Protein AF-A0A1Q9S8J4-F1 (afdb_monomer)

Structure (mmCIF, N/CA/C/O backbone):
data_AF-A0A1Q9S8J4-F1
#
_entry.id   AF-A0A1Q9S8J4-F1
#
loop_
_atom_site.group_PDB
_atom_site.id
_atom_site.type_symbol
_atom_site.label_atom_id
_atom_site.label_alt_id
_atom_site.label_comp_id
_atom_site.label_asym_id
_atom_site.label_entity_id
_atom_site.label_seq_id
_atom_site.pdbx_PDB_ins_code
_atom_site.Cartn_x
_atom_site.Cartn_y
_atom_site.Cartn_z
_atom_site.occupancy
_atom_site.B_iso_or_equiv
_atom_site.auth_seq_id
_atom_site.auth_comp_id
_atom_site.auth_asym_id
_atom_site.auth_atom_id
_atom_site.pdbx_PDB_model_num
ATOM 1 N N . MET A 1 1 ? -25.203 -17.022 -17.546 1.00 33.75 1 MET A N 1
ATOM 2 C CA . MET A 1 1 ? -23.793 -16.748 -17.900 1.00 33.75 1 MET A CA 1
ATOM 3 C C . MET A 1 1 ? -23.595 -15.245 -17.815 1.00 33.75 1 MET A C 1
ATOM 5 O O . MET A 1 1 ? -24.074 -14.547 -18.691 1.00 33.75 1 MET A O 1
ATOM 9 N N . SER A 1 2 ? -23.016 -14.740 -16.722 1.00 31.70 2 SER A N 1
ATOM 10 C CA . SER A 1 2 ? -22.728 -13.307 -16.582 1.00 31.70 2 SER A CA 1
ATOM 11 C C . SER A 1 2 ? -21.346 -13.043 -17.174 1.00 31.70 2 SER A C 1
ATOM 13 O O . SER A 1 2 ? -20.344 -13.537 -16.653 1.00 31.70 2 SER A O 1
ATOM 15 N N . THR A 1 3 ? -21.297 -12.376 -18.322 1.00 33.03 3 THR A N 1
ATOM 16 C CA . THR A 1 3 ? -20.058 -11.892 -18.932 1.00 33.03 3 THR A CA 1
ATOM 17 C C . THR A 1 3 ? -19.611 -10.660 -18.156 1.00 33.03 3 THR A C 1
ATOM 19 O O . THR A 1 3 ? -20.267 -9.622 -18.210 1.00 33.03 3 THR A O 1
ATOM 22 N N . ARG A 1 4 ? -18.517 -10.788 -17.396 1.00 34.66 4 ARG A N 1
ATOM 23 C CA . ARG A 1 4 ? -17.834 -9.650 -16.766 1.00 34.66 4 ARG A CA 1
ATOM 24 C C . ARG A 1 4 ? -17.459 -8.658 -17.886 1.00 34.66 4 ARG A C 1
ATOM 26 O O . ARG A 1 4 ? -17.024 -9.127 -18.942 1.00 34.66 4 ARG A O 1
ATOM 33 N N . PRO A 1 5 ? -17.663 -7.341 -17.710 1.00 34.34 5 PRO A N 1
ATOM 34 C CA . PRO A 1 5 ? -17.247 -6.365 -18.711 1.00 34.34 5 PRO A CA 1
ATOM 35 C C . PRO A 1 5 ? -15.748 -6.526 -18.979 1.00 34.34 5 PRO A C 1
ATOM 37 O O . PRO A 1 5 ? -14.986 -6.850 -18.062 1.00 34.34 5 PRO A O 1
ATOM 40 N N . ALA A 1 6 ? -15.344 -6.357 -20.240 1.00 40.34 6 ALA A N 1
ATOM 41 C CA . ALA A 1 6 ? -13.934 -6.294 -20.602 1.00 40.34 6 ALA A CA 1
ATOM 42 C C . ALA A 1 6 ? -13.243 -5.262 -19.700 1.00 40.34 6 ALA A C 1
ATOM 44 O O . ALA A 1 6 ? -13.830 -4.219 -19.403 1.00 40.34 6 ALA A O 1
ATOM 45 N N . ALA A 1 7 ? -12.036 -5.576 -19.223 1.00 45.84 7 ALA A N 1
ATOM 46 C CA . ALA A 1 7 ? -11.247 -4.606 -18.479 1.00 45.84 7 ALA A CA 1
ATOM 47 C C . ALA A 1 7 ? -11.109 -3.352 -19.352 1.00 45.84 7 ALA A C 1
ATOM 49 O O . ALA A 1 7 ? -10.705 -3.458 -20.511 1.00 45.84 7 ALA A O 1
ATOM 50 N N . ALA A 1 8 ? -11.516 -2.195 -18.828 1.00 43.59 8 ALA A N 1
ATOM 51 C CA . ALA A 1 8 ? -11.299 -0.937 -19.521 1.00 43.59 8 ALA A CA 1
ATOM 52 C C . ALA A 1 8 ? -9.794 -0.792 -19.779 1.00 43.59 8 ALA A C 1
ATOM 54 O O . ALA A 1 8 ? -8.983 -1.087 -18.898 1.00 43.59 8 ALA A O 1
ATOM 55 N N . HIS A 1 9 ? -9.421 -0.385 -20.992 1.00 46.34 9 HIS A N 1
ATOM 56 C CA . HIS A 1 9 ? -8.037 -0.022 -21.264 1.00 46.34 9 HIS A CA 1
ATOM 57 C C . HIS A 1 9 ? -7.648 1.135 -20.332 1.00 46.34 9 HIS A C 1
ATOM 59 O O . HIS A 1 9 ? -8.472 2.036 -20.142 1.00 46.34 9 HIS A O 1
ATOM 65 N N . PRO A 1 10 ? -6.438 1.122 -19.742 1.00 52.12 10 PRO A N 1
ATOM 66 C CA . PRO A 1 10 ? -5.978 2.240 -18.931 1.00 52.12 10 PRO A CA 1
ATOM 67 C C . PRO A 1 10 ? -6.086 3.540 -19.739 1.00 52.12 10 PRO A C 1
ATOM 69 O O . PRO A 1 10 ? -5.776 3.569 -20.935 1.00 52.12 10 PRO A O 1
ATOM 72 N N . HIS A 1 11 ? -6.590 4.600 -19.105 1.00 45.34 11 HIS A N 1
ATOM 73 C CA . HIS A 1 11 ? -6.814 5.879 -19.771 1.00 45.34 11 HIS A CA 1
ATOM 74 C C . HIS A 1 11 ? -5.509 6.384 -20.407 1.00 45.34 11 HIS A C 1
ATOM 76 O O . HIS A 1 11 ? -4.485 6.498 -19.745 1.00 45.34 11 HIS A O 1
ATOM 82 N N . GLY A 1 12 ? -5.545 6.679 -21.710 1.00 53.44 12 GLY A N 1
ATOM 83 C CA . GLY A 1 12 ? -4.390 7.203 -22.450 1.00 53.44 12 GLY A CA 1
ATOM 84 C C . GLY A 1 12 ? -3.415 6.154 -22.998 1.00 53.44 12 GLY A C 1
ATOM 85 O O . GLY A 1 12 ? -2.490 6.531 -23.714 1.00 53.44 12 GLY A O 1
ATOM 86 N N . ALA A 1 13 ? -3.619 4.856 -22.743 1.00 57.84 13 ALA A N 1
ATOM 87 C CA . ALA A 1 13 ? -2.816 3.819 -23.384 1.00 57.84 13 ALA A CA 1
ATOM 88 C C . ALA A 1 13 ? -3.185 3.691 -24.869 1.00 57.84 13 ALA A C 1
ATOM 90 O O . ALA A 1 13 ? -4.264 3.213 -25.227 1.00 57.84 13 ALA A O 1
ATOM 91 N N . VAL A 1 14 ? -2.271 4.115 -25.740 1.00 66.31 14 VAL A N 1
ATOM 92 C CA . VAL A 1 14 ? -2.362 3.872 -27.180 1.00 66.31 14 VAL A CA 1
ATOM 93 C C . VAL A 1 14 ? -1.756 2.502 -27.446 1.00 66.31 14 VAL A C 1
ATOM 95 O O . VAL A 1 14 ? -0.566 2.288 -27.221 1.00 66.31 14 VAL A O 1
ATOM 98 N N . LEU A 1 15 ? -2.583 1.556 -27.890 1.00 73.81 15 LEU A N 1
ATOM 99 C CA . LEU A 1 15 ? -2.069 0.278 -28.370 1.00 73.81 15 LEU A CA 1
ATOM 100 C C . LEU A 1 15 ? -1.234 0.521 -29.636 1.00 73.81 15 LEU A C 1
ATOM 102 O O . LEU A 1 15 ? -1.622 1.367 -30.447 1.00 73.81 15 LEU A O 1
ATOM 106 N N . PRO A 1 16 ? -0.118 -0.203 -29.830 1.00 75.25 16 PRO A N 1
ATOM 107 C CA . PRO A 1 16 ? 0.661 -0.074 -31.053 1.00 75.25 16 PRO A CA 1
ATOM 108 C C . PRO A 1 16 ? -0.213 -0.395 -32.275 1.00 75.25 16 PRO A C 1
ATOM 110 O O . PRO A 1 16 ? -0.947 -1.385 -32.261 1.00 75.25 16 PRO A O 1
ATOM 113 N N . ASP A 1 17 ? -0.144 0.437 -33.316 1.00 82.31 17 ASP A N 1
ATOM 114 C CA . ASP A 1 17 ? -0.877 0.224 -34.567 1.00 82.31 17 ASP A CA 1
ATOM 115 C C . ASP A 1 17 ? -0.197 -0.887 -35.390 1.00 82.31 17 ASP A C 1
ATOM 117 O O . ASP A 1 17 ? 0.943 -0.699 -35.822 1.00 82.31 17 ASP A O 1
ATOM 121 N N . PRO A 1 18 ? -0.867 -2.028 -35.657 1.00 82.94 18 PRO A N 1
ATOM 122 C CA . PRO A 1 18 ? -0.313 -3.101 -36.485 1.00 82.94 18 PRO A CA 1
ATOM 123 C C . PRO A 1 18 ? 0.021 -2.688 -37.923 1.00 82.94 18 PRO A C 1
ATOM 125 O O . PRO A 1 18 ? 0.767 -3.394 -38.597 1.00 82.94 18 PRO A O 1
ATOM 128 N N . GLY A 1 19 ? -0.560 -1.586 -38.410 1.00 85.44 19 GLY A N 1
ATOM 129 C CA . GLY A 1 19 ? -0.292 -1.016 -39.728 1.00 85.44 19 GLY A CA 1
ATOM 130 C C . GLY A 1 19 ? 0.817 0.038 -39.748 1.00 85.44 19 GLY A C 1
ATOM 131 O O . GLY A 1 19 ? 1.128 0.549 -40.827 1.00 85.44 19 GLY A O 1
ATOM 132 N N . ALA A 1 20 ? 1.408 0.384 -38.598 1.00 85.44 20 ALA A N 1
ATOM 133 C CA . ALA A 1 20 ? 2.487 1.361 -38.548 1.00 85.44 20 ALA A CA 1
ATOM 134 C C . ALA A 1 20 ? 3.731 0.841 -39.296 1.00 85.44 20 ALA A C 1
ATOM 136 O O . ALA A 1 20 ? 4.117 -0.319 -39.124 1.00 85.44 20 ALA A O 1
ATOM 137 N N . PRO A 1 21 ? 4.385 1.672 -40.130 1.00 85.88 21 PRO A N 1
ATOM 138 C CA . PRO A 1 21 ? 5.620 1.275 -40.790 1.00 85.88 21 PRO A CA 1
ATOM 139 C C . PRO A 1 21 ? 6.727 1.054 -39.755 1.00 85.88 21 PRO A C 1
ATOM 141 O O . PRO A 1 21 ? 6.921 1.875 -38.858 1.00 85.88 21 PRO A O 1
ATOM 144 N N . LEU A 1 22 ? 7.480 -0.037 -39.908 1.00 84.56 22 LEU A N 1
ATOM 145 C CA . LEU A 1 22 ? 8.661 -0.286 -39.086 1.00 84.56 22 LEU A CA 1
ATOM 146 C C . LEU A 1 22 ? 9.758 0.726 -39.450 1.00 84.56 22 LEU A C 1
ATOM 148 O O . LEU A 1 22 ? 10.116 0.813 -40.630 1.00 84.56 22 LEU A O 1
ATOM 152 N N . PRO A 1 23 ? 10.312 1.471 -38.478 1.00 86.94 23 PRO A N 1
ATOM 153 C CA . PRO A 1 23 ? 11.448 2.339 -38.743 1.00 86.94 23 PRO A CA 1
ATOM 154 C C . PRO A 1 23 ? 12.679 1.493 -39.088 1.00 86.94 23 PRO A C 1
ATOM 156 O O . PRO A 1 23 ? 12.880 0.395 -38.560 1.00 86.94 23 PRO A O 1
ATOM 159 N N . SER A 1 24 ? 13.536 2.008 -39.962 1.00 85.88 24 SER A N 1
ATOM 160 C CA . SER A 1 24 ? 14.834 1.396 -40.230 1.00 85.88 24 SER A CA 1
ATOM 161 C C . SER A 1 24 ? 15.761 1.528 -39.016 1.00 85.88 24 SER A C 1
ATOM 163 O O . SER A 1 24 ? 15.704 2.502 -38.264 1.00 85.88 24 SER A O 1
ATOM 165 N N . ALA A 1 25 ? 16.695 0.586 -38.857 1.00 80.62 25 ALA A N 1
ATOM 166 C CA . ALA A 1 25 ? 17.703 0.653 -37.794 1.00 80.62 25 ALA A CA 1
ATOM 167 C C . ALA A 1 25 ? 18.521 1.963 -37.831 1.00 80.62 25 ALA A C 1
ATOM 169 O O . ALA A 1 25 ? 18.921 2.477 -36.789 1.00 80.62 25 ALA A O 1
ATOM 170 N N . ALA A 1 26 ? 18.738 2.531 -39.025 1.00 85.88 26 ALA A N 1
ATOM 171 C CA . ALA A 1 26 ? 19.424 3.810 -39.195 1.00 85.88 26 ALA A CA 1
ATOM 172 C C . ALA A 1 26 ? 18.602 4.992 -38.653 1.00 85.88 26 ALA A C 1
ATOM 174 O O . ALA A 1 26 ? 19.165 5.861 -37.991 1.00 85.88 26 ALA A O 1
ATOM 175 N N . GLU A 1 27 ? 17.286 5.011 -38.888 1.00 91.00 27 GLU A N 1
ATOM 176 C CA . GLU A 1 27 ? 16.384 6.032 -38.335 1.00 91.00 27 GLU A CA 1
ATOM 177 C C . GLU A 1 27 ? 16.325 5.951 -36.808 1.00 91.00 27 GLU A C 1
ATOM 179 O O . GLU A 1 27 ? 16.417 6.979 -36.136 1.00 91.00 27 GLU A O 1
ATOM 184 N N . VAL A 1 28 ? 16.255 4.737 -36.250 1.00 90.25 28 VAL A N 1
ATOM 185 C CA . VAL A 1 28 ? 16.262 4.542 -34.793 1.00 90.25 28 VAL A CA 1
ATOM 186 C C . VAL A 1 28 ? 17.598 4.976 -34.190 1.00 90.25 28 VAL A C 1
ATOM 188 O O . VAL A 1 28 ? 17.608 5.746 -33.234 1.00 90.25 28 VAL A O 1
ATOM 191 N N . ALA A 1 29 ? 18.732 4.568 -34.765 1.00 83.31 29 ALA A N 1
ATOM 192 C CA . ALA A 1 29 ? 20.050 4.981 -34.279 1.00 83.31 29 ALA A CA 1
ATOM 193 C C . ALA A 1 29 ? 20.250 6.508 -34.347 1.00 83.31 29 ALA A C 1
ATOM 195 O O . ALA A 1 29 ? 20.774 7.105 -33.403 1.00 83.31 29 ALA A O 1
ATOM 196 N N . ALA A 1 30 ? 19.794 7.147 -35.431 1.00 88.06 30 ALA A N 1
ATOM 197 C CA . ALA A 1 30 ? 19.853 8.599 -35.595 1.00 88.06 30 ALA A CA 1
ATOM 198 C C . ALA A 1 30 ? 18.984 9.352 -34.573 1.00 88.06 30 ALA A C 1
ATOM 200 O O . ALA A 1 30 ? 19.326 10.474 -34.207 1.00 88.06 30 ALA A O 1
ATOM 201 N N . ALA A 1 31 ? 17.893 8.744 -34.094 1.00 89.69 31 ALA A N 1
ATOM 202 C CA . ALA A 1 31 ? 17.045 9.304 -33.042 1.00 89.69 31 ALA A CA 1
ATOM 203 C C . ALA A 1 31 ? 17.605 9.064 -31.627 1.00 89.69 31 ALA A C 1
ATOM 205 O O . ALA A 1 31 ? 17.518 9.946 -30.773 1.00 89.69 31 ALA A O 1
ATOM 206 N N . VAL A 1 32 ? 18.195 7.889 -31.376 1.00 88.19 32 VAL A N 1
ATOM 207 C CA . VAL A 1 32 ? 18.735 7.513 -30.058 1.00 88.19 32 VAL A CA 1
ATOM 208 C C . VAL A 1 32 ? 19.951 8.357 -29.687 1.00 88.19 32 VAL A C 1
ATOM 210 O O . VAL A 1 32 ? 20.024 8.830 -28.558 1.00 88.19 32 VAL A O 1
ATOM 213 N N . GLY A 1 33 ? 20.884 8.583 -30.619 1.00 81.44 33 GLY A N 1
ATOM 214 C CA . GLY A 1 33 ? 22.115 9.338 -30.349 1.00 81.44 33 GLY A CA 1
ATOM 215 C C . GLY A 1 33 ? 21.858 10.685 -29.650 1.00 81.44 33 GLY A C 1
ATOM 216 O O . GLY A 1 33 ? 22.305 10.856 -28.516 1.00 81.44 33 GLY A O 1
ATOM 217 N N . PRO A 1 34 ? 21.060 11.588 -30.252 1.00 86.94 34 PRO A N 1
ATOM 218 C CA . PRO A 1 34 ? 20.699 12.870 -29.646 1.00 86.94 34 PRO A CA 1
ATOM 219 C C . PRO A 1 34 ? 19.917 12.752 -28.334 1.00 86.94 34 PRO A C 1
ATOM 221 O O . PRO A 1 34 ? 20.086 13.580 -27.445 1.00 86.94 34 PRO A O 1
ATOM 224 N N . ALA A 1 35 ? 19.070 11.728 -28.175 1.00 82.88 35 ALA A N 1
ATOM 225 C CA . ALA A 1 35 ? 18.319 11.511 -26.934 1.00 82.88 35 ALA A CA 1
ATOM 226 C C . ALA A 1 35 ? 19.226 11.141 -25.745 1.00 82.88 35 ALA A C 1
ATOM 228 O O . ALA A 1 35 ? 18.842 11.312 -24.588 1.00 82.88 35 ALA A O 1
ATOM 229 N N . LEU A 1 36 ? 20.431 10.641 -26.026 1.00 82.31 36 LEU A N 1
ATOM 230 C CA . LEU A 1 36 ? 21.446 10.323 -25.026 1.00 82.31 36 LEU A CA 1
ATOM 231 C C . LEU A 1 36 ? 22.463 11.463 -24.829 1.00 82.31 36 LEU A C 1
ATOM 233 O O . LEU A 1 36 ? 23.326 11.367 -23.943 1.00 82.31 36 LEU A O 1
ATOM 237 N N . ASP A 1 37 ? 22.395 12.535 -25.620 1.00 79.56 37 ASP A N 1
ATOM 238 C CA . ASP A 1 37 ? 23.249 13.708 -25.444 1.00 79.56 37 ASP A CA 1
ATOM 239 C C . ASP A 1 37 ? 22.874 14.442 -24.146 1.00 79.56 37 ASP A C 1
ATOM 241 O O . ASP A 1 37 ? 21.709 14.606 -23.798 1.00 79.56 37 ASP A O 1
ATOM 245 N N . GLY A 1 38 ? 23.877 14.851 -23.365 1.00 68.00 38 GLY A N 1
ATOM 246 C CA . GLY A 1 38 ? 23.667 15.486 -22.055 1.00 68.00 38 GLY A CA 1
ATOM 247 C C . GLY A 1 38 ? 23.403 14.521 -20.890 1.00 68.00 38 GLY A C 1
ATOM 248 O O . GLY A 1 38 ? 23.487 14.940 -19.736 1.00 68.00 38 GLY A O 1
ATOM 249 N N . ALA A 1 39 ? 23.183 13.225 -21.143 1.00 67.50 39 ALA A N 1
ATOM 250 C CA . ALA A 1 39 ? 23.138 12.220 -20.082 1.00 67.50 39 ALA A CA 1
ATOM 251 C C . ALA A 1 39 ? 24.548 11.994 -19.508 1.00 67.50 39 ALA A C 1
ATOM 253 O O . ALA A 1 39 ? 25.366 11.269 -20.089 1.00 67.50 39 ALA A O 1
ATOM 254 N N . SER A 1 40 ? 24.845 12.610 -18.361 1.00 63.69 40 SER A N 1
ATOM 255 C CA . SER A 1 40 ? 26.075 12.385 -17.596 1.00 63.69 40 SER A CA 1
ATOM 256 C C . SER A 1 40 ? 26.042 11.003 -16.935 1.00 63.69 40 SER A C 1
ATOM 258 O O . SER A 1 40 ? 25.779 10.871 -15.742 1.00 63.69 40 SER A O 1
ATOM 260 N N . ALA A 1 41 ? 26.266 9.956 -17.726 1.00 67.31 41 ALA A N 1
ATOM 261 C CA . ALA A 1 41 ? 26.286 8.578 -17.258 1.00 67.31 41 ALA A CA 1
ATOM 262 C C . ALA A 1 41 ? 27.683 7.984 -17.452 1.00 67.31 41 ALA A C 1
ATOM 264 O O . ALA A 1 41 ? 28.230 8.023 -18.553 1.00 67.31 41 ALA A O 1
ATOM 265 N N . GLY A 1 42 ? 28.250 7.407 -16.388 1.00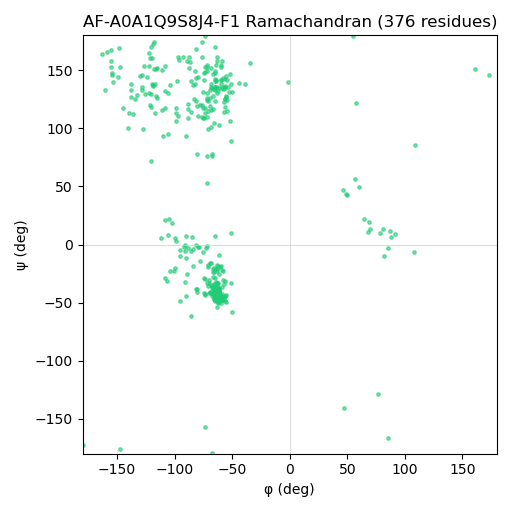 76.31 42 GLY A N 1
ATOM 266 C CA . GLY A 1 42 ? 29.532 6.698 -16.469 1.00 76.31 42 GLY A CA 1
ATOM 267 C C . GLY A 1 42 ? 29.464 5.430 -17.330 1.00 76.31 42 GLY A C 1
ATOM 268 O O . GLY A 1 42 ? 30.483 4.988 -17.851 1.00 76.31 42 GLY A O 1
ATOM 269 N N . ARG A 1 43 ? 28.263 4.856 -17.494 1.00 87.12 43 ARG A N 1
ATOM 270 C CA . ARG A 1 43 ? 27.941 3.737 -18.391 1.00 87.12 43 ARG A CA 1
ATOM 271 C C . ARG A 1 43 ? 26.511 3.877 -18.904 1.00 87.12 43 ARG A C 1
ATOM 273 O O . ARG A 1 43 ? 25.671 4.446 -18.212 1.00 87.12 43 ARG A O 1
ATOM 280 N N . ARG A 1 44 ? 26.237 3.331 -20.087 1.00 87.62 44 ARG A N 1
ATOM 281 C CA . ARG A 1 44 ? 24.902 3.287 -20.694 1.00 87.62 44 ARG A CA 1
ATOM 282 C C . ARG A 1 44 ? 24.597 1.856 -21.108 1.00 87.62 44 ARG A C 1
ATOM 284 O O . ARG A 1 44 ? 25.504 1.126 -21.485 1.00 87.62 44 ARG A O 1
ATOM 291 N N . SER A 1 45 ? 23.333 1.488 -21.005 1.00 88.56 45 SER A N 1
ATOM 292 C CA . SER A 1 45 ? 22.785 0.268 -21.576 1.00 88.56 45 SER A CA 1
ATOM 293 C C . SER A 1 45 ? 21.440 0.658 -22.176 1.00 88.56 45 SER A C 1
ATOM 295 O O . SER A 1 45 ? 20.650 1.334 -21.509 1.00 88.56 45 SER A O 1
ATOM 297 N N . VAL A 1 46 ? 21.226 0.344 -23.451 1.00 88.88 46 VAL A N 1
ATOM 298 C CA . VAL A 1 46 ? 20.093 0.838 -24.240 1.00 88.88 46 VAL A CA 1
ATOM 299 C C . VAL A 1 46 ? 19.534 -0.295 -25.082 1.00 88.88 46 VAL A C 1
ATOM 301 O O . VAL A 1 46 ? 20.274 -0.984 -25.780 1.00 88.88 46 VAL A O 1
ATOM 304 N N . LEU A 1 47 ? 18.213 -0.428 -25.053 1.00 87.38 47 LEU A N 1
ATOM 305 C CA . LEU A 1 47 ? 17.443 -1.257 -25.964 1.00 87.38 47 LEU A CA 1
ATOM 306 C C . LEU A 1 47 ? 16.262 -0.430 -26.469 1.00 87.38 47 LEU A C 1
ATOM 308 O O . LEU A 1 47 ? 15.507 0.136 -25.678 1.00 87.38 47 LEU A O 1
ATOM 312 N N . VAL A 1 48 ? 16.095 -0.386 -27.785 1.00 88.56 48 VAL A N 1
ATOM 313 C CA . VAL A 1 48 ? 14.862 0.050 -28.441 1.00 88.56 48 VAL A CA 1
ATOM 314 C C . VAL A 1 48 ? 14.317 -1.154 -29.180 1.00 88.56 48 VAL A C 1
ATOM 316 O O . VAL A 1 48 ? 15.034 -1.750 -29.979 1.00 88.56 48 VAL A O 1
ATOM 319 N N . ALA A 1 49 ? 13.063 -1.506 -28.925 1.00 85.00 49 ALA A N 1
ATOM 320 C CA . ALA A 1 49 ? 12.403 -2.642 -29.546 1.00 85.00 49 ALA A CA 1
ATOM 321 C C . ALA A 1 49 ? 11.081 -2.220 -30.188 1.00 85.00 49 ALA A C 1
ATOM 323 O O . ALA A 1 49 ? 10.447 -1.250 -29.768 1.00 85.00 49 ALA A O 1
ATOM 324 N N . ASP A 1 50 ? 10.665 -2.973 -31.198 1.00 82.69 50 ASP A N 1
ATOM 325 C CA . ASP A 1 50 ? 9.328 -2.871 -31.756 1.00 82.69 50 ASP A CA 1
ATOM 326 C C . ASP A 1 50 ? 8.289 -3.338 -30.724 1.00 82.69 50 ASP A C 1
ATOM 328 O O . ASP A 1 50 ? 8.389 -4.431 -30.165 1.00 82.69 50 ASP A O 1
ATOM 332 N N . ALA A 1 51 ? 7.276 -2.513 -30.464 1.00 80.06 51 ALA A N 1
ATOM 333 C CA . ALA A 1 51 ? 6.318 -2.754 -29.386 1.00 80.06 51 ALA A CA 1
ATOM 334 C C . ALA A 1 51 ? 5.348 -3.921 -29.658 1.00 80.06 51 ALA A C 1
ATOM 336 O O . ALA A 1 51 ? 4.717 -4.405 -28.719 1.00 80.06 51 ALA A O 1
ATOM 337 N N . LEU A 1 52 ? 5.197 -4.353 -30.918 1.00 81.06 52 LEU A N 1
ATOM 338 C CA . LEU A 1 52 ? 4.309 -5.456 -31.306 1.00 81.06 52 LEU A CA 1
ATOM 339 C C . LEU A 1 52 ? 5.015 -6.809 -31.279 1.00 81.06 52 LEU A C 1
ATOM 341 O O . LEU A 1 52 ? 4.448 -7.807 -30.839 1.00 81.06 52 LEU A O 1
ATOM 345 N N . THR A 1 53 ? 6.232 -6.846 -31.812 1.00 77.06 53 THR A N 1
ATOM 346 C CA . THR A 1 53 ? 7.004 -8.075 -32.017 1.00 77.06 53 THR A CA 1
ATOM 347 C C . THR A 1 53 ? 8.047 -8.301 -30.928 1.00 77.06 53 THR A C 1
ATOM 349 O O . THR A 1 53 ? 8.524 -9.423 -30.763 1.00 77.06 53 THR A O 1
ATOM 352 N N . GLY A 1 54 ? 8.431 -7.246 -30.204 1.00 78.50 54 GLY A N 1
ATOM 353 C CA . GLY A 1 54 ? 9.571 -7.254 -29.293 1.00 78.50 54 GLY A CA 1
ATOM 354 C C . GLY A 1 54 ? 10.922 -7.374 -30.000 1.00 78.50 54 GLY A C 1
ATOM 355 O O . GLY A 1 54 ? 11.923 -7.623 -29.332 1.00 78.50 54 GLY A O 1
ATOM 356 N N . ALA A 1 55 ? 10.971 -7.236 -31.331 1.00 81.81 55 ALA A N 1
ATOM 357 C CA . ALA A 1 55 ? 12.215 -7.315 -32.085 1.00 81.81 55 ALA A CA 1
ATOM 358 C C . ALA A 1 55 ? 13.101 -6.092 -31.789 1.00 81.81 55 ALA A C 1
ATOM 360 O O . ALA A 1 55 ? 12.601 -4.964 -31.833 1.00 81.81 55 ALA A O 1
ATOM 361 N N . PRO A 1 56 ? 14.403 -6.276 -31.510 1.00 84.75 56 PRO A N 1
ATOM 362 C CA . PRO A 1 56 ? 15.306 -5.158 -31.279 1.00 84.75 56 PRO A CA 1
ATOM 363 C C . PRO A 1 56 ? 15.473 -4.324 -32.557 1.00 84.75 56 PRO A C 1
ATOM 365 O O . PRO A 1 56 ? 15.682 -4.849 -33.650 1.00 84.75 56 PRO A O 1
ATOM 368 N N . LEU A 1 57 ? 15.388 -3.006 -32.398 1.00 87.06 57 LEU A N 1
ATOM 369 C CA . LEU A 1 57 ? 15.608 -1.993 -33.433 1.00 87.06 57 LEU A CA 1
ATOM 370 C C . LEU A 1 57 ? 16.924 -1.232 -33.213 1.00 87.06 57 LEU A C 1
ATOM 372 O O . LEU A 1 57 ? 17.531 -0.753 -34.171 1.00 87.06 57 LEU A O 1
ATOM 376 N N . HIS A 1 58 ? 17.364 -1.119 -31.957 1.00 88.00 58 HIS A N 1
ATOM 377 C CA . HIS A 1 58 ? 18.663 -0.572 -31.577 1.00 88.00 58 HIS A CA 1
ATOM 378 C C . HIS A 1 58 ? 19.115 -1.154 -30.238 1.00 88.00 58 HIS A C 1
ATOM 380 O O . HIS A 1 58 ? 18.314 -1.270 -29.311 1.00 88.00 58 HIS A O 1
ATOM 386 N N . GLU A 1 59 ? 20.403 -1.464 -30.127 1.00 88.75 59 GLU A N 1
ATOM 387 C CA . GLU A 1 59 ? 21.007 -2.037 -28.927 1.00 88.75 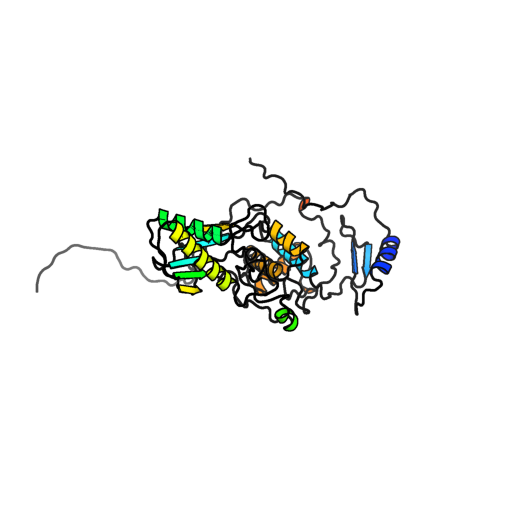59 GLU A CA 1
ATOM 388 C C . GLU A 1 59 ? 22.363 -1.386 -28.650 1.00 88.75 59 GLU A C 1
ATOM 390 O O . GLU A 1 59 ? 23.179 -1.195 -29.553 1.00 88.75 59 GLU A O 1
ATOM 395 N N . GLN A 1 60 ? 22.615 -1.088 -27.379 1.00 87.94 60 GLN A N 1
ATOM 396 C CA . GLN A 1 60 ? 23.917 -0.694 -26.858 1.00 87.94 60 GLN A CA 1
ATOM 397 C C . GLN A 1 60 ? 24.115 -1.378 -25.506 1.00 87.94 60 GLN A C 1
ATOM 399 O O . GLN A 1 60 ? 23.411 -1.062 -24.550 1.00 87.94 60 GLN A O 1
ATOM 404 N N . ASP A 1 61 ? 25.073 -2.304 -25.421 1.00 87.94 61 ASP A N 1
ATOM 405 C CA . ASP A 1 61 ? 25.360 -3.090 -24.214 1.00 87.94 61 ASP A CA 1
ATOM 406 C C . ASP A 1 61 ? 24.095 -3.678 -23.537 1.00 87.94 61 ASP A C 1
ATOM 408 O O . ASP A 1 61 ? 23.952 -3.531 -22.319 1.00 87.94 61 ASP A O 1
ATOM 412 N N . PRO A 1 62 ? 23.150 -4.301 -24.274 1.00 84.69 62 PRO A N 1
ATOM 413 C CA . PRO A 1 62 ? 21.786 -4.546 -23.787 1.00 84.69 62 PRO A CA 1
ATOM 414 C C . PRO A 1 62 ? 21.722 -5.552 -22.624 1.00 84.69 62 PRO A C 1
ATOM 416 O O . PRO A 1 62 ? 20.828 -5.471 -21.791 1.00 84.69 62 PRO A O 1
ATOM 419 N N . ASP A 1 63 ? 22.719 -6.432 -22.487 1.00 84.31 63 ASP A N 1
ATOM 420 C CA . ASP A 1 63 ? 22.835 -7.384 -21.370 1.00 84.31 63 ASP A CA 1
ATOM 421 C C . ASP A 1 63 ? 23.500 -6.788 -20.118 1.00 84.31 63 ASP A C 1
ATOM 423 O O . ASP A 1 63 ? 23.624 -7.442 -19.079 1.00 84.31 63 ASP A O 1
ATOM 427 N N . THR A 1 64 ? 23.968 -5.538 -20.185 1.00 88.25 64 THR A N 1
ATOM 428 C CA . THR A 1 64 ? 24.576 -4.887 -19.026 1.00 88.25 64 THR A CA 1
ATOM 429 C C . THR A 1 64 ? 23.504 -4.495 -18.021 1.00 88.25 64 THR A C 1
ATOM 431 O O . THR A 1 64 ? 22.793 -3.506 -18.191 1.00 88.25 64 THR A O 1
ATOM 434 N N . ALA A 1 65 ? 23.477 -5.198 -16.893 1.00 90.00 65 ALA A N 1
ATOM 435 C CA . ALA A 1 65 ? 22.643 -4.818 -15.768 1.00 90.00 65 ALA A CA 1
ATOM 436 C C . ALA A 1 65 ? 23.165 -3.545 -15.074 1.00 90.00 65 ALA A C 1
ATOM 438 O O . ALA A 1 65 ? 24.312 -3.487 -14.616 1.00 90.00 65 ALA A O 1
ATOM 439 N N . LEU A 1 66 ? 22.311 -2.523 -14.977 1.00 92.25 66 LEU A N 1
ATOM 440 C CA . LEU A 1 66 ? 22.594 -1.242 -14.321 1.00 92.25 66 LEU A CA 1
ATOM 441 C C . LEU A 1 66 ? 21.599 -0.990 -13.182 1.00 92.25 66 LEU A C 1
ATOM 443 O O . LEU A 1 66 ? 20.618 -1.715 -13.032 1.00 92.25 66 LEU A O 1
ATOM 447 N N . VAL A 1 67 ? 21.862 0.030 -12.360 1.00 94.12 67 VAL A N 1
ATOM 448 C CA . VAL A 1 67 ? 20.909 0.486 -11.338 1.00 94.12 67 VAL A CA 1
ATOM 449 C C . VAL A 1 67 ? 19.691 1.085 -12.050 1.00 94.12 67 VAL A C 1
ATOM 451 O O . VAL A 1 67 ? 19.852 2.096 -12.734 1.00 94.12 67 VAL A O 1
ATOM 454 N N . PRO A 1 68 ? 18.484 0.507 -11.909 1.00 94.06 68 PRO A N 1
ATOM 455 C CA . PRO A 1 68 ? 17.304 0.960 -12.643 1.00 94.06 68 PRO A CA 1
ATOM 456 C C . PRO A 1 68 ? 16.680 2.230 -12.052 1.00 94.06 68 PRO A C 1
ATOM 458 O O . PRO A 1 68 ? 15.824 2.846 -12.690 1.00 94.06 68 PRO A O 1
ATOM 461 N N . ALA A 1 69 ? 17.058 2.604 -10.823 1.00 94.81 69 ALA A N 1
ATOM 462 C CA . ALA A 1 69 ? 16.322 3.572 -10.017 1.00 94.81 69 ALA A CA 1
ATOM 463 C C . ALA A 1 69 ? 14.816 3.228 -10.029 1.00 94.81 69 ALA A C 1
ATOM 465 O O . ALA A 1 69 ? 14.442 2.055 -10.020 1.00 94.81 69 ALA A O 1
ATOM 466 N N . SER A 1 70 ? 13.936 4.228 -10.106 1.00 97.38 70 SER A N 1
ATOM 467 C CA . SER A 1 70 ? 12.482 4.018 -10.070 1.00 97.38 70 SER A CA 1
ATOM 468 C C . SER A 1 70 ? 11.902 3.170 -11.210 1.00 97.38 70 SER A C 1
ATOM 470 O O . SER A 1 70 ? 10.757 2.738 -11.087 1.00 97.38 70 SER A O 1
ATOM 472 N N . ASN A 1 71 ? 12.669 2.821 -12.254 1.00 95.19 71 ASN A N 1
ATOM 473 C CA . ASN A 1 71 ? 12.224 1.813 -13.224 1.00 95.19 71 ASN A CA 1
ATOM 474 C C . ASN A 1 71 ? 12.012 0.432 -12.572 1.00 95.19 71 ASN A C 1
ATOM 476 O O . ASN A 1 71 ? 11.254 -0.376 -13.104 1.00 95.19 71 ASN A O 1
ATOM 480 N N . GLN A 1 72 ? 12.583 0.183 -11.384 1.00 97.12 72 GLN A N 1
ATOM 481 C CA . GLN A 1 72 ? 12.281 -0.985 -10.545 1.00 97.12 72 GLN A CA 1
ATOM 482 C C . GLN A 1 72 ? 10.771 -1.169 -10.312 1.00 97.12 72 GLN A C 1
ATOM 484 O O . GLN A 1 72 ? 10.279 -2.297 -10.268 1.00 97.12 72 GLN A O 1
ATOM 489 N N . LYS A 1 73 ? 10.004 -0.073 -10.239 1.00 98.06 73 LYS A N 1
ATOM 490 C CA . LYS A 1 73 ? 8.552 -0.119 -10.021 1.00 98.06 73 LYS A CA 1
ATOM 491 C C . LYS A 1 73 ? 7.795 -0.803 -11.162 1.00 98.06 73 LYS A C 1
ATOM 493 O O . LYS A 1 73 ? 6.700 -1.306 -10.929 1.00 98.06 73 LYS A O 1
ATOM 498 N N . LEU A 1 74 ? 8.376 -0.895 -12.363 1.00 95.88 74 LEU A N 1
ATOM 499 C CA . LEU A 1 74 ? 7.810 -1.682 -13.465 1.00 95.88 74 LEU A CA 1
ATOM 500 C C . LEU A 1 74 ? 7.858 -3.188 -13.170 1.00 95.88 74 LEU A C 1
ATOM 502 O O . LEU A 1 74 ? 6.909 -3.901 -13.490 1.00 95.88 74 LEU A O 1
ATOM 506 N N . VAL A 1 75 ? 8.914 -3.669 -12.503 1.00 96.12 75 VAL A N 1
ATOM 507 C CA . VAL A 1 75 ? 8.996 -5.057 -12.017 1.00 96.12 75 VAL A CA 1
ATOM 508 C C . VAL A 1 75 ? 7.981 -5.285 -10.901 1.00 96.12 75 VAL A C 1
ATOM 510 O O . VAL A 1 75 ? 7.286 -6.298 -10.893 1.00 96.12 75 VAL A O 1
ATOM 513 N N . THR A 1 76 ? 7.842 -4.325 -9.987 1.00 98.19 76 THR A N 1
ATOM 514 C CA . THR A 1 76 ? 6.837 -4.376 -8.915 1.00 98.19 76 THR A CA 1
ATOM 515 C C . THR A 1 76 ? 5.416 -4.429 -9.475 1.00 98.19 76 THR A C 1
ATOM 517 O O . THR A 1 76 ? 4.618 -5.262 -9.047 1.00 98.19 76 THR A O 1
ATOM 520 N N . LEU A 1 77 ? 5.110 -3.604 -10.481 1.00 97.56 77 LEU A N 1
ATOM 521 C CA . LEU A 1 77 ? 3.839 -3.635 -11.203 1.00 97.56 77 LEU A CA 1
ATOM 522 C C . LEU A 1 77 ? 3.615 -4.993 -11.881 1.00 97.56 77 LEU A C 1
ATOM 524 O O . LEU A 1 77 ? 2.542 -5.576 -11.739 1.00 97.56 77 LEU A O 1
ATOM 528 N N . LEU A 1 78 ? 4.622 -5.514 -12.591 1.00 95.88 78 LEU A N 1
ATOM 529 C CA . LEU A 1 78 ? 4.554 -6.833 -13.224 1.00 95.88 78 LEU A CA 1
ATOM 530 C C . LEU A 1 78 ? 4.268 -7.934 -12.194 1.00 95.88 78 LEU A C 1
ATOM 532 O O . LEU A 1 78 ? 3.413 -8.784 -12.440 1.00 95.88 78 LEU A O 1
ATOM 536 N N . SER A 1 79 ? 4.952 -7.904 -11.049 1.00 97.81 79 SER A N 1
ATOM 537 C CA . SER A 1 79 ? 4.755 -8.844 -9.944 1.00 97.81 79 SER A CA 1
ATOM 538 C C . SER A 1 79 ? 3.327 -8.792 -9.411 1.00 97.81 79 SER A C 1
ATOM 540 O O . SER A 1 79 ? 2.638 -9.812 -9.372 1.00 97.81 79 SER A O 1
ATOM 542 N N . LEU A 1 80 ? 2.830 -7.590 -9.110 1.00 98.19 80 LEU A N 1
ATOM 543 C CA . LEU A 1 80 ? 1.466 -7.395 -8.628 1.00 98.19 80 LEU A CA 1
ATOM 544 C C . LEU A 1 80 ? 0.426 -7.924 -9.623 1.00 98.19 80 LEU A C 1
ATOM 546 O O . LEU A 1 80 ? -0.457 -8.677 -9.229 1.00 98.19 80 LEU A O 1
ATOM 550 N N . LEU A 1 81 ? 0.551 -7.583 -10.909 1.00 95.56 81 LEU A N 1
ATOM 551 C CA . LEU A 1 81 ? -0.388 -8.015 -11.953 1.00 95.56 81 LEU A CA 1
ATOM 552 C C . LEU A 1 81 ? -0.286 -9.506 -12.298 1.00 95.56 81 LEU A C 1
ATOM 554 O O . LEU A 1 81 ? -1.203 -10.055 -12.908 1.00 95.56 81 LEU A O 1
ATOM 558 N N . THR A 1 82 ? 0.831 -10.151 -11.963 1.00 95.94 82 THR A N 1
ATOM 559 C CA . THR A 1 82 ? 1.013 -11.593 -12.161 1.00 95.94 82 THR A CA 1
ATOM 560 C C . THR A 1 82 ? 0.339 -12.390 -11.049 1.00 95.94 82 THR A C 1
ATOM 562 O O . THR A 1 82 ? -0.254 -13.431 -11.328 1.00 95.94 82 THR A O 1
ATOM 565 N N . HIS A 1 83 ? 0.396 -11.892 -9.811 1.00 97.62 83 HIS A N 1
ATOM 566 C CA . HIS A 1 83 ? 0.011 -12.666 -8.629 1.00 97.62 83 HIS A CA 1
ATOM 567 C C . HIS A 1 83 ? -1.325 -12.249 -8.001 1.00 97.62 83 HIS A C 1
ATOM 569 O O . HIS A 1 83 ? -2.023 -13.102 -7.458 1.00 97.62 83 HIS A O 1
ATOM 575 N N . ALA A 1 84 ? -1.709 -10.972 -8.071 1.00 95.56 84 ALA A N 1
ATOM 576 C CA . ALA A 1 84 ? -2.913 -10.438 -7.426 1.00 95.56 84 ALA A CA 1
ATOM 577 C C . ALA A 1 84 ? -4.027 -10.092 -8.435 1.00 95.56 84 ALA A C 1
ATOM 579 O O . ALA A 1 84 ? -3.753 -9.763 -9.590 1.00 95.56 84 ALA A O 1
ATOM 580 N N . ASP A 1 85 ? -5.298 -10.127 -8.002 1.00 94.75 85 ASP A N 1
ATOM 581 C CA . ASP A 1 85 ? -6.412 -9.630 -8.828 1.00 94.75 85 ASP A CA 1
ATOM 582 C C . ASP A 1 85 ? -6.366 -8.091 -8.846 1.00 94.75 85 ASP A C 1
ATOM 584 O O . ASP A 1 85 ? -6.549 -7.466 -7.799 1.00 94.75 85 ASP A O 1
ATOM 588 N N . PRO A 1 86 ? -6.174 -7.437 -10.007 1.00 93.25 86 PRO A N 1
ATOM 589 C CA . PRO A 1 86 ? -6.119 -5.976 -10.090 1.00 93.25 86 PRO A CA 1
ATOM 590 C C . PRO A 1 86 ? -7.395 -5.280 -9.591 1.00 93.25 86 PRO A C 1
ATOM 592 O O . PRO A 1 86 ? -7.342 -4.106 -9.229 1.00 93.25 86 PRO A O 1
ATOM 595 N N . GLY A 1 87 ? -8.539 -5.977 -9.573 1.00 96.00 87 GLY A N 1
ATOM 596 C CA . GLY A 1 87 ? -9.802 -5.471 -9.031 1.00 96.00 87 GLY A CA 1
ATOM 597 C C . GLY A 1 87 ? -9.979 -5.668 -7.521 1.00 96.00 87 GLY A C 1
ATOM 598 O O . GLY A 1 87 ? -10.974 -5.188 -6.973 1.00 96.00 87 GLY A O 1
ATOM 599 N N . GLU A 1 88 ? -9.062 -6.370 -6.851 1.00 96.94 88 GLU A N 1
ATOM 600 C CA . GLU A 1 88 ? -9.088 -6.554 -5.399 1.00 96.94 88 GLU A CA 1
ATOM 601 C C . GLU A 1 88 ? -8.894 -5.217 -4.676 1.00 96.94 88 GLU A C 1
ATOM 603 O O . GLU A 1 88 ? -8.201 -4.319 -5.155 1.00 96.94 88 GLU A O 1
ATOM 608 N N . ARG A 1 89 ? -9.527 -5.081 -3.509 1.00 98.56 89 ARG A N 1
ATOM 609 C CA . ARG A 1 89 ? -9.374 -3.939 -2.605 1.00 98.56 89 ARG A CA 1
ATOM 610 C C . ARG A 1 89 ? -8.814 -4.435 -1.283 1.00 98.56 89 ARG A C 1
ATOM 612 O O . ARG A 1 89 ? -9.266 -5.448 -0.752 1.00 98.56 89 ARG A O 1
ATOM 619 N N . LEU A 1 90 ? -7.860 -3.692 -0.740 1.00 98.69 90 LEU A N 1
ATOM 620 C CA . LEU A 1 90 ? -7.301 -3.943 0.580 1.00 98.69 90 LEU A CA 1
ATOM 621 C C . LEU A 1 90 ? -8.314 -3.493 1.633 1.00 98.69 90 LEU A C 1
ATOM 623 O O . LEU A 1 90 ? -9.002 -2.486 1.463 1.00 98.69 90 LEU A O 1
ATOM 627 N N . ARG A 1 91 ? -8.435 -4.256 2.720 1.00 98.19 91 ARG A N 1
ATOM 628 C CA . ARG A 1 91 ? -9.493 -4.068 3.719 1.00 98.19 91 ARG A CA 1
ATOM 629 C C . ARG A 1 91 ? -8.894 -3.774 5.087 1.00 98.19 91 ARG A C 1
ATOM 631 O O . ARG A 1 91 ? -8.228 -4.630 5.657 1.00 98.19 91 ARG A O 1
ATOM 638 N N . THR A 1 92 ? -9.179 -2.601 5.639 1.00 98.81 92 THR A N 1
ATOM 639 C CA . THR A 1 92 ? -8.826 -2.257 7.025 1.00 98.81 92 THR A CA 1
ATOM 640 C C . THR A 1 92 ? -10.055 -2.468 7.893 1.00 98.81 92 THR A C 1
ATOM 642 O O . THR A 1 92 ? -11.093 -1.842 7.670 1.00 98.81 92 THR A O 1
ATOM 645 N N . ALA A 1 93 ? -9.961 -3.386 8.852 1.00 98.75 93 ALA A N 1
ATOM 646 C CA . ALA A 1 93 ? -11.108 -3.871 9.613 1.00 98.75 93 ALA A CA 1
ATOM 647 C C . ALA A 1 93 ? -10.961 -3.601 11.108 1.00 98.75 93 ALA A C 1
ATOM 649 O O . ALA A 1 93 ? -9.862 -3.420 11.619 1.00 98.75 93 ALA A O 1
ATOM 650 N N . VAL A 1 94 ? -12.076 -3.620 11.826 1.00 98.88 94 VAL A N 1
ATOM 651 C CA . VAL A 1 94 ? -12.107 -3.646 13.286 1.00 98.88 94 VAL A CA 1
ATOM 652 C C . VAL A 1 94 ? -12.839 -4.905 13.706 1.00 98.88 94 VAL A C 1
ATOM 654 O O . VAL A 1 94 ? -13.945 -5.175 13.236 1.00 98.88 94 VAL A O 1
ATOM 657 N N . VAL A 1 95 ? -12.233 -5.676 14.600 1.00 98.69 95 VAL A N 1
ATOM 658 C CA . VAL A 1 95 ? -12.810 -6.903 15.154 1.00 98.69 95 VAL A CA 1
ATOM 659 C C . VAL A 1 95 ? -12.926 -6.799 16.673 1.00 98.69 95 VAL A C 1
ATOM 661 O O . VAL A 1 95 ? -12.261 -5.976 17.307 1.00 98.69 95 VAL A O 1
ATOM 664 N N . ALA A 1 96 ? -13.778 -7.629 17.270 1.00 97.38 96 ALA A N 1
ATOM 665 C CA . ALA A 1 96 ? -13.800 -7.794 18.721 1.00 97.38 96 ALA A CA 1
ATOM 666 C C . ALA A 1 96 ? -12.470 -8.392 19.225 1.00 97.38 96 ALA A C 1
ATOM 668 O O . ALA A 1 96 ? -11.894 -9.268 18.578 1.00 97.38 96 ALA A O 1
ATOM 669 N N . GLY A 1 97 ? -11.979 -7.914 20.368 1.00 95.31 97 GLY A N 1
ATOM 670 C CA . GLY A 1 97 ? -10.842 -8.513 21.067 1.00 95.31 97 GLY A CA 1
ATOM 671 C C . GLY A 1 97 ? -11.224 -9.791 21.816 1.00 95.31 97 GLY A C 1
ATOM 672 O O . GLY A 1 97 ? -12.397 -10.152 21.886 1.00 95.31 97 GLY A O 1
ATOM 673 N N . GLU A 1 98 ? -10.224 -10.475 22.382 1.00 91.12 98 GLU A N 1
ATOM 674 C CA . GLU A 1 98 ? -10.465 -11.625 23.275 1.00 91.12 98 GLU A CA 1
ATOM 675 C C . GLU A 1 98 ? -11.223 -11.186 24.532 1.00 91.12 98 GLU A C 1
ATOM 677 O O . GLU A 1 98 ? -12.160 -11.851 24.967 1.00 91.12 98 GLU A O 1
ATOM 682 N N . GLU A 1 99 ? -10.842 -10.025 25.073 1.00 92.62 99 GLU A N 1
ATOM 683 C CA . GLU A 1 99 ? -11.521 -9.401 26.202 1.00 92.62 99 GLU A CA 1
ATOM 684 C C . GLU A 1 99 ? -12.759 -8.615 25.735 1.00 92.62 99 GLU A C 1
ATOM 686 O O . GLU A 1 99 ? -12.664 -7.860 24.757 1.00 92.62 99 GLU A O 1
ATOM 691 N N . PRO A 1 100 ? -13.899 -8.695 26.451 1.00 87.19 100 PRO A N 1
ATOM 692 C CA . PRO A 1 100 ? -15.148 -8.029 26.062 1.00 87.19 100 PRO A CA 1
ATOM 693 C C . PRO A 1 100 ? -15.064 -6.504 25.896 1.00 87.19 100 PRO A C 1
ATOM 695 O O . PRO A 1 100 ? -15.897 -5.914 25.211 1.00 87.19 100 PRO A O 1
ATOM 698 N N . ASP A 1 101 ? -14.087 -5.851 26.530 1.00 93.19 101 ASP A N 1
ATOM 699 C CA . ASP A 1 101 ? -13.866 -4.402 26.481 1.00 93.19 101 ASP A CA 1
ATOM 700 C C . ASP A 1 101 ? -12.718 -3.995 25.539 1.00 93.19 101 ASP A C 1
ATOM 702 O O . ASP A 1 101 ? -12.177 -2.888 25.640 1.00 93.19 101 ASP A O 1
ATOM 706 N N . THR A 1 102 ? -12.329 -4.877 24.621 1.00 97.44 102 THR A N 1
ATOM 707 C CA . THR A 1 102 ? -11.256 -4.632 23.658 1.00 97.44 102 THR A CA 1
ATOM 708 C C . THR A 1 102 ? -11.779 -4.715 22.230 1.00 97.44 102 THR A C 1
ATOM 710 O O . THR A 1 102 ? -12.536 -5.614 21.874 1.00 97.44 102 THR A O 1
ATOM 713 N N . VAL A 1 103 ? -11.327 -3.792 21.385 1.00 98.50 103 VAL A N 1
ATOM 714 C CA . VAL A 1 103 ? -11.435 -3.907 19.925 1.00 98.50 103 VAL A CA 1
ATOM 715 C C . VAL A 1 103 ? -10.040 -3.942 19.315 1.00 98.50 103 VAL A C 1
ATOM 717 O O . VAL A 1 103 ? -9.099 -3.382 19.882 1.00 98.50 103 VAL A O 1
ATOM 720 N N . VAL A 1 104 ? -9.899 -4.601 18.167 1.00 98.81 104 VAL A N 1
ATOM 721 C CA . VAL A 1 104 ? -8.626 -4.706 17.444 1.00 98.81 104 VAL A CA 1
ATOM 722 C C . VAL A 1 104 ? -8.792 -4.137 16.042 1.00 98.81 104 VAL A C 1
ATOM 724 O O . VAL A 1 104 ? -9.615 -4.624 15.271 1.00 98.81 104 VAL A O 1
ATOM 727 N N . LEU A 1 105 ? -8.010 -3.108 15.721 1.00 98.88 105 LEU A N 1
ATOM 728 C CA . LEU A 1 105 ? -7.838 -2.573 14.375 1.00 98.88 105 LEU A CA 1
ATOM 729 C C . LEU A 1 105 ? -6.880 -3.482 13.596 1.00 98.88 105 LEU A C 1
ATOM 731 O O . LEU A 1 105 ? -5.737 -3.666 13.999 1.00 98.88 105 LEU A O 1
ATOM 735 N N . VAL A 1 106 ? -7.330 -4.054 12.489 1.00 98.88 106 VAL A N 1
ATOM 736 C CA . VAL A 1 106 ? -6.585 -5.035 11.696 1.00 98.88 106 VAL A CA 1
ATOM 737 C C . VAL A 1 106 ? -6.130 -4.395 10.393 1.00 98.88 106 VAL A C 1
ATOM 739 O O . VAL A 1 106 ? -6.957 -3.988 9.571 1.00 98.88 106 VAL A O 1
ATOM 742 N N . ALA A 1 107 ? -4.814 -4.318 10.205 1.00 98.62 107 ALA A N 1
ATOM 743 C CA . ALA A 1 107 ? -4.206 -3.780 8.999 1.00 98.62 107 ALA A CA 1
ATOM 744 C C . ALA A 1 107 ? -4.291 -4.792 7.845 1.00 98.62 107 ALA A C 1
ATOM 746 O O . ALA A 1 107 ? -3.735 -5.889 7.928 1.00 98.62 107 ALA A O 1
ATOM 747 N N . GLY A 1 108 ? -4.960 -4.415 6.753 1.00 98.00 108 GLY A N 1
ATOM 748 C CA . GLY A 1 108 ? -5.075 -5.246 5.547 1.00 98.00 108 GLY A CA 1
ATOM 749 C C . GLY A 1 108 ? -4.129 -4.879 4.410 1.00 98.00 108 GLY A C 1
ATOM 750 O O . GLY A 1 108 ? -4.246 -5.463 3.337 1.00 98.00 108 GLY A O 1
ATOM 751 N N . GLY A 1 109 ? -3.213 -3.929 4.620 1.00 98.38 109 GLY A N 1
ATOM 752 C CA . GLY A 1 109 ? -2.248 -3.483 3.614 1.00 98.38 109 GLY A CA 1
ATOM 753 C C . GLY A 1 109 ? -2.527 -2.098 3.035 1.00 98.38 109 GLY A C 1
ATOM 754 O O . GLY A 1 109 ? -1.708 -1.606 2.268 1.00 98.38 109 GLY A O 1
ATOM 755 N N . ASP A 1 110 ? -3.657 -1.468 3.372 1.00 98.69 110 ASP A N 1
ATOM 756 C CA . ASP A 1 110 ? -3.988 -0.132 2.870 1.00 98.69 110 ASP A CA 1
ATOM 757 C C . ASP A 1 110 ? -3.161 0.948 3.578 1.00 98.69 110 ASP A C 1
ATOM 759 O O . ASP A 1 110 ? -3.373 1.263 4.753 1.00 98.69 110 ASP A O 1
ATOM 763 N N . THR A 1 111 ? -2.218 1.531 2.844 1.00 98.69 111 THR A N 1
ATOM 764 C CA . THR A 1 111 ? -1.347 2.617 3.314 1.00 98.69 111 THR A CA 1
ATOM 765 C C . THR A 1 111 ? -1.723 3.972 2.731 1.00 98.69 111 THR A C 1
ATOM 767 O O . THR A 1 111 ? -1.001 4.951 2.916 1.00 98.69 111 THR A O 1
ATOM 770 N N . LEU A 1 112 ? -2.859 4.044 2.037 1.00 98.56 112 LEU A N 1
ATOM 771 C CA . LEU A 1 112 ? -3.416 5.256 1.456 1.00 98.56 112 LEU A CA 1
ATOM 772 C C . LEU A 1 112 ? -4.618 5.765 2.260 1.00 98.56 112 LEU A C 1
ATOM 774 O O . LEU A 1 112 ? -5.433 6.517 1.730 1.00 98.56 112 LEU A O 1
ATOM 778 N N . LEU A 1 113 ? -4.735 5.383 3.535 1.00 98.75 113 LEU A N 1
ATOM 779 C CA . LEU A 1 113 ? -5.819 5.833 4.403 1.00 98.75 113 LEU A CA 1
ATOM 780 C C . LEU A 1 113 ? -5.808 7.358 4.538 1.00 98.75 113 LEU A C 1
ATOM 782 O O . LEU A 1 113 ? -4.757 8.007 4.480 1.00 98.75 113 LEU A O 1
ATOM 786 N N . ARG A 1 114 ? -6.985 7.921 4.824 1.00 97.94 114 ARG A N 1
ATOM 787 C CA . ARG A 1 114 ? -7.124 9.300 5.309 1.00 97.94 114 ARG A CA 1
ATOM 788 C C . ARG A 1 114 ? -7.678 9.345 6.735 1.00 97.94 114 ARG A C 1
ATOM 790 O O . ARG A 1 114 ? -8.453 8.461 7.108 1.00 97.94 114 ARG A O 1
ATOM 797 N N . PRO A 1 115 ? -7.358 10.383 7.530 1.00 98.00 115 PRO A N 1
ATOM 798 C CA . PRO A 1 115 ? -7.942 10.551 8.864 1.00 98.00 115 PRO A CA 1
ATOM 799 C C . PRO A 1 115 ? -9.465 10.739 8.830 1.00 98.00 115 PRO A C 1
ATOM 801 O O . PRO A 1 115 ? -10.180 10.228 9.689 1.00 98.00 115 PRO A O 1
ATOM 804 N N . GLY A 1 116 ? -9.954 11.477 7.828 1.00 97.19 116 GLY A N 1
ATOM 805 C CA . GLY A 1 116 ? -11.357 11.845 7.669 1.00 97.19 116 GLY A CA 1
ATOM 806 C C . GLY A 1 116 ? -12.283 10.708 7.219 1.00 97.19 116 GLY A C 1
ATOM 807 O O . GLY A 1 116 ? -12.035 9.524 7.446 1.00 97.19 116 GLY A O 1
ATOM 808 N N . ARG A 1 117 ? -13.418 11.087 6.622 1.00 98.19 117 ARG A N 1
ATOM 809 C CA . ARG A 1 117 ? -14.409 10.143 6.075 1.00 98.19 117 ARG A CA 1
ATOM 810 C C . ARG A 1 117 ? -13.891 9.517 4.784 1.00 98.19 117 ARG A C 1
ATOM 812 O O . ARG A 1 117 ? -13.115 10.153 4.083 1.00 98.19 117 ARG A O 1
ATOM 819 N N . SER A 1 118 ? -14.354 8.309 4.474 1.00 98.50 118 SER A N 1
ATOM 820 C CA . SER A 1 118 ? -14.115 7.674 3.177 1.00 98.50 118 SER A CA 1
ATOM 821 C C . SER A 1 118 ? -14.590 8.563 2.029 1.00 98.50 118 SER A C 1
ATOM 823 O O . SER A 1 118 ? -15.614 9.240 2.149 1.00 98.50 118 SER A O 1
ATOM 825 N N . ASP A 1 119 ? -13.853 8.517 0.926 1.00 97.81 119 ASP A N 1
ATOM 826 C CA . ASP A 1 119 ? -14.133 9.250 -0.303 1.00 97.81 119 ASP A CA 1
ATOM 827 C C . ASP A 1 119 ? -14.139 8.270 -1.489 1.00 97.81 119 ASP A C 1
ATOM 829 O O . ASP A 1 119 ? -13.074 7.855 -1.943 1.00 97.81 119 ASP A O 1
ATOM 833 N N . PRO A 1 120 ? -15.312 7.821 -1.971 1.00 96.12 120 PRO A N 1
ATOM 834 C CA . PRO A 1 120 ? -15.391 6.755 -2.969 1.00 96.12 120 PRO A CA 1
ATOM 835 C C . PRO A 1 120 ? -14.740 7.114 -4.313 1.00 96.12 120 PRO A C 1
ATOM 837 O O . PRO A 1 120 ? -14.358 6.194 -5.047 1.00 96.12 120 PRO A O 1
ATOM 840 N N . ASP A 1 121 ? -14.578 8.406 -4.603 1.00 95.88 121 ASP A N 1
ATOM 841 C CA . ASP A 1 121 ? -14.038 8.918 -5.864 1.00 95.88 121 ASP A CA 1
ATOM 842 C C . ASP A 1 121 ? -12.510 9.090 -5.825 1.00 95.88 121 ASP A C 1
ATOM 844 O O . ASP A 1 121 ? -11.874 9.262 -6.865 1.00 95.88 121 ASP A O 1
ATOM 848 N N . ALA A 1 122 ? -11.896 8.994 -4.643 1.00 96.38 122 ALA A N 1
ATOM 849 C CA . ALA A 1 122 ? -10.453 9.091 -4.479 1.00 96.38 122 ALA A CA 1
ATOM 850 C C . ALA A 1 122 ? -9.751 7.729 -4.647 1.00 96.38 122 ALA A C 1
ATOM 852 O O . ALA A 1 122 ? -10.305 6.670 -4.340 1.00 96.38 122 ALA A O 1
ATOM 853 N N . VAL A 1 123 ? -8.485 7.756 -5.082 1.00 97.31 123 VAL A N 1
ATOM 854 C CA . VAL A 1 123 ? -7.568 6.608 -4.952 1.00 97.31 123 VAL A CA 1
ATOM 855 C C . VAL A 1 123 ? -6.903 6.661 -3.583 1.00 97.31 123 VAL A C 1
ATOM 857 O O . VAL A 1 123 ? -7.110 5.789 -2.736 1.00 97.31 123 VAL A O 1
ATOM 860 N N . GLN A 1 124 ? -6.155 7.738 -3.345 1.00 95.88 124 GLN A N 1
ATOM 861 C CA . GLN A 1 124 ? -5.567 8.035 -2.053 1.00 95.88 124 GLN A CA 1
ATOM 862 C C . GLN A 1 124 ? -6.602 8.701 -1.146 1.00 95.88 124 GLN A C 1
ATOM 864 O O . GLN A 1 124 ? -7.181 9.724 -1.495 1.00 95.88 124 GLN A O 1
ATOM 869 N N . GLY A 1 125 ? -6.853 8.119 0.021 1.00 96.31 125 GLY A N 1
ATOM 870 C CA . GLY A 1 125 ? -7.899 8.559 0.935 1.00 96.31 125 GLY A CA 1
ATOM 871 C C . GLY A 1 125 ? -9.272 7.949 0.656 1.00 96.31 125 GLY A C 1
ATOM 872 O O . GLY A 1 125 ? -10.253 8.388 1.257 1.00 96.31 125 GLY A O 1
ATOM 873 N N . ARG A 1 126 ? -9.370 6.918 -0.200 1.00 98.31 126 ARG A N 1
ATOM 874 C CA . ARG A 1 126 ? -10.650 6.231 -0.432 1.00 98.31 126 ARG A CA 1
ATOM 875 C C . ARG A 1 126 ? -11.255 5.693 0.856 1.00 98.31 126 ARG A C 1
ATOM 877 O O . ARG A 1 126 ? -12.425 5.929 1.149 1.00 98.31 126 ARG A O 1
ATOM 884 N N . ALA A 1 127 ? -10.438 4.995 1.636 1.00 98.62 127 ALA A N 1
ATOM 885 C CA . ALA A 1 127 ? -10.788 4.511 2.957 1.00 98.62 127 ALA A CA 1
ATOM 886 C C . ALA A 1 127 ? -10.457 5.573 4.016 1.00 98.62 127 ALA A C 1
ATOM 888 O O . ALA A 1 127 ? -9.310 6.001 4.170 1.00 98.62 127 ALA A O 1
ATOM 889 N N . GLY A 1 128 ? -11.481 5.996 4.757 1.00 98.44 128 GLY A N 1
ATOM 890 C CA . GLY A 1 128 ? -11.355 6.982 5.823 1.00 98.44 128 GLY A CA 1
ATOM 891 C C . GLY A 1 128 ? -11.498 6.379 7.214 1.00 98.44 128 GLY A C 1
ATOM 892 O O . GLY A 1 128 ? -12.454 5.653 7.504 1.00 98.44 128 GLY A O 1
ATOM 893 N N . VAL A 1 129 ? -10.576 6.735 8.107 1.00 98.75 129 VAL A N 1
ATOM 894 C CA . VAL A 1 129 ? -10.555 6.250 9.493 1.00 98.75 129 VAL A CA 1
ATOM 895 C C . VAL A 1 129 ? -11.766 6.741 10.292 1.00 98.75 129 VAL A C 1
ATOM 897 O O . VAL A 1 129 ? -12.319 5.974 11.083 1.00 98.75 129 VAL A O 1
ATOM 900 N N . ARG A 1 130 ? -12.266 7.960 10.041 1.00 98.75 130 ARG A N 1
ATOM 901 C CA . ARG A 1 130 ? -13.513 8.444 10.660 1.00 98.75 130 ARG A CA 1
ATOM 902 C C . ARG A 1 130 ? -14.721 7.597 10.266 1.00 98.75 130 ARG A C 1
ATOM 904 O O . ARG A 1 130 ? -15.584 7.350 11.105 1.00 98.75 130 ARG A O 1
ATOM 911 N N . THR A 1 131 ? -14.798 7.147 9.013 1.00 98.88 131 THR A N 1
ATOM 912 C CA . THR A 1 131 ? -15.879 6.248 8.578 1.00 98.88 131 THR A CA 1
ATOM 913 C C . THR A 1 131 ? -15.778 4.912 9.308 1.00 98.88 131 THR A C 1
ATOM 915 O O . THR A 1 131 ? -16.750 4.490 9.927 1.00 98.88 131 THR A O 1
ATOM 918 N N . LEU A 1 132 ? -14.585 4.310 9.356 1.00 98.88 132 LEU A N 1
ATOM 919 C CA . LEU A 1 132 ? -14.357 3.058 10.085 1.00 98.88 132 LEU A CA 1
ATOM 920 C C . LEU A 1 132 ? -14.760 3.155 11.568 1.00 98.88 132 LEU A C 1
ATOM 922 O O . LEU A 1 132 ? -15.417 2.261 12.103 1.00 98.88 132 LEU A O 1
ATOM 926 N N . ALA A 1 133 ? -14.393 4.252 12.230 1.00 98.88 133 ALA A N 1
ATOM 927 C CA . ALA A 1 133 ? -14.737 4.524 13.622 1.00 98.88 133 ALA A CA 1
ATOM 928 C C . ALA A 1 133 ? -16.250 4.652 13.854 1.00 98.88 133 ALA A C 1
ATOM 930 O O . ALA A 1 133 ? -16.785 4.075 14.802 1.00 98.88 133 ALA A O 1
ATOM 931 N N . GLN A 1 134 ? -16.952 5.374 12.980 1.00 98.88 134 GLN A N 1
ATOM 932 C CA . GLN A 1 134 ? -18.403 5.545 13.073 1.00 98.88 134 GLN A CA 1
ATOM 933 C C . GLN A 1 134 ? -19.154 4.237 12.846 1.00 98.88 134 GLN A C 1
ATOM 935 O O . GLN A 1 134 ? -20.105 3.936 13.566 1.00 98.88 134 GLN A O 1
ATOM 940 N N . ASP A 1 135 ? -18.716 3.448 11.871 1.00 98.81 135 ASP A N 1
ATOM 941 C CA . ASP A 1 135 ? -19.306 2.149 11.566 1.00 98.81 135 ASP A CA 1
ATOM 942 C C . ASP A 1 135 ? -19.082 1.173 12.730 1.00 98.81 135 ASP A C 1
ATOM 944 O O . ASP A 1 135 ? -20.003 0.464 13.137 1.00 98.81 135 ASP A O 1
ATOM 948 N N . THR A 1 136 ? -17.894 1.218 13.343 1.00 98.69 136 THR A N 1
ATOM 949 C CA . THR A 1 136 ? -17.572 0.446 14.553 1.00 98.69 136 THR A CA 1
ATOM 950 C C . THR A 1 136 ? -18.474 0.834 15.725 1.00 98.69 136 THR A C 1
ATOM 952 O O . THR A 1 136 ? -19.026 -0.047 16.383 1.00 98.69 136 THR A O 1
ATOM 955 N N . ALA A 1 137 ? -18.660 2.133 15.991 1.00 98.38 137 ALA A N 1
ATOM 956 C CA . ALA A 1 137 ? -19.525 2.605 17.074 1.00 98.38 137 ALA A CA 1
ATOM 957 C C . ALA A 1 137 ? -20.972 2.116 16.896 1.00 98.38 137 ALA A C 1
ATOM 959 O O . ALA A 1 137 ? -21.546 1.551 17.828 1.00 98.38 137 ALA A O 1
ATOM 960 N N . ARG A 1 138 ? -21.528 2.226 15.680 1.00 98.06 138 ARG A N 1
ATOM 961 C CA . ARG A 1 138 ? -22.873 1.711 15.369 1.00 98.06 138 ARG A CA 1
ATOM 962 C C . ARG A 1 138 ? -22.976 0.200 15.558 1.00 98.06 138 ARG A C 1
ATOM 964 O O . ARG A 1 138 ? -23.973 -0.280 16.093 1.00 98.06 138 ARG A O 1
ATOM 971 N N . ALA A 1 139 ? -21.949 -0.555 15.165 1.00 97.50 139 ALA A N 1
ATOM 972 C CA . ALA A 1 139 ? -21.916 -2.001 15.366 1.00 97.50 139 ALA A CA 1
ATOM 973 C C . ALA A 1 139 ? -21.883 -2.394 16.854 1.00 97.50 139 ALA A C 1
ATOM 975 O O . ALA A 1 139 ? -22.535 -3.364 17.242 1.00 97.50 139 ALA A O 1
ATOM 976 N N . LEU A 1 140 ? -21.164 -1.642 17.695 1.00 95.94 140 LEU A N 1
ATOM 977 C CA . LEU A 1 140 ? -21.143 -1.853 19.147 1.00 95.94 140 LEU A CA 1
ATOM 978 C C . LEU A 1 140 ? -22.515 -1.566 19.776 1.00 95.94 140 LEU A C 1
ATOM 980 O O . LEU A 1 140 ? -23.029 -2.406 20.517 1.00 95.94 140 LEU A O 1
ATOM 984 N N . VAL A 1 141 ? -23.144 -0.443 19.413 1.00 95.00 141 VAL A N 1
ATOM 985 C CA . VAL A 1 141 ? -24.496 -0.070 19.871 1.00 95.00 141 VAL A CA 1
ATOM 986 C C . VAL A 1 141 ? -25.524 -1.129 19.475 1.00 95.00 141 VAL A C 1
ATOM 988 O O . VAL A 1 141 ? -26.291 -1.592 20.317 1.00 95.00 141 VAL A O 1
ATOM 991 N N . ALA A 1 142 ? -25.507 -1.577 18.215 1.00 95.44 142 ALA A N 1
ATOM 992 C CA . ALA A 1 142 ? -26.431 -2.595 17.713 1.00 95.44 142 ALA A CA 1
ATOM 993 C C . ALA A 1 142 ? -26.298 -3.945 18.443 1.00 95.44 142 ALA A C 1
ATOM 995 O O . ALA A 1 142 ? -27.253 -4.717 18.497 1.00 95.44 142 ALA A O 1
ATOM 996 N N . ARG A 1 143 ? -25.125 -4.228 19.021 1.00 93.25 143 ARG A N 1
ATOM 997 C CA . ARG A 1 143 ? -24.861 -5.421 19.841 1.00 93.25 143 ARG A CA 1
ATOM 998 C C . ARG A 1 143 ? -25.191 -5.226 21.323 1.00 93.25 143 ARG A C 1
ATOM 1000 O O . ARG A 1 143 ? -25.034 -6.168 22.093 1.00 93.25 143 ARG A O 1
ATOM 1007 N N . GLY A 1 144 ? -25.607 -4.027 21.737 1.00 91.69 144 GLY A N 1
ATOM 1008 C CA . GLY A 1 144 ? -25.781 -3.678 23.148 1.00 91.69 144 GLY A CA 1
ATOM 1009 C C . GLY A 1 144 ? -24.466 -3.682 23.936 1.00 91.69 144 GLY A C 1
ATOM 1010 O O . GLY A 1 144 ? -24.485 -3.857 25.154 1.00 91.69 144 GLY A O 1
ATOM 1011 N N . ALA A 1 145 ? -23.324 -3.537 23.255 1.00 88.62 145 ALA A N 1
ATOM 1012 C CA . ALA A 1 145 ? -22.016 -3.487 23.892 1.00 88.62 145 ALA A CA 1
ATOM 1013 C C . ALA A 1 145 ? -21.750 -2.091 24.478 1.00 88.62 145 ALA A C 1
ATOM 1015 O O . ALA A 1 145 ? -22.130 -1.071 23.902 1.00 88.62 145 ALA A O 1
ATOM 1016 N N . GLY A 1 146 ? -21.072 -2.043 25.626 1.00 86.06 146 GLY A N 1
ATOM 1017 C CA . GLY A 1 146 ? -20.575 -0.791 26.197 1.00 86.06 146 GLY A CA 1
ATOM 1018 C C . GLY A 1 146 ? -19.360 -0.240 25.441 1.00 86.06 146 GLY A C 1
ATOM 1019 O O . GLY A 1 146 ? -18.857 -0.851 24.497 1.00 86.06 146 GLY A O 1
ATOM 1020 N N . ALA A 1 147 ? -18.848 0.910 25.888 1.00 91.19 147 ALA A N 1
ATOM 1021 C CA . ALA A 1 147 ? -17.596 1.446 25.361 1.00 91.19 147 ALA A CA 1
ATOM 1022 C C . ALA A 1 147 ? -16.425 0.480 25.625 1.00 91.19 147 ALA A C 1
ATOM 1024 O O . ALA A 1 147 ? -16.263 0.035 26.769 1.00 91.19 147 ALA A O 1
ATOM 1025 N N . PRO A 1 148 ? -15.562 0.213 24.627 1.00 95.25 148 PRO A N 1
ATOM 1026 C CA . PRO A 1 148 ? -14.310 -0.480 24.880 1.00 95.25 148 PRO A CA 1
ATOM 1027 C C . PRO A 1 148 ? -13.416 0.360 25.803 1.00 95.25 148 PRO A C 1
ATOM 1029 O O . PRO A 1 148 ? -13.545 1.580 25.903 1.00 95.25 148 PRO A O 1
ATOM 1032 N N . ARG A 1 149 ? -12.478 -0.294 26.483 1.00 97.06 149 ARG A N 1
ATOM 1033 C CA . ARG A 1 149 ? -11.407 0.349 27.258 1.00 97.06 149 ARG A CA 1
ATOM 1034 C C . ARG A 1 149 ? -10.065 0.291 26.543 1.00 97.06 149 ARG A C 1
ATOM 1036 O O . ARG A 1 149 ? -9.193 1.116 26.820 1.00 97.06 149 ARG A O 1
ATOM 1043 N N . THR A 1 150 ? -9.906 -0.662 25.629 1.00 98.31 150 THR A N 1
ATOM 1044 C CA . THR A 1 150 ? -8.656 -0.899 24.910 1.00 98.31 150 THR A CA 1
ATOM 1045 C C . THR A 1 150 ? -8.909 -0.930 23.408 1.00 98.31 150 THR A C 1
ATOM 1047 O O . THR A 1 150 ? -9.814 -1.616 22.933 1.00 98.31 150 THR A O 1
ATOM 1050 N N . VAL A 1 151 ? -8.072 -0.216 22.662 1.00 98.56 151 VAL A N 1
ATOM 1051 C CA . VAL A 1 151 ? -7.947 -0.363 21.211 1.00 98.56 151 VAL A CA 1
ATOM 1052 C C . VAL A 1 151 ? -6.578 -0.970 20.953 1.00 98.56 151 VAL A C 1
ATOM 1054 O O . VAL A 1 151 ? -5.551 -0.363 21.264 1.00 98.56 151 VAL A O 1
ATOM 1057 N N . ARG A 1 152 ? -6.560 -2.184 20.406 1.00 98.69 152 ARG A N 1
ATOM 1058 C CA . ARG A 1 152 ? -5.334 -2.797 19.900 1.00 98.69 152 ARG A CA 1
ATOM 1059 C C . ARG A 1 152 ? -5.205 -2.593 18.403 1.00 98.69 152 ARG A C 1
ATOM 1061 O O . ARG A 1 152 ? -6.207 -2.341 17.738 1.00 98.69 152 ARG A O 1
ATOM 1068 N N . TRP A 1 153 ? -3.998 -2.747 17.872 1.00 98.69 153 TRP A N 1
ATOM 1069 C CA . TRP A 1 153 ? -3.809 -2.888 16.432 1.00 98.69 153 TRP A CA 1
ATOM 1070 C C . TRP A 1 153 ? -2.963 -4.105 16.075 1.00 98.69 153 TRP A C 1
ATOM 1072 O O . TRP A 1 153 ? -1.916 -4.357 16.678 1.00 98.69 153 TRP A O 1
ATOM 1082 N N . ASP A 1 154 ? -3.427 -4.830 15.064 1.00 98.50 154 ASP A N 1
ATOM 1083 C CA . ASP A 1 154 ? -2.721 -5.931 14.434 1.00 98.50 154 ASP A CA 1
ATOM 1084 C C . ASP A 1 154 ? -2.051 -5.427 13.153 1.00 98.50 154 ASP A C 1
ATOM 1086 O O . ASP A 1 154 ? -2.708 -5.165 12.142 1.00 98.50 154 ASP A O 1
ATOM 1090 N N . ALA A 1 155 ? -0.729 -5.279 13.222 1.00 96.81 155 ALA A N 1
ATOM 1091 C CA . ALA A 1 155 ? 0.140 -4.951 12.096 1.00 96.81 155 ALA A CA 1
ATOM 1092 C C . ALA A 1 155 ? 1.004 -6.154 11.661 1.00 96.81 155 ALA A C 1
ATOM 1094 O O . ALA A 1 155 ? 2.039 -5.977 11.021 1.00 96.81 155 ALA A O 1
ATOM 1095 N N . GLY A 1 156 ? 0.595 -7.384 11.994 1.00 96.88 156 GLY A N 1
ATOM 1096 C CA . GLY A 1 156 ? 1.341 -8.610 11.694 1.00 96.88 156 GLY A CA 1
ATOM 1097 C C . GLY A 1 156 ? 1.336 -9.031 10.220 1.00 96.88 156 GLY A C 1
ATOM 1098 O O . GLY A 1 156 ? 1.986 -10.012 9.867 1.00 96.88 156 GLY A O 1
ATOM 1099 N N . LEU A 1 157 ? 0.618 -8.306 9.352 1.00 97.75 157 LEU A N 1
ATOM 1100 C CA . LEU A 1 157 ? 0.498 -8.614 7.923 1.00 97.75 157 LEU A CA 1
ATOM 1101 C C . LEU A 1 157 ? 1.853 -8.632 7.199 1.00 97.75 157 LEU A C 1
ATOM 1103 O O . LEU A 1 157 ? 2.049 -9.450 6.297 1.00 97.75 157 LEU A O 1
ATOM 1107 N N . PHE A 1 158 ? 2.765 -7.735 7.588 1.00 98.00 158 PHE A N 1
ATOM 1108 C CA . PHE A 1 158 ? 4.109 -7.624 7.024 1.00 98.00 158 PHE A CA 1
ATOM 1109 C C . PHE A 1 158 ? 5.151 -8.086 8.050 1.00 98.00 158 PHE A C 1
ATOM 1111 O O . PHE A 1 158 ? 5.563 -7.292 8.896 1.00 98.00 158 PHE A O 1
ATOM 1118 N N . PRO A 1 159 ? 5.560 -9.369 8.025 1.00 96.81 159 PRO A N 1
ATOM 1119 C CA . PRO A 1 159 ? 6.580 -9.876 8.929 1.00 96.81 159 PRO A CA 1
ATOM 1120 C C . PRO A 1 159 ? 7.989 -9.437 8.509 1.00 96.81 159 PRO A C 1
ATOM 1122 O O . PRO A 1 159 ? 8.256 -9.132 7.345 1.00 96.81 159 PRO A O 1
ATOM 1125 N N . GLY A 1 160 ? 8.923 -9.519 9.457 1.00 96.06 160 GLY A N 1
ATOM 1126 C CA . GLY A 1 160 ? 10.328 -9.190 9.230 1.00 96.06 160 GLY A CA 1
ATOM 1127 C C . GLY A 1 160 ? 10.630 -7.694 9.382 1.00 96.06 160 GLY A C 1
ATOM 1128 O O . GLY A 1 160 ? 9.832 -6.956 9.963 1.00 96.06 160 GLY A O 1
ATOM 1129 N N . PRO A 1 161 ? 11.809 -7.242 8.924 1.00 96.75 161 PRO A N 1
ATOM 1130 C CA . PRO A 1 161 ? 12.229 -5.858 9.093 1.00 96.75 161 PRO A CA 1
ATOM 1131 C C . PRO A 1 161 ? 11.361 -4.900 8.267 1.00 96.75 161 PRO A C 1
ATOM 1133 O O . PRO A 1 161 ? 11.098 -5.119 7.084 1.00 96.75 161 PRO A O 1
ATOM 1136 N N . ALA A 1 162 ? 10.941 -3.799 8.895 1.00 96.12 162 ALA A N 1
ATOM 1137 C CA . ALA A 1 162 ? 10.172 -2.751 8.226 1.00 96.12 162 ALA A CA 1
ATOM 1138 C C . ALA A 1 162 ? 11.038 -1.908 7.273 1.00 96.12 162 ALA A C 1
ATOM 1140 O O . ALA A 1 162 ? 10.523 -1.407 6.273 1.00 96.12 162 ALA A O 1
ATOM 1141 N N . LEU A 1 163 ? 12.331 -1.768 7.584 1.00 96.62 163 LEU A N 1
ATOM 1142 C CA . LEU A 1 163 ? 13.332 -1.026 6.819 1.00 96.62 163 LEU A CA 1
ATOM 1143 C C . LEU A 1 163 ? 14.234 -2.004 6.054 1.00 96.62 163 LEU A C 1
ATOM 1145 O O . LEU A 1 163 ? 14.665 -3.007 6.620 1.00 96.62 163 LEU A O 1
ATOM 1149 N N . ASN A 1 164 ? 14.549 -1.705 4.795 1.00 97.06 164 ASN A N 1
ATOM 1150 C CA . ASN A 1 164 ? 15.570 -2.439 4.055 1.00 97.06 164 ASN A CA 1
ATOM 1151 C C . ASN A 1 164 ? 16.957 -1.877 4.388 1.00 97.06 164 ASN A C 1
ATOM 1153 O O . ASN A 1 164 ? 17.204 -0.684 4.223 1.00 97.06 164 ASN A O 1
ATOM 1157 N N . GLU A 1 165 ? 17.867 -2.739 4.830 1.00 95.88 165 GLU A N 1
ATOM 1158 C CA . GLU A 1 165 ? 19.238 -2.362 5.198 1.00 95.88 165 GLU A CA 1
ATOM 1159 C C . GLU A 1 165 ? 20.066 -1.882 3.996 1.00 95.88 165 GLU A C 1
ATOM 1161 O O . GLU A 1 165 ? 21.049 -1.168 4.172 1.00 95.88 165 GLU A O 1
ATOM 1166 N N . ALA A 1 166 ? 19.648 -2.229 2.775 1.00 96.19 166 ALA A N 1
ATOM 1167 C CA . ALA A 1 166 ? 20.302 -1.808 1.539 1.00 96.19 166 ALA A CA 1
ATOM 1168 C C . ALA A 1 166 ? 19.947 -0.370 1.106 1.00 96.19 166 ALA A C 1
ATOM 1170 O O . ALA A 1 166 ? 20.427 0.097 0.069 1.00 96.19 166 ALA A O 1
ATOM 1171 N N . TRP A 1 167 ? 19.078 0.331 1.844 1.00 97.88 167 TRP A N 1
ATOM 1172 C CA . TRP A 1 167 ? 18.769 1.737 1.583 1.00 97.88 167 TRP A CA 1
ATOM 1173 C C . TRP A 1 167 ? 19.795 2.660 2.227 1.00 97.88 167 TRP A C 1
ATOM 1175 O O . TRP A 1 167 ? 20.179 2.493 3.385 1.00 97.88 167 TRP A O 1
ATOM 1185 N N . ALA A 1 168 ? 20.210 3.690 1.489 1.00 97.12 168 ALA A N 1
ATOM 1186 C CA . ALA A 1 168 ? 21.140 4.674 2.013 1.00 97.12 168 ALA A CA 1
ATOM 1187 C C . ALA A 1 168 ? 20.506 5.455 3.175 1.00 97.12 168 ALA A C 1
ATOM 1189 O O . ALA A 1 168 ? 19.399 5.985 3.068 1.00 97.12 168 ALA A O 1
ATOM 1190 N N . ALA A 1 169 ? 21.244 5.598 4.280 1.00 96.19 169 ALA A N 1
ATOM 1191 C CA . ALA A 1 169 ? 20.764 6.315 5.463 1.00 96.19 169 ALA A CA 1
ATOM 1192 C C . ALA A 1 169 ? 20.364 7.774 5.161 1.00 96.19 169 ALA A C 1
ATOM 1194 O O . ALA A 1 169 ? 19.449 8.300 5.791 1.00 96.19 169 ALA A O 1
ATOM 1195 N N . GLY A 1 170 ? 21.014 8.413 4.180 1.00 96.62 170 GLY A N 1
ATOM 1196 C CA . GLY A 1 170 ? 20.666 9.759 3.718 1.00 96.62 170 GLY A CA 1
ATOM 1197 C C . GLY A 1 170 ? 19.279 9.839 3.075 1.00 96.62 170 GLY A C 1
ATOM 1198 O O . GLY A 1 170 ? 18.532 10.767 3.372 1.00 96.62 170 GLY A O 1
ATOM 1199 N N . ASP A 1 171 ? 18.896 8.841 2.276 1.00 96.19 171 ASP A N 1
ATOM 1200 C CA . ASP A 1 171 ? 17.577 8.790 1.632 1.00 96.19 171 ASP A CA 1
ATOM 1201 C C . ASP A 1 171 ? 16.460 8.514 2.641 1.00 96.19 171 ASP A C 1
ATOM 1203 O O . ASP A 1 171 ? 15.368 9.085 2.546 1.00 96.19 171 ASP A O 1
ATOM 1207 N N . VAL A 1 172 ? 16.758 7.684 3.646 1.00 96.12 172 VAL A N 1
ATOM 1208 C CA . VAL A 1 172 ? 15.863 7.439 4.783 1.00 96.12 172 VAL A CA 1
ATOM 1209 C C . VAL A 1 172 ? 15.682 8.718 5.603 1.00 96.12 172 VAL A C 1
ATOM 1211 O O . VAL A 1 172 ? 14.554 9.125 5.876 1.00 96.12 172 VAL A O 1
ATOM 1214 N N . ALA A 1 173 ? 16.776 9.406 5.945 1.00 94.50 173 ALA A N 1
ATOM 1215 C CA . ALA A 1 173 ? 16.734 10.662 6.696 1.00 94.50 173 ALA A CA 1
ATOM 1216 C C . ALA A 1 173 ? 16.018 11.791 5.931 1.00 94.50 173 ALA A C 1
ATOM 1218 O O . ALA A 1 173 ? 15.340 12.616 6.541 1.00 94.50 173 ALA A O 1
ATOM 1219 N N . ALA A 1 174 ? 16.126 11.809 4.600 1.00 94.38 174 ALA A N 1
ATOM 1220 C CA . ALA A 1 174 ? 15.426 12.750 3.726 1.00 94.38 174 ALA A CA 1
ATOM 1221 C C . ALA A 1 174 ? 13.951 12.379 3.471 1.00 94.38 174 ALA A C 1
ATOM 1223 O O . ALA A 1 174 ? 13.250 13.098 2.755 1.00 94.38 174 ALA A O 1
ATOM 1224 N N . GLY A 1 175 ? 13.470 11.255 4.016 1.00 94.31 175 GLY A N 1
ATOM 1225 C CA . GLY A 1 175 ? 12.090 10.796 3.865 1.00 94.31 175 GLY A CA 1
ATOM 1226 C C . GLY A 1 175 ? 11.722 10.340 2.449 1.00 94.31 175 GLY A C 1
ATOM 1227 O O . GLY A 1 175 ? 10.531 10.282 2.122 1.00 94.31 175 GLY A O 1
ATOM 1228 N N . GLN A 1 176 ? 12.705 10.013 1.604 1.00 94.94 176 GLN A N 1
ATOM 1229 C CA . GLN A 1 176 ? 12.457 9.444 0.271 1.00 94.94 176 GLN A CA 1
ATOM 1230 C C . GLN A 1 176 ? 11.929 8.008 0.371 1.00 94.94 176 GLN A C 1
ATOM 1232 O O . GLN A 1 176 ? 11.079 7.598 -0.419 1.00 94.94 176 GLN A O 1
ATOM 1237 N N . ILE A 1 177 ? 12.383 7.275 1.387 1.00 96.12 177 ILE A N 1
ATOM 1238 C CA . ILE A 1 177 ? 11.933 5.934 1.767 1.00 96.12 177 ILE A CA 1
ATOM 1239 C C . ILE A 1 177 ? 12.053 5.778 3.293 1.00 96.12 177 ILE A C 1
ATOM 1241 O O . ILE A 1 1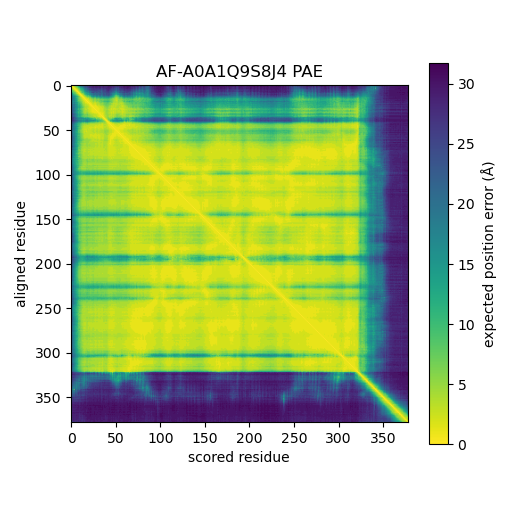77 ? 12.608 6.652 3.958 1.00 96.12 177 ILE A O 1
ATOM 1245 N N . GLY A 1 178 ? 11.502 4.719 3.879 1.00 95.62 178 GLY A N 1
ATOM 1246 C CA . GLY A 1 178 ? 11.495 4.535 5.328 1.00 95.62 178 GLY A CA 1
ATOM 1247 C C . GLY A 1 178 ? 10.823 3.234 5.764 1.00 95.62 178 GLY A C 1
ATOM 1248 O O . GLY A 1 178 ? 10.514 2.392 4.919 1.00 95.62 178 GLY A O 1
ATOM 1249 N N . PRO A 1 179 ? 10.616 3.036 7.079 1.00 97.25 179 PRO A N 1
ATOM 1250 C CA . PRO A 1 179 ? 9.948 1.850 7.601 1.00 97.25 179 PRO A CA 1
ATOM 1251 C C . PRO A 1 179 ? 8.552 1.658 6.994 1.00 97.25 179 PRO A C 1
ATOM 1253 O O . PRO A 1 179 ? 7.691 2.535 7.070 1.00 97.25 179 PRO A O 1
ATOM 1256 N N . VAL A 1 180 ? 8.309 0.479 6.425 1.00 98.19 180 VAL A N 1
ATOM 1257 C CA . VAL A 1 180 ? 7.045 0.151 5.759 1.00 98.19 180 VAL A CA 1
ATOM 1258 C C . VAL A 1 180 ? 6.145 -0.650 6.698 1.00 98.19 180 VAL A C 1
ATOM 1260 O O . VAL A 1 180 ? 6.434 -1.804 7.018 1.00 98.19 180 VAL A O 1
ATOM 1263 N N . ALA A 1 181 ? 5.031 -0.036 7.093 1.00 98.38 181 ALA A N 1
ATOM 1264 C CA . ALA A 1 181 ? 3.932 -0.644 7.849 1.00 98.38 181 ALA A CA 1
ATOM 1265 C C . ALA A 1 181 ? 2.771 -1.115 6.939 1.00 98.38 181 ALA A C 1
ATOM 1267 O O . ALA A 1 181 ? 2.629 -0.579 5.839 1.00 98.38 181 ALA A O 1
ATOM 1268 N N . PRO A 1 182 ? 1.913 -2.055 7.391 1.00 98.50 182 PRO A N 1
ATOM 1269 C CA . PRO A 1 182 ? 0.754 -2.555 6.632 1.00 98.50 182 PRO A CA 1
ATOM 1270 C C . PRO A 1 182 ? -0.492 -1.665 6.691 1.00 98.50 182 PRO A C 1
ATOM 1272 O O . PRO A 1 182 ? -1.523 -2.006 6.117 1.00 98.50 182 PRO A O 1
ATOM 1275 N N . MET A 1 183 ? -0.428 -0.552 7.411 1.00 98.75 183 MET A N 1
ATOM 1276 C CA . MET A 1 183 ? -1.394 0.532 7.310 1.00 98.75 183 MET A CA 1
ATOM 1277 C C . MET A 1 183 ? -0.692 1.846 7.617 1.00 98.75 183 MET A C 1
ATOM 1279 O O . MET A 1 183 ? 0.226 1.890 8.438 1.00 98.75 183 MET A O 1
ATOM 1283 N N . ALA A 1 184 ? -1.103 2.900 6.928 1.00 98.75 184 ALA A N 1
ATOM 1284 C CA . ALA A 1 184 ? -0.532 4.229 7.065 1.00 98.75 184 ALA A CA 1
ATOM 1285 C C . ALA A 1 184 ? -1.484 5.266 6.476 1.00 98.75 184 ALA A C 1
ATOM 1287 O O . ALA A 1 184 ? -2.367 4.934 5.683 1.00 98.75 184 ALA A O 1
ATOM 1288 N N . PHE A 1 185 ? -1.257 6.529 6.820 1.00 98.62 185 PHE A N 1
ATOM 1289 C CA . PHE A 1 185 ? -1.865 7.642 6.111 1.00 98.62 185 PHE A CA 1
ATOM 1290 C C . PHE A 1 185 ? -1.026 8.033 4.903 1.00 98.62 185 PHE A C 1
ATOM 1292 O O . PHE A 1 185 ? 0.201 8.087 4.998 1.00 98.62 185 PHE A O 1
ATOM 1299 N N . TRP A 1 186 ? -1.695 8.367 3.800 1.00 97.12 186 TRP A N 1
ATOM 1300 C CA . TRP A 1 186 ? -1.095 9.096 2.681 1.00 97.12 186 TRP A CA 1
ATOM 1301 C C . TRP A 1 186 ? 0.257 8.541 2.176 1.00 97.12 186 TRP A C 1
ATOM 1303 O O . TRP A 1 186 ? 1.185 9.308 1.919 1.00 97.12 186 TRP A O 1
ATOM 1313 N N . SER A 1 187 ? 0.382 7.218 2.041 1.00 97.06 187 SER A N 1
ATOM 1314 C CA . SER A 1 187 ? 1.639 6.535 1.689 1.00 97.06 187 SER A CA 1
ATOM 1315 C C . SER A 1 187 ? 2.783 6.861 2.663 1.00 97.06 187 SER A C 1
ATOM 1317 O O . SER A 1 187 ? 3.839 7.387 2.300 1.00 97.06 187 SER A O 1
ATOM 1319 N N . HIS A 1 188 ? 2.526 6.601 3.950 1.00 97.81 188 HIS A N 1
ATOM 1320 C CA . HIS A 1 188 ? 3.445 6.834 5.074 1.00 97.81 188 HIS A CA 1
ATOM 1321 C C . HIS A 1 188 ? 3.851 8.300 5.212 1.00 97.81 188 HIS A C 1
ATOM 1323 O O . HIS A 1 188 ? 5.033 8.626 5.337 1.00 97.81 188 HIS A O 1
ATOM 1329 N N . ARG A 1 189 ? 2.871 9.203 5.200 1.00 95.81 189 ARG A N 1
ATOM 1330 C CA . ARG A 1 189 ? 3.062 10.615 5.554 1.00 95.81 189 ARG A CA 1
ATOM 1331 C C . ARG A 1 189 ? 2.259 10.968 6.793 1.00 95.81 189 ARG A C 1
ATOM 1333 O O . ARG A 1 189 ? 1.201 10.400 7.058 1.00 95.81 189 ARG A O 1
ATOM 1340 N N . VAL A 1 190 ? 2.759 11.941 7.544 1.00 94.19 190 VAL A N 1
ATOM 1341 C CA . VAL A 1 190 ? 2.040 12.480 8.700 1.00 94.19 190 VAL A CA 1
ATOM 1342 C C . VAL A 1 190 ? 0.851 13.312 8.203 1.00 94.19 190 VAL A C 1
ATOM 1344 O O . VAL A 1 190 ? 1.040 14.177 7.341 1.00 94.19 190 VAL A O 1
ATOM 1347 N N . PRO A 1 191 ? -0.370 13.104 8.721 1.00 90.88 191 PRO A N 1
ATOM 1348 C CA . PRO A 1 191 ? -1.497 13.967 8.395 1.00 90.88 191 PRO A CA 1
ATOM 1349 C C . PRO A 1 191 ? -1.318 15.404 8.901 1.00 90.88 191 PRO A C 1
ATOM 1351 O O . PRO A 1 191 ? -0.892 15.631 10.031 1.00 90.88 191 PRO A O 1
ATOM 1354 N N . ALA A 1 192 ? -1.729 16.376 8.091 1.00 87.44 192 ALA A N 1
ATOM 1355 C CA . ALA A 1 192 ? -1.871 17.783 8.455 1.00 87.44 192 ALA A CA 1
ATOM 1356 C C . ALA A 1 192 ? -3.335 18.204 8.235 1.00 87.44 192 ALA A C 1
ATOM 1358 O O . ALA A 1 192 ? -3.678 18.890 7.275 1.00 87.44 192 ALA A O 1
ATOM 1359 N N . GLY A 1 193 ? -4.227 17.718 9.102 1.00 84.06 193 GLY A N 1
ATOM 1360 C CA . GLY A 1 193 ? -5.672 17.767 8.866 1.00 84.06 193 GLY A CA 1
ATOM 1361 C C . GLY A 1 193 ? -6.101 16.698 7.857 1.00 84.06 193 GLY A C 1
ATOM 1362 O O . GLY A 1 193 ? -5.759 15.528 8.017 1.00 84.06 193 GLY A O 1
ATOM 1363 N N . ASP A 1 194 ? -6.842 17.098 6.823 1.00 80.06 194 ASP A N 1
ATOM 1364 C CA . ASP A 1 194 ? -7.313 16.207 5.749 1.00 80.06 194 ASP A CA 1
ATOM 1365 C C . ASP A 1 194 ? -6.336 16.094 4.561 1.00 80.06 194 ASP A C 1
ATOM 1367 O O . ASP A 1 194 ? -6.670 15.479 3.553 1.00 80.06 194 ASP A O 1
ATOM 1371 N N . VAL A 1 195 ? -5.129 16.658 4.669 1.00 79.88 195 VAL A N 1
ATOM 1372 C CA . VAL A 1 195 ? -4.069 16.561 3.650 1.00 79.88 195 VAL A CA 1
ATOM 1373 C C . VAL A 1 195 ? -2.793 15.950 4.232 1.00 79.88 195 VAL A C 1
ATOM 1375 O O . VAL A 1 195 ? -2.626 15.862 5.451 1.00 79.88 195 VAL A O 1
ATOM 1378 N N . ALA A 1 196 ? -1.880 15.524 3.362 1.00 82.75 196 ALA A N 1
ATOM 1379 C CA . ALA A 1 196 ? -0.577 15.001 3.756 1.00 82.75 196 ALA A CA 1
ATOM 1380 C C . ALA A 1 196 ? 0.427 16.128 4.055 1.00 82.75 196 ALA A C 1
ATOM 1382 O O . ALA A 1 196 ? 0.467 17.140 3.357 1.00 82.75 196 ALA A O 1
ATOM 1383 N N . SER A 1 197 ? 1.282 15.928 5.059 1.00 89.50 197 SER A N 1
ATOM 1384 C CA . SER A 1 197 ? 2.489 16.734 5.272 1.00 89.50 197 SER A CA 1
ATOM 1385 C C . SER A 1 197 ? 3.707 16.081 4.589 1.00 89.50 197 SER A C 1
ATOM 1387 O O . SER A 1 197 ? 3.682 14.886 4.276 1.00 89.50 197 SER A O 1
ATOM 1389 N N . PRO A 1 198 ? 4.804 16.822 4.347 1.00 85.25 198 PRO A N 1
ATOM 1390 C CA . PRO A 1 198 ? 6.037 16.226 3.833 1.00 85.25 198 PRO A CA 1
ATOM 1391 C C . PRO A 1 198 ? 6.728 15.297 4.848 1.00 85.25 198 PRO A C 1
ATOM 1393 O O . PRO A 1 198 ? 7.591 14.515 4.453 1.00 85.25 198 PRO A O 1
ATOM 1396 N N . ALA A 1 199 ? 6.366 15.362 6.134 1.00 91.06 199 ALA A N 1
ATOM 1397 C CA . ALA A 1 199 ? 6.989 14.578 7.194 1.00 91.06 199 ALA A CA 1
ATOM 1398 C C . ALA A 1 199 ? 6.618 13.088 7.128 1.00 91.06 199 ALA A C 1
ATOM 1400 O O . ALA A 1 199 ? 5.503 12.713 6.749 1.00 91.06 199 ALA A O 1
ATOM 1401 N N . 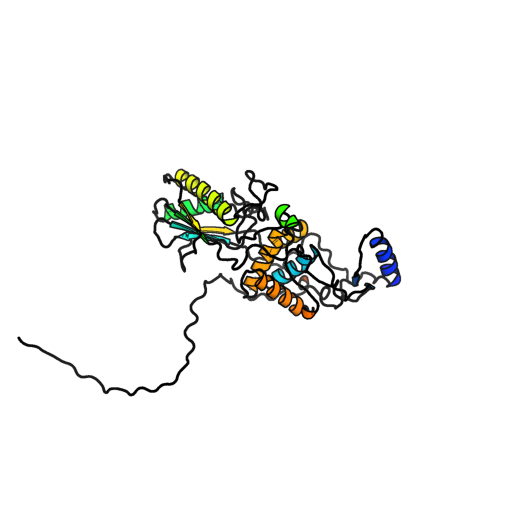ARG A 1 200 ? 7.554 12.243 7.570 1.00 93.56 200 ARG A N 1
ATOM 1402 C CA . ARG A 1 200 ? 7.372 10.794 7.716 1.00 93.56 200 ARG A CA 1
ATOM 1403 C C . ARG A 1 200 ? 7.032 10.431 9.167 1.00 93.56 200 ARG A C 1
ATOM 1405 O O . ARG A 1 200 ? 7.585 11.053 10.076 1.00 93.56 200 ARG A O 1
ATOM 1412 N N . PRO A 1 201 ? 6.123 9.467 9.395 1.00 94.31 201 PRO A N 1
ATOM 1413 C CA . PRO A 1 201 ? 5.754 9.035 10.736 1.00 94.31 201 PRO A CA 1
ATOM 1414 C C . PRO A 1 201 ? 6.886 8.230 11.384 1.00 94.31 201 PRO A C 1
ATOM 1416 O O . PRO A 1 201 ? 7.658 7.564 10.694 1.00 94.31 201 PRO A O 1
ATOM 1419 N N . GLY A 1 202 ? 6.956 8.259 12.717 1.00 91.62 202 GLY A N 1
ATOM 1420 C CA . GLY A 1 202 ? 7.836 7.362 13.474 1.00 91.62 202 GLY A CA 1
ATOM 1421 C C . GLY A 1 202 ? 7.310 5.922 13.494 1.00 91.62 202 GLY A C 1
ATOM 1422 O O . GLY A 1 202 ? 8.074 4.985 13.282 1.00 91.62 202 GLY A O 1
ATOM 1423 N N . ASP A 1 203 ? 5.998 5.757 13.692 1.00 95.75 203 ASP A N 1
ATOM 1424 C CA . ASP A 1 203 ? 5.282 4.479 13.603 1.00 95.75 203 ASP A CA 1
ATOM 1425 C C . ASP A 1 203 ? 3.922 4.707 12.926 1.00 95.75 203 ASP A C 1
ATOM 1427 O O . ASP A 1 203 ? 2.956 5.161 13.539 1.00 95.75 203 ASP A O 1
ATOM 1431 N N . ALA A 1 204 ? 3.852 4.391 11.631 1.00 98.06 204 ALA A N 1
ATOM 1432 C CA . ALA A 1 204 ? 2.665 4.652 10.825 1.00 98.06 204 ALA A CA 1
ATOM 1433 C C . ALA A 1 204 ? 1.423 3.871 11.293 1.00 98.06 204 ALA A C 1
ATOM 1435 O O . ALA A 1 204 ? 0.309 4.388 11.204 1.00 98.06 204 ALA A O 1
ATOM 1436 N N . ALA A 1 205 ? 1.591 2.646 11.804 1.00 98.25 205 ALA A N 1
ATOM 1437 C CA . ALA A 1 205 ? 0.464 1.840 12.268 1.00 98.25 205 ALA A CA 1
ATOM 1438 C C . ALA A 1 205 ? -0.067 2.365 13.609 1.00 98.25 205 ALA A C 1
ATOM 1440 O O . ALA A 1 205 ? -1.283 2.478 13.791 1.00 98.25 205 ALA A O 1
ATOM 1441 N N . ALA A 1 206 ? 0.830 2.740 14.524 1.00 98.31 206 ALA A N 1
ATOM 1442 C CA . ALA A 1 206 ? 0.437 3.376 15.777 1.00 98.31 206 ALA A CA 1
ATOM 1443 C C . ALA A 1 206 ? -0.284 4.714 15.535 1.00 98.31 206 ALA A C 1
ATOM 1445 O O . ALA A 1 206 ? -1.299 4.978 16.183 1.00 98.31 206 ALA A O 1
ATOM 1446 N N . ASP A 1 207 ? 0.169 5.515 14.566 1.00 98.12 207 ASP A N 1
ATOM 1447 C CA . ASP A 1 207 ? -0.483 6.778 14.199 1.00 98.12 207 ASP A CA 1
ATOM 1448 C C . ASP A 1 207 ? -1.919 6.556 13.689 1.00 98.12 207 ASP A C 1
ATOM 1450 O O . ASP A 1 207 ? -2.850 7.243 14.122 1.00 98.12 207 ASP A O 1
ATOM 1454 N N . VAL A 1 208 ? -2.138 5.555 12.824 1.00 98.75 208 VAL A N 1
ATOM 1455 C CA . VAL A 1 208 ? -3.491 5.180 12.368 1.00 98.75 208 VAL A CA 1
ATOM 1456 C C . VAL A 1 208 ? -4.358 4.727 13.545 1.00 98.75 208 VAL A C 1
ATOM 1458 O O . VAL A 1 208 ? -5.505 5.164 13.663 1.00 98.75 208 VAL A O 1
ATOM 1461 N N . ALA A 1 209 ? -3.818 3.905 14.451 1.00 98.69 209 ALA A N 1
ATOM 1462 C CA . ALA A 1 209 ? -4.537 3.445 15.637 1.00 98.69 209 ALA A CA 1
ATOM 1463 C C . ALA A 1 209 ? -4.909 4.599 16.585 1.00 98.69 209 ALA A C 1
ATOM 1465 O O . ALA A 1 209 ? -6.015 4.613 17.129 1.00 98.69 209 ALA A O 1
ATOM 1466 N N . ALA A 1 210 ? -4.028 5.588 16.753 1.00 98.50 210 ALA A N 1
ATOM 1467 C CA . ALA A 1 210 ? -4.278 6.768 17.576 1.00 98.50 210 ALA A CA 1
ATOM 1468 C C . ALA A 1 210 ? -5.403 7.645 17.004 1.00 98.50 210 ALA A C 1
ATOM 1470 O O . ALA A 1 210 ? -6.304 8.056 17.742 1.00 98.50 210 ALA A O 1
ATOM 1471 N N . VAL A 1 211 ? -5.402 7.883 15.688 1.00 98.44 211 VAL A N 1
ATOM 1472 C CA . VAL A 1 211 ? -6.488 8.613 15.012 1.00 98.44 211 VAL A CA 1
ATOM 1473 C C . VAL A 1 211 ? -7.796 7.827 15.087 1.00 98.44 211 VAL A C 1
ATOM 1475 O O . VAL A 1 211 ? -8.828 8.395 15.440 1.00 98.44 211 VAL A O 1
ATOM 1478 N N . PHE A 1 212 ? -7.765 6.515 14.836 1.00 98.81 212 PHE A N 1
ATOM 1479 C CA . PHE A 1 212 ? -8.943 5.656 14.962 1.00 98.81 212 PHE A CA 1
ATOM 1480 C C . PHE A 1 212 ? -9.534 5.706 16.374 1.00 98.81 212 PHE A C 1
ATOM 1482 O O . PHE A 1 212 ? -10.741 5.863 16.531 1.00 98.81 212 PHE A O 1
ATOM 1489 N N . ALA A 1 213 ? -8.697 5.633 17.408 1.00 98.69 213 ALA A N 1
ATOM 1490 C CA . ALA A 1 213 ? -9.119 5.733 18.799 1.00 98.69 213 ALA A CA 1
ATOM 1491 C C . ALA A 1 213 ? -9.792 7.079 19.118 1.00 98.69 213 ALA A C 1
ATOM 1493 O O . ALA A 1 213 ? -10.822 7.113 19.794 1.00 98.69 213 ALA A O 1
ATOM 1494 N N . ALA A 1 214 ? -9.250 8.191 18.617 1.00 98.00 214 ALA A N 1
ATOM 1495 C CA . ALA A 1 214 ? -9.865 9.505 18.792 1.00 98.00 214 ALA A CA 1
ATOM 1496 C C . ALA A 1 214 ? -11.233 9.595 18.089 1.00 98.00 214 ALA A C 1
ATOM 1498 O O . ALA A 1 214 ? -12.220 10.010 18.704 1.00 98.00 214 ALA A O 1
ATOM 1499 N N . GLU A 1 215 ? -11.310 9.149 16.834 1.00 98.38 215 GLU A N 1
ATOM 1500 C CA . GLU A 1 215 ? -12.542 9.159 16.039 1.00 98.38 215 GLU A CA 1
ATOM 1501 C C . GLU A 1 215 ? -13.601 8.195 16.602 1.00 98.38 215 GLU A C 1
ATOM 1503 O O . GLU A 1 215 ? -14.782 8.536 16.641 1.00 98.38 215 GLU A O 1
ATOM 1508 N N . LEU A 1 216 ? -13.206 7.022 17.114 1.00 98.69 216 LEU A N 1
ATOM 1509 C CA . LEU A 1 216 ? -14.119 6.059 17.741 1.00 98.69 216 LEU A CA 1
ATOM 1510 C C . LEU A 1 216 ? -14.727 6.634 19.018 1.00 98.69 216 LEU A C 1
ATOM 1512 O O . LEU A 1 216 ? -15.925 6.494 19.250 1.00 98.69 216 LEU A O 1
ATOM 1516 N N . ARG A 1 217 ? -13.924 7.320 19.837 1.00 98.25 217 ARG A N 1
ATOM 1517 C CA . ARG A 1 217 ? -14.423 7.992 21.041 1.00 98.25 217 ARG A CA 1
ATOM 1518 C C . ARG A 1 217 ? -15.430 9.089 20.690 1.00 98.25 217 ARG A C 1
ATOM 1520 O O . ARG A 1 217 ? -16.460 9.193 21.354 1.00 98.25 217 ARG A O 1
ATOM 1527 N N . ALA A 1 218 ? -15.155 9.881 19.653 1.00 97.81 218 ALA A N 1
ATOM 1528 C CA . ALA A 1 218 ? -16.088 10.895 19.164 1.00 97.81 218 ALA A CA 1
ATOM 1529 C C . ALA A 1 218 ? -17.382 10.268 18.615 1.00 97.81 218 ALA A C 1
ATOM 1531 O O . ALA A 1 218 ? -18.474 10.750 18.914 1.00 97.81 218 ALA A O 1
ATOM 1532 N N . ALA A 1 219 ? -17.271 9.166 17.870 1.00 98.25 219 ALA A N 1
ATOM 1533 C CA . ALA A 1 219 ? -18.415 8.436 17.336 1.00 98.25 219 ALA A CA 1
ATOM 1534 C C . ALA A 1 219 ? -1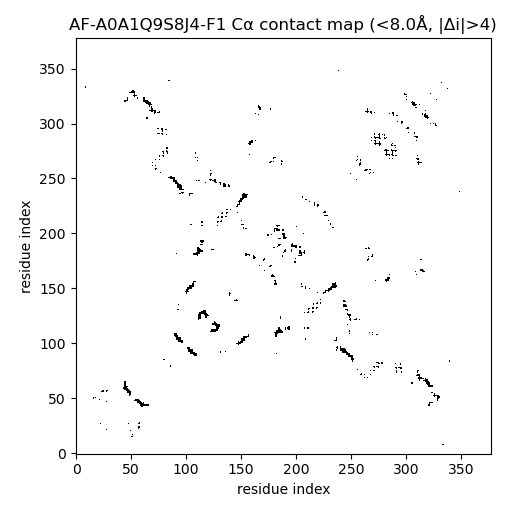9.289 7.821 18.442 1.00 98.25 219 ALA A C 1
ATOM 1536 O O . ALA A 1 219 ? -20.502 7.981 18.409 1.00 98.25 219 ALA A O 1
ATOM 1537 N N . LEU A 1 220 ? -18.692 7.191 19.458 1.00 97.75 220 LEU A N 1
ATOM 1538 C CA . LEU A 1 220 ? -19.428 6.656 20.611 1.00 97.75 220 LEU A CA 1
ATOM 1539 C C . LEU A 1 220 ? -20.163 7.757 21.382 1.00 97.75 220 LEU A C 1
ATOM 1541 O O . LEU A 1 220 ? -21.315 7.566 21.760 1.00 97.75 220 LEU A O 1
ATOM 1545 N N . ALA A 1 221 ? -19.538 8.925 21.564 1.00 97.00 221 ALA A N 1
ATOM 1546 C CA . ALA A 1 221 ? -20.188 10.060 22.213 1.00 97.00 221 ALA A CA 1
ATOM 1547 C C . ALA A 1 221 ? -21.415 10.557 21.425 1.00 97.00 221 ALA A C 1
ATOM 1549 O O . ALA A 1 221 ? -22.424 10.908 22.035 1.00 97.00 221 ALA A O 1
ATOM 1550 N N . ALA A 1 222 ? -21.355 10.545 20.088 1.00 96.94 222 ALA A N 1
ATOM 1551 C CA . ALA A 1 222 ? -22.496 10.877 19.231 1.00 96.94 222 ALA A CA 1
ATOM 1552 C C . ALA A 1 222 ? -23.644 9.853 19.341 1.00 96.94 222 ALA A C 1
ATOM 1554 O O . ALA A 1 222 ? -24.805 10.227 19.206 1.00 96.94 222 ALA A O 1
ATOM 1555 N N . GLU A 1 223 ? -23.327 8.596 19.659 1.00 96.00 223 GLU A N 1
ATOM 1556 C CA . GLU A 1 223 ? -24.293 7.531 19.974 1.00 96.00 223 GLU A CA 1
ATOM 1557 C C . GLU A 1 223 ? -24.741 7.542 21.456 1.00 96.00 223 GLU A C 1
ATOM 1559 O O . GLU A 1 223 ? -25.430 6.634 21.917 1.00 96.00 223 GLU A O 1
ATOM 1564 N N . GLY A 1 224 ? -24.341 8.551 22.241 1.00 94.31 224 GLY A N 1
ATOM 1565 C CA . GLY A 1 224 ? -24.696 8.675 23.660 1.00 94.31 224 GLY A CA 1
ATOM 1566 C C . GLY A 1 224 ? -23.893 7.780 24.612 1.00 94.31 224 GLY A C 1
ATOM 1567 O O . GLY A 1 224 ? -24.217 7.699 25.798 1.00 94.31 224 GLY A O 1
ATOM 1568 N N . ILE A 1 225 ? -22.829 7.128 24.134 1.00 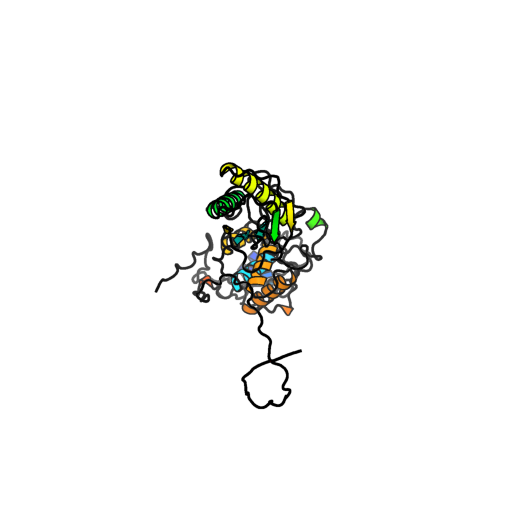93.62 225 ILE A N 1
ATOM 1569 C CA . ILE A 1 225 ? -21.940 6.286 24.939 1.00 93.62 225 ILE A CA 1
ATOM 1570 C C . ILE A 1 225 ? -20.703 7.093 25.349 1.00 93.62 225 ILE A C 1
ATOM 1572 O O . ILE A 1 225 ? -19.817 7.388 24.546 1.00 93.62 225 ILE A O 1
ATOM 1576 N N . ALA A 1 226 ? -20.596 7.414 26.639 1.00 92.00 226 ALA A N 1
ATOM 1577 C CA . ALA A 1 226 ? -19.397 8.040 27.183 1.00 92.00 226 ALA A CA 1
ATOM 1578 C C . ALA A 1 226 ? -18.235 7.033 27.254 1.00 92.00 226 ALA A C 1
ATOM 1580 O O . ALA A 1 226 ? -18.341 5.994 27.906 1.00 92.00 226 ALA A O 1
ATOM 1581 N N . ALA A 1 227 ? -17.104 7.373 26.631 1.00 92.31 227 ALA A N 1
ATOM 1582 C CA . ALA A 1 227 ? -15.875 6.588 26.690 1.00 92.31 227 ALA A CA 1
ATOM 1583 C C . ALA A 1 227 ? -14.709 7.434 27.244 1.00 92.31 227 ALA A C 1
ATOM 1585 O O . ALA A 1 227 ? -14.478 8.555 26.762 1.00 92.31 227 ALA A O 1
ATOM 1586 N N . PRO A 1 228 ? -13.951 6.931 28.241 1.00 91.06 228 PRO A N 1
ATOM 1587 C CA . PRO A 1 228 ? -12.671 7.530 28.606 1.00 91.06 228 PRO A CA 1
ATOM 1588 C C . PRO A 1 228 ? -11.665 7.381 27.447 1.00 91.06 228 PRO A C 1
ATOM 1590 O O . PRO A 1 228 ? -11.927 6.651 26.489 1.00 91.06 228 PRO A O 1
ATOM 1593 N N . PRO A 1 229 ? -10.498 8.047 27.504 1.00 94.00 229 PRO A N 1
ATOM 1594 C CA . PRO A 1 229 ? -9.400 7.732 26.595 1.00 94.00 229 PRO A CA 1
ATOM 1595 C C . PRO A 1 229 ? -9.072 6.232 26.623 1.00 94.00 229 PRO A C 1
ATOM 1597 O O . PRO A 1 229 ? -8.925 5.647 27.698 1.00 94.00 229 PRO A O 1
ATOM 1600 N N . PHE A 1 230 ? -8.965 5.615 25.446 1.00 97.69 230 PHE A N 1
ATOM 1601 C CA . PHE A 1 230 ? -8.636 4.196 25.328 1.00 97.69 230 PHE A CA 1
ATOM 1602 C C . PHE A 1 230 ? -7.164 3.944 25.651 1.00 97.69 230 PHE A C 1
ATOM 1604 O O . PHE A 1 230 ? -6.298 4.766 25.345 1.00 97.69 230 PHE A O 1
ATOM 1611 N N . ARG A 1 231 ? -6.862 2.766 26.203 1.00 98.00 231 ARG A N 1
ATOM 1612 C CA . ARG A 1 231 ? -5.488 2.257 26.188 1.00 98.00 231 ARG A CA 1
ATOM 1613 C C . ARG A 1 231 ? -5.153 1.753 24.790 1.00 98.00 231 ARG A C 1
ATOM 1615 O O . ARG A 1 231 ? -5.922 0.978 24.225 1.00 98.00 231 ARG A O 1
ATOM 1622 N N . LEU A 1 232 ? -4.007 2.179 24.269 1.00 98.38 232 LEU A N 1
ATOM 1623 C CA . LEU A 1 232 ? -3.493 1.777 22.963 1.00 98.38 232 LEU A CA 1
ATOM 1624 C C . LEU A 1 232 ? -2.330 0.806 23.148 1.00 98.38 232 LEU A C 1
ATOM 1626 O O . LEU A 1 232 ? -1.425 1.078 23.936 1.00 98.38 232 LEU A O 1
ATOM 1630 N N . ALA A 1 233 ? -2.360 -0.321 22.442 1.00 97.88 233 ALA A N 1
ATOM 1631 C CA . ALA A 1 233 ? -1.248 -1.267 22.412 1.00 97.88 233 ALA A CA 1
ATOM 1632 C C . ALA A 1 233 ? -1.258 -2.099 21.121 1.00 97.88 233 ALA A C 1
ATOM 1634 O O . ALA A 1 233 ? -2.338 -2.452 20.649 1.00 97.88 233 ALA A O 1
ATOM 1635 N N . PRO A 1 234 ? -0.101 -2.507 20.580 1.00 97.75 234 PRO A N 1
ATOM 1636 C CA . PRO A 1 234 ? -0.091 -3.506 19.522 1.00 97.75 234 PRO A CA 1
ATOM 1637 C C . PRO A 1 234 ? -0.637 -4.843 20.051 1.00 97.75 234 PRO A C 1
ATOM 1639 O O . PRO A 1 234 ? -0.587 -5.145 21.252 1.00 97.75 234 PRO A O 1
ATOM 1642 N N . GLY A 1 235 ? -1.170 -5.667 19.159 1.00 96.69 235 GLY A N 1
ATOM 1643 C CA . GLY A 1 235 ? -1.562 -7.032 19.489 1.00 96.69 235 GLY A CA 1
ATOM 1644 C C . GLY A 1 235 ? -2.306 -7.713 18.346 1.00 96.69 235 GLY A C 1
ATOM 1645 O O . GLY A 1 235 ? -3.055 -7.041 17.639 1.00 96.69 235 GLY A O 1
ATOM 1646 N N . PRO A 1 236 ? -2.117 -9.031 18.171 1.00 96.31 236 PRO A N 1
ATOM 1647 C CA . PRO A 1 236 ? -2.755 -9.763 17.089 1.00 96.31 236 PRO A CA 1
ATOM 1648 C C . PRO A 1 236 ? -4.277 -9.770 17.249 1.00 96.31 236 PRO A C 1
ATOM 1650 O O . PRO A 1 236 ? -4.806 -9.774 18.365 1.00 96.31 236 PRO A O 1
ATOM 1653 N N . ALA A 1 237 ? -4.980 -9.811 16.123 1.00 96.38 237 ALA A N 1
ATOM 1654 C CA . ALA A 1 237 ? -6.407 -10.063 16.104 1.00 96.38 237 ALA A CA 1
ATOM 1655 C C . ALA A 1 237 ? -6.693 -11.513 16.538 1.00 96.38 237 ALA A C 1
ATOM 1657 O O . ALA A 1 237 ? -6.000 -12.434 16.087 1.00 96.38 237 ALA A O 1
ATOM 1658 N N . PRO A 1 238 ? -7.722 -11.762 17.367 1.00 95.06 238 PRO A N 1
ATOM 1659 C CA . PRO A 1 238 ? -8.090 -13.124 17.728 1.00 95.06 238 PRO A CA 1
ATOM 1660 C C . PRO A 1 238 ? -8.570 -13.898 16.499 1.00 95.06 238 PRO A C 1
ATOM 1662 O O . PRO A 1 238 ? -9.299 -13.376 15.647 1.00 95.06 238 PRO A O 1
ATOM 1665 N N . ARG A 1 239 ? -8.207 -15.180 16.409 1.00 92.56 239 ARG A N 1
ATOM 1666 C CA . ARG A 1 239 ? -8.692 -16.041 15.322 1.00 92.56 239 ARG A CA 1
ATOM 1667 C C . ARG A 1 239 ? -10.210 -16.185 15.403 1.00 92.56 239 ARG A C 1
ATOM 1669 O O . ARG A 1 239 ? -10.751 -16.512 16.451 1.00 92.56 239 ARG A O 1
ATOM 1676 N N . GLY A 1 240 ? -10.892 -15.974 14.278 1.00 92.75 240 GLY A N 1
ATOM 1677 C CA . GLY A 1 240 ? -12.354 -16.068 14.211 1.00 92.75 240 GLY A CA 1
ATOM 1678 C C . GLY A 1 240 ? -13.093 -14.945 14.947 1.00 92.75 240 GLY A C 1
ATOM 1679 O O . GLY A 1 240 ? -14.298 -15.071 15.162 1.00 92.75 240 GLY A O 1
ATOM 1680 N N . ALA A 1 241 ? -12.396 -13.864 15.325 1.00 95.12 241 ALA A N 1
ATOM 1681 C CA . ALA A 1 241 ? -13.013 -12.702 15.947 1.00 95.12 241 ALA A CA 1
ATOM 1682 C C . ALA A 1 241 ? -14.158 -12.144 15.092 1.00 95.12 241 ALA A C 1
ATOM 1684 O O . ALA A 1 241 ? -14.080 -12.075 13.862 1.00 95.12 241 ALA A O 1
ATOM 1685 N N . ALA A 1 242 ? -15.225 -11.712 15.762 1.00 96.06 242 ALA A N 1
ATOM 1686 C CA . ALA A 1 242 ? -16.361 -11.103 15.093 1.00 96.06 242 ALA A CA 1
ATOM 1687 C C . ALA A 1 242 ? -15.970 -9.731 14.527 1.00 96.06 242 ALA A C 1
ATOM 1689 O O . ALA A 1 242 ? -15.641 -8.814 15.285 1.00 96.06 242 ALA A O 1
ATOM 1690 N N . GLU A 1 243 ? -16.065 -9.571 13.206 1.00 97.94 243 GLU A N 1
ATOM 1691 C CA . GLU A 1 243 ? -15.895 -8.274 12.546 1.00 97.94 243 GLU A CA 1
ATOM 1692 C C . GLU A 1 243 ? -16.981 -7.297 13.017 1.00 97.94 243 GLU A C 1
ATOM 1694 O O . GLU A 1 243 ? -18.161 -7.649 13.099 1.00 97.94 243 GLU A O 1
ATOM 1699 N N . LEU A 1 244 ? -16.571 -6.087 13.389 1.00 98.25 244 LEU A N 1
ATOM 1700 C CA . LEU A 1 244 ? -17.435 -4.976 13.787 1.00 98.25 244 LEU A CA 1
ATOM 1701 C C . LEU A 1 244 ? -17.698 -4.053 12.597 1.00 98.25 244 LEU A C 1
ATOM 1703 O O . LEU A 1 244 ? -18.847 -3.719 12.328 1.00 98.25 244 LEU A O 1
ATOM 1707 N N . ALA A 1 245 ? -16.639 -3.666 11.890 1.00 98.75 245 ALA A N 1
ATOM 1708 C CA . ALA A 1 245 ? -16.700 -2.798 10.723 1.00 98.75 245 ALA A CA 1
ATOM 1709 C C . ALA A 1 245 ? -15.449 -2.970 9.858 1.00 98.75 245 ALA A C 1
ATOM 1711 O O . ALA A 1 245 ? -14.436 -3.501 10.316 1.00 98.75 245 ALA A O 1
ATOM 1712 N N . ALA A 1 246 ? -15.502 -2.471 8.627 1.00 98.81 246 ALA A N 1
ATOM 1713 C CA . ALA A 1 246 ? -14.332 -2.353 7.775 1.00 98.81 246 ALA A CA 1
ATOM 1714 C C . ALA A 1 246 ? -14.513 -1.257 6.727 1.00 98.81 246 ALA A C 1
ATOM 1716 O O . ALA A 1 246 ? -15.634 -0.917 6.351 1.00 98.81 246 ALA A O 1
ATOM 1717 N N . VAL A 1 247 ? -13.389 -0.766 6.219 1.00 98.88 247 VAL A N 1
ATOM 1718 C CA . VAL A 1 247 ? -13.301 0.108 5.048 1.00 98.88 247 VAL A CA 1
ATOM 1719 C C . VAL A 1 247 ? -12.402 -0.542 4.002 1.00 98.88 247 VAL A C 1
ATOM 1721 O O . VAL A 1 247 ? -11.528 -1.345 4.335 1.00 98.88 247 VAL A O 1
ATOM 1724 N N . GLU A 1 248 ? -12.634 -0.205 2.737 1.00 98.75 248 GLU A N 1
ATOM 1725 C CA . GLU A 1 248 ? -11.909 -0.771 1.601 1.00 98.75 248 GLU A CA 1
ATOM 1726 C C . GLU A 1 248 ? -11.170 0.322 0.832 1.00 98.75 248 GLU A C 1
ATOM 1728 O O . GLU A 1 248 ? -11.716 1.399 0.571 1.00 98.75 248 GLU A O 1
ATOM 1733 N N . SER A 1 249 ? -9.925 0.023 0.474 1.00 98.81 249 SER A N 1
ATOM 1734 C CA . SER A 1 249 ? -9.043 0.890 -0.296 1.00 98.81 249 SER A CA 1
ATOM 1735 C C . SER A 1 249 ? -9.540 1.067 -1.728 1.00 98.81 249 SER A C 1
ATOM 1737 O O . SER A 1 249 ? -10.529 0.466 -2.163 1.00 98.81 249 SER A O 1
ATOM 1739 N N . ALA A 1 250 ? -8.792 1.829 -2.525 1.00 98.50 250 ALA A N 1
ATOM 1740 C CA . ALA A 1 250 ? -8.877 1.711 -3.973 1.00 98.50 250 ALA A CA 1
ATOM 1741 C C . ALA A 1 250 ? -8.450 0.329 -4.477 1.00 98.50 250 ALA A C 1
ATOM 1743 O O . ALA A 1 250 ? -7.814 -0.429 -3.744 1.00 98.50 250 ALA A O 1
ATOM 1744 N N . THR A 1 251 ? -8.842 -0.022 -5.699 1.00 98.62 251 THR A N 1
ATOM 1745 C CA . THR A 1 251 ? -8.414 -1.284 -6.311 1.00 98.62 251 THR A CA 1
ATOM 1746 C C . THR A 1 251 ? -6.893 -1.337 -6.411 1.00 98.62 251 THR A C 1
ATOM 1748 O O . THR A 1 251 ? -6.234 -0.298 -6.495 1.00 98.62 251 THR A O 1
ATOM 1751 N N . LEU A 1 252 ? -6.322 -2.540 -6.411 1.00 98.50 252 LEU A N 1
ATOM 1752 C CA . LEU A 1 252 ? -4.881 -2.714 -6.590 1.00 98.50 252 LEU A CA 1
ATOM 1753 C C . LEU A 1 252 ? -4.383 -2.084 -7.899 1.00 98.50 252 LEU A C 1
ATOM 1755 O O . LEU A 1 252 ? -3.294 -1.520 -7.909 1.00 98.50 252 LEU A O 1
ATOM 1759 N N . ALA A 1 253 ? -5.190 -2.099 -8.966 1.00 97.06 253 ALA A N 1
ATOM 1760 C CA . ALA A 1 253 ? -4.874 -1.408 -10.216 1.00 97.06 253 ALA A CA 1
ATOM 1761 C C . ALA A 1 253 ? -4.761 0.115 -10.052 1.00 97.06 253 ALA A C 1
ATOM 1763 O O . ALA A 1 253 ? -3.753 0.685 -10.457 1.00 97.06 253 ALA A O 1
ATOM 1764 N N . GLU A 1 254 ? -5.749 0.768 -9.429 1.00 98.06 254 GLU A N 1
ATOM 1765 C CA . GLU A 1 254 ? -5.718 2.221 -9.186 1.00 98.06 254 GLU A CA 1
ATOM 1766 C C . GLU A 1 254 ? -4.522 2.615 -8.296 1.00 98.06 254 GLU A C 1
ATOM 1768 O O . GLU A 1 254 ? -3.875 3.633 -8.526 1.00 98.06 254 GLU A O 1
ATOM 1773 N N . GLN A 1 255 ? -4.194 1.796 -7.290 1.00 98.69 255 GLN A N 1
ATOM 1774 C CA . GLN A 1 255 ? -3.027 2.032 -6.433 1.00 98.69 255 GLN A CA 1
ATOM 1775 C C . GLN A 1 255 ? -1.708 1.856 -7.192 1.00 98.69 255 GLN A C 1
ATOM 1777 O O . GLN A 1 255 ? -0.780 2.640 -7.010 1.00 98.69 255 GLN A O 1
ATOM 1782 N N . ALA A 1 256 ? -1.610 0.842 -8.051 1.00 98.06 256 ALA A N 1
ATOM 1783 C CA . ALA A 1 256 ? -0.424 0.619 -8.866 1.00 98.06 256 ALA A CA 1
ATOM 1784 C C . ALA A 1 256 ? -0.244 1.714 -9.929 1.00 98.06 256 ALA A C 1
ATOM 1786 O O . ALA A 1 256 ? 0.884 2.113 -10.207 1.00 98.06 256 ALA A O 1
ATOM 1787 N N . GLU A 1 257 ? -1.337 2.244 -10.481 1.00 96.31 257 GLU A N 1
ATOM 1788 C CA . GLU A 1 257 ? -1.299 3.423 -11.345 1.00 96.31 257 GLU A CA 1
ATOM 1789 C C . GLU A 1 257 ? -0.760 4.637 -10.584 1.00 96.31 257 GLU A C 1
ATOM 1791 O O . GLU A 1 257 ? 0.203 5.249 -11.040 1.00 96.31 257 GLU A O 1
ATOM 1796 N N . LEU A 1 258 ? -1.286 4.923 -9.387 1.00 96.88 258 LEU A N 1
ATOM 1797 C CA . LEU A 1 258 ? -0.773 5.998 -8.529 1.00 96.88 258 LEU A CA 1
ATOM 1798 C C . LEU A 1 258 ? 0.726 5.825 -8.225 1.00 96.88 258 LEU A C 1
ATOM 1800 O O . LEU A 1 258 ? 1.491 6.777 -8.340 1.00 96.88 258 LEU A O 1
ATOM 1804 N N . MET A 1 259 ? 1.164 4.601 -7.901 1.00 98.38 259 MET A N 1
ATOM 1805 C CA . MET A 1 259 ? 2.578 4.276 -7.671 1.00 98.38 259 MET A CA 1
ATOM 1806 C C . MET A 1 259 ? 3.456 4.657 -8.867 1.00 98.38 259 MET A C 1
ATOM 1808 O O . MET A 1 259 ? 4.549 5.182 -8.668 1.00 98.38 259 MET A O 1
ATOM 1812 N N . ILE A 1 260 ? 3.011 4.362 -10.091 1.00 97.06 260 ILE A N 1
ATOM 1813 C CA . ILE A 1 260 ? 3.771 4.663 -11.308 1.00 97.06 260 ILE A CA 1
ATOM 1814 C C . ILE A 1 260 ? 3.740 6.161 -11.624 1.00 97.06 260 ILE A C 1
ATOM 1816 O O . ILE A 1 260 ? 4.788 6.715 -11.948 1.00 97.06 260 ILE A O 1
ATOM 1820 N N . GLN A 1 261 ? 2.581 6.816 -11.500 1.00 95.69 261 GLN A N 1
ATOM 1821 C CA . GLN A 1 261 ? 2.418 8.243 -11.808 1.00 95.69 261 GLN A CA 1
ATOM 1822 C C . GLN A 1 261 ? 3.235 9.135 -10.865 1.00 95.69 261 GLN A C 1
ATOM 1824 O O . GLN A 1 261 ? 3.955 10.022 -11.320 1.00 95.69 261 GLN A O 1
ATOM 1829 N N . ASP A 1 262 ? 3.187 8.852 -9.562 1.00 95.94 262 ASP A N 1
ATOM 1830 C CA . ASP A 1 262 ? 3.881 9.652 -8.547 1.00 95.94 262 ASP A CA 1
ATOM 1831 C C . ASP A 1 262 ? 5.297 9.134 -8.251 1.00 95.94 262 ASP A C 1
ATOM 1833 O O . ASP A 1 262 ? 6.040 9.734 -7.471 1.00 95.94 262 ASP A O 1
ATOM 1837 N N . SER A 1 263 ? 5.678 7.997 -8.846 1.00 97.62 263 SER A N 1
ATOM 1838 C CA . SER A 1 263 ? 6.889 7.245 -8.505 1.00 97.62 263 SER A CA 1
ATOM 1839 C C . SER A 1 263 ? 7.022 6.999 -6.992 1.00 97.62 263 SER A C 1
ATOM 1841 O O . SER A 1 263 ? 8.101 7.112 -6.403 1.00 97.62 263 SER A O 1
ATOM 1843 N N . ASP A 1 264 ? 5.917 6.641 -6.332 1.00 98.31 264 ASP A N 1
ATOM 1844 C CA . ASP A 1 264 ? 5.870 6.517 -4.875 1.00 98.31 264 ASP A CA 1
ATOM 1845 C C . ASP A 1 264 ? 6.663 5.294 -4.380 1.00 98.31 264 ASP A C 1
ATOM 1847 O O . ASP A 1 264 ? 6.330 4.137 -4.654 1.00 98.31 264 ASP A O 1
ATOM 1851 N N . ASN A 1 265 ? 7.741 5.555 -3.635 1.00 98.50 265 ASN A N 1
ATOM 1852 C CA . ASN A 1 265 ? 8.628 4.513 -3.124 1.00 98.50 265 ASN A CA 1
ATOM 1853 C C . ASN A 1 265 ? 7.976 3.649 -2.037 1.00 98.50 265 ASN A C 1
ATOM 1855 O O . ASN A 1 265 ? 8.164 2.437 -2.044 1.00 98.50 265 ASN A O 1
ATOM 1859 N N . HIS A 1 266 ? 7.213 4.236 -1.110 1.00 98.31 266 HIS A N 1
ATOM 1860 C CA . HIS A 1 266 ? 6.603 3.460 -0.026 1.00 98.31 266 HIS A CA 1
ATOM 1861 C C . HIS A 1 266 ? 5.489 2.571 -0.571 1.00 98.31 266 HIS A C 1
ATOM 1863 O O . HIS A 1 266 ? 5.413 1.395 -0.212 1.00 98.31 266 HIS A O 1
ATOM 1869 N N . LEU A 1 267 ? 4.675 3.104 -1.486 1.00 98.75 267 LEU A N 1
ATOM 1870 C CA . LEU A 1 267 ? 3.612 2.341 -2.128 1.00 98.75 267 LEU A CA 1
ATOM 1871 C C . LEU A 1 267 ? 4.177 1.175 -2.949 1.00 98.75 267 LEU A C 1
ATOM 1873 O O . LEU A 1 267 ? 3.609 0.088 -2.909 1.00 98.75 267 LEU A O 1
ATOM 1877 N N . ALA A 1 268 ? 5.331 1.345 -3.603 1.00 98.88 268 ALA A N 1
ATOM 1878 C CA . ALA A 1 268 ? 6.010 0.241 -4.282 1.00 98.88 268 ALA A CA 1
ATOM 1879 C C . ALA A 1 268 ? 6.396 -0.900 -3.328 1.00 98.88 268 ALA A C 1
ATOM 1881 O O . ALA A 1 268 ? 6.132 -2.068 -3.617 1.00 98.88 268 ALA A O 1
ATOM 1882 N N . GLU A 1 269 ? 6.960 -0.586 -2.161 1.00 98.81 269 GLU A N 1
ATOM 1883 C CA . GLU A 1 269 ? 7.312 -1.608 -1.167 1.00 98.81 269 GLU A CA 1
ATOM 1884 C C . GLU A 1 269 ? 6.077 -2.292 -0.561 1.00 98.81 269 GLU A C 1
ATOM 1886 O O . GLU A 1 269 ? 6.086 -3.502 -0.325 1.00 98.81 269 GLU A O 1
ATOM 1891 N N . VAL A 1 270 ? 4.991 -1.545 -0.341 1.00 98.88 270 VAL A N 1
ATOM 1892 C CA . VAL A 1 270 ? 3.710 -2.104 0.118 1.00 98.88 270 VAL A CA 1
ATOM 1893 C C . VAL A 1 270 ? 3.142 -3.058 -0.924 1.00 98.88 270 VAL A C 1
ATOM 1895 O O . VAL A 1 270 ? 2.869 -4.214 -0.603 1.00 98.88 270 VAL A O 1
ATOM 1898 N N . LEU A 1 271 ? 3.001 -2.609 -2.173 1.00 98.88 271 LEU A N 1
ATOM 1899 C CA . LEU A 1 271 ? 2.425 -3.411 -3.252 1.00 98.88 271 LEU A CA 1
ATOM 1900 C C . LEU A 1 271 ? 3.279 -4.645 -3.566 1.00 98.88 271 LEU A C 1
ATOM 1902 O O . LEU A 1 271 ? 2.721 -5.700 -3.850 1.00 98.88 271 LEU A O 1
ATOM 1906 N N . SER A 1 272 ? 4.603 -4.565 -3.415 1.00 98.88 272 SER A N 1
ATOM 1907 C CA . SER A 1 272 ? 5.487 -5.733 -3.507 1.00 98.88 272 SER A CA 1
ATOM 1908 C C . SER A 1 272 ? 5.195 -6.779 -2.426 1.00 98.88 272 SER A C 1
ATOM 1910 O O . SER A 1 272 ? 5.089 -7.969 -2.719 1.00 98.88 272 SER A O 1
ATOM 1912 N N . ARG A 1 273 ? 4.962 -6.358 -1.177 1.00 98.88 273 ARG A N 1
ATOM 1913 C CA . ARG A 1 273 ? 4.579 -7.277 -0.090 1.00 98.88 273 ARG A CA 1
ATOM 1914 C C . ARG A 1 273 ? 3.168 -7.832 -0.263 1.00 98.88 273 ARG A C 1
ATOM 1916 O O . ARG A 1 273 ? 2.910 -8.965 0.140 1.00 98.88 273 ARG A O 1
ATOM 1923 N N . ILE A 1 274 ? 2.257 -7.074 -0.874 1.00 98.88 274 ILE A N 1
ATOM 1924 C CA . ILE A 1 274 ? 0.937 -7.581 -1.273 1.00 98.88 274 ILE A CA 1
ATOM 1925 C C . ILE A 1 274 ? 1.076 -8.640 -2.371 1.00 98.88 274 ILE A C 1
ATOM 1927 O O . ILE A 1 274 ? 0.511 -9.723 -2.224 1.00 98.88 274 ILE A O 1
ATOM 1931 N N . ALA A 1 275 ? 1.879 -8.378 -3.406 1.00 98.75 275 ALA A N 1
ATOM 1932 C CA . ALA A 1 275 ? 2.175 -9.342 -4.464 1.00 98.75 275 ALA A CA 1
ATOM 1933 C C . ALA A 1 275 ? 2.810 -10.624 -3.901 1.00 98.75 275 ALA A C 1
ATOM 1935 O O . ALA A 1 275 ? 2.376 -11.718 -4.248 1.00 98.75 275 ALA A O 1
ATOM 1936 N N . ALA A 1 276 ? 3.750 -10.497 -2.958 1.00 98.81 276 ALA A N 1
ATOM 1937 C CA . ALA A 1 276 ? 4.349 -11.625 -2.247 1.00 98.81 276 ALA A CA 1
ATOM 1938 C C . ALA A 1 276 ? 3.299 -12.512 -1.576 1.00 98.81 276 ALA A C 1
ATOM 1940 O O . ALA A 1 276 ? 3.274 -13.723 -1.784 1.00 98.81 276 ALA A O 1
ATOM 1941 N N . ARG A 1 277 ? 2.377 -11.905 -0.821 1.00 98.56 277 ARG A N 1
ATOM 1942 C CA . ARG A 1 277 ? 1.297 -12.652 -0.166 1.00 98.56 277 ARG A CA 1
ATOM 1943 C C . ARG A 1 277 ? 0.366 -13.323 -1.166 1.00 98.56 277 ARG A C 1
ATOM 1945 O O . ARG A 1 277 ? -0.066 -14.444 -0.913 1.00 98.56 277 ARG A O 1
ATOM 1952 N N . ALA A 1 278 ? 0.061 -12.657 -2.278 1.00 98.38 278 ALA A N 1
ATOM 1953 C CA . ALA A 1 278 ? -0.766 -13.224 -3.339 1.00 98.38 278 ALA A CA 1
ATOM 1954 C C . ALA A 1 278 ? -0.080 -14.419 -4.032 1.00 98.38 278 ALA A C 1
ATOM 1956 O O . ALA A 1 278 ? -0.746 -15.398 -4.360 1.00 98.38 278 ALA A O 1
ATOM 1957 N N . ALA A 1 279 ? 1.251 -14.384 -4.147 1.00 98.12 279 ALA A N 1
ATOM 1958 C CA . ALA A 1 279 ? 2.086 -15.482 -4.638 1.00 98.12 279 ALA A CA 1
ATOM 1959 C C . ALA A 1 279 ? 2.266 -16.635 -3.623 1.00 98.12 279 ALA A C 1
ATOM 1961 O O . ALA A 1 279 ? 2.835 -17.671 -3.954 1.00 98.12 279 ALA A O 1
ATOM 1962 N N . GLY A 1 280 ? 1.780 -16.487 -2.384 1.00 98.19 280 GLY A N 1
ATOM 1963 C CA . GLY A 1 280 ? 1.947 -17.482 -1.317 1.00 98.19 280 GLY A CA 1
ATOM 1964 C C . GLY A 1 280 ? 3.229 -17.327 -0.489 1.00 98.19 280 GLY A C 1
ATOM 1965 O O . GLY A 1 280 ? 3.486 -18.147 0.394 1.00 98.19 280 GLY A O 1
ATOM 1966 N N . HIS A 1 281 ? 3.995 -16.260 -0.715 1.00 98.50 281 HIS A N 1
ATOM 1967 C CA . HIS A 1 281 ? 5.174 -15.902 0.071 1.00 98.50 281 HIS A CA 1
ATOM 1968 C C . HIS A 1 281 ? 4.803 -15.046 1.293 1.00 98.50 281 HIS A C 1
ATOM 1970 O O . HIS A 1 281 ? 3.732 -14.430 1.346 1.00 98.50 281 HIS A O 1
ATOM 1976 N N . PRO A 1 282 ? 5.675 -14.952 2.313 1.00 98.25 282 PRO A N 1
ATOM 1977 C CA . PRO A 1 282 ? 5.503 -13.972 3.379 1.00 98.25 282 PRO A CA 1
ATOM 1978 C C . PRO A 1 282 ? 5.463 -12.543 2.816 1.00 98.25 282 PRO A C 1
ATOM 1980 O O . PRO A 1 282 ? 6.229 -12.207 1.919 1.00 98.25 282 PRO A O 1
ATOM 1983 N N . GLY A 1 283 ? 4.630 -11.666 3.386 1.00 98.31 283 GLY A N 1
ATOM 1984 C CA . GLY A 1 283 ? 4.572 -10.237 3.034 1.00 98.31 283 GLY A CA 1
ATOM 1985 C C . GLY A 1 283 ? 5.783 -9.441 3.529 1.00 98.31 283 GLY A C 1
ATOM 1986 O O . GLY A 1 283 ? 5.625 -8.465 4.256 1.00 98.31 283 GLY A O 1
ATOM 1987 N N . SER A 1 284 ? 6.988 -9.889 3.199 1.00 98.62 284 SER A N 1
ATOM 1988 C CA . SER A 1 284 ? 8.270 -9.353 3.652 1.00 98.62 284 SER A CA 1
ATOM 1989 C C . SER A 1 284 ? 9.090 -8.836 2.469 1.00 98.62 284 SER A C 1
ATOM 1991 O O . SER A 1 284 ? 8.719 -9.020 1.312 1.00 98.62 284 SER A O 1
ATOM 1993 N N . ILE A 1 285 ? 10.233 -8.203 2.749 1.00 98.25 285 ILE A N 1
ATOM 1994 C CA . ILE A 1 285 ? 11.184 -7.784 1.705 1.00 98.25 285 ILE A CA 1
ATOM 1995 C C . ILE A 1 285 ? 11.630 -8.996 0.872 1.00 98.25 285 ILE A C 1
ATOM 1997 O O . ILE A 1 285 ? 11.595 -8.944 -0.353 1.00 98.25 285 ILE A O 1
ATOM 2001 N N . THR A 1 286 ? 11.994 -10.104 1.527 1.00 97.88 286 THR A N 1
ATOM 2002 C CA . THR A 1 286 ? 12.408 -11.339 0.843 1.00 97.88 286 THR A CA 1
ATOM 2003 C C . THR A 1 286 ? 11.288 -11.912 -0.018 1.00 97.88 286 THR A C 1
ATOM 2005 O O . THR A 1 286 ? 11.520 -12.155 -1.197 1.00 97.88 286 THR A O 1
ATOM 2008 N N . GLY A 1 287 ? 10.069 -12.028 0.520 1.00 98.62 287 GLY A N 1
ATOM 2009 C CA . GLY A 1 287 ? 8.937 -12.543 -0.255 1.00 98.62 287 GLY A CA 1
ATOM 2010 C C . GLY A 1 287 ? 8.582 -11.653 -1.449 1.00 98.62 287 GLY A C 1
ATOM 2011 O O . GLY A 1 287 ? 8.204 -12.154 -2.504 1.00 98.62 287 GLY A O 1
ATOM 2012 N N . GLY A 1 288 ? 8.762 -10.333 -1.324 1.00 98.44 288 GLY A N 1
ATOM 2013 C CA . GLY A 1 288 ? 8.614 -9.393 -2.441 1.00 98.44 288 GLY A CA 1
ATOM 2014 C C . GLY A 1 288 ? 9.616 -9.650 -3.569 1.00 98.44 288 GLY A C 1
ATOM 2015 O O . GLY A 1 288 ? 9.240 -9.663 -4.741 1.00 98.44 288 GLY A O 1
ATOM 2016 N N . ARG A 1 289 ? 10.885 -9.912 -3.223 1.00 97.62 289 ARG A N 1
ATOM 2017 C CA . ARG A 1 289 ? 11.936 -10.268 -4.194 1.00 97.62 289 ARG A CA 1
ATOM 2018 C C . ARG A 1 289 ? 11.645 -11.606 -4.878 1.00 97.62 289 ARG A C 1
ATOM 2020 O O . ARG A 1 289 ? 11.805 -11.706 -6.091 1.00 97.62 289 ARG A O 1
ATOM 2027 N N . GLU A 1 290 ? 11.193 -12.602 -4.118 1.00 98.00 290 GLU A N 1
ATOM 2028 C CA . GLU A 1 290 ? 10.824 -13.929 -4.632 1.00 98.00 290 GLU A CA 1
ATOM 2029 C C . GLU A 1 290 ? 9.654 -13.833 -5.621 1.00 98.00 290 GLU A C 1
ATOM 2031 O O . GLU A 1 290 ? 9.776 -14.279 -6.762 1.00 98.00 290 GLU A O 1
ATOM 2036 N N . ALA A 1 291 ? 8.573 -13.141 -5.251 1.00 98.44 291 ALA A N 1
ATOM 2037 C CA . ALA A 1 291 ? 7.427 -12.938 -6.136 1.00 98.44 291 ALA A CA 1
ATOM 2038 C C . ALA A 1 291 ? 7.788 -12.157 -7.410 1.00 98.44 291 ALA A C 1
ATOM 2040 O O . ALA A 1 291 ? 7.293 -12.474 -8.494 1.00 98.44 291 ALA A O 1
ATOM 2041 N N . ALA A 1 292 ? 8.669 -11.157 -7.303 1.00 97.19 292 ALA A N 1
ATOM 2042 C CA . ALA A 1 292 ? 9.169 -10.414 -8.456 1.00 97.19 292 ALA A CA 1
ATOM 2043 C C . ALA A 1 292 ? 10.000 -11.295 -9.404 1.00 97.19 292 ALA A C 1
ATOM 2045 O O . ALA A 1 292 ? 9.795 -11.243 -10.618 1.00 97.19 292 ALA A O 1
ATOM 2046 N N . ALA A 1 293 ? 10.891 -12.132 -8.868 1.00 95.88 293 ALA A N 1
ATOM 2047 C CA . ALA A 1 293 ? 11.669 -13.080 -9.662 1.00 95.88 293 ALA A CA 1
ATOM 2048 C C . ALA A 1 293 ? 10.769 -14.107 -10.372 1.00 95.88 293 ALA A C 1
ATOM 2050 O O . ALA A 1 293 ? 10.956 -14.368 -11.559 1.00 95.88 293 ALA A O 1
ATOM 2051 N N . GLU A 1 294 ? 9.751 -14.632 -9.684 1.00 95.94 294 GLU A N 1
ATOM 2052 C CA . GLU A 1 294 ? 8.752 -15.528 -10.279 1.00 95.94 294 GLU A CA 1
ATOM 2053 C C . GLU A 1 294 ? 7.961 -14.851 -11.401 1.00 95.94 294 GLU A C 1
ATOM 2055 O O . GLU A 1 294 ? 7.733 -15.455 -12.449 1.00 95.94 294 GLU A O 1
ATOM 2060 N N . ALA A 1 295 ? 7.572 -13.587 -11.218 1.00 94.69 295 ALA A N 1
ATOM 2061 C CA . ALA A 1 295 ? 6.832 -12.841 -12.228 1.00 94.69 295 ALA A CA 1
ATOM 2062 C C . ALA A 1 295 ? 7.668 -12.566 -13.488 1.00 94.69 295 ALA A C 1
ATOM 2064 O O . ALA A 1 295 ? 7.155 -12.662 -14.603 1.00 94.69 295 ALA A O 1
ATOM 2065 N N . LEU A 1 296 ? 8.961 -12.276 -13.324 1.00 91.69 296 LEU A N 1
ATOM 2066 C CA . LEU A 1 296 ? 9.909 -12.144 -14.432 1.00 91.69 296 LEU A CA 1
ATOM 2067 C C . LEU A 1 296 ? 10.104 -13.484 -15.160 1.00 91.69 296 LEU A C 1
ATOM 2069 O O . LEU A 1 296 ? 9.965 -13.543 -16.385 1.00 91.69 296 LEU A O 1
ATOM 2073 N N . ALA A 1 297 ? 10.315 -14.572 -14.415 1.00 90.88 297 ALA A N 1
ATOM 2074 C CA . ALA A 1 297 ? 10.46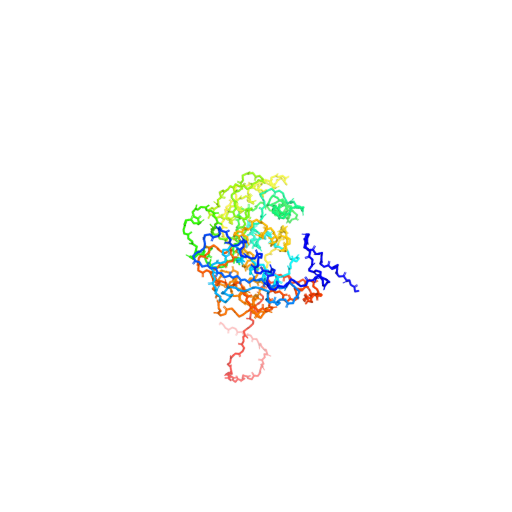2 -15.915 -14.974 1.00 90.88 297 ALA A CA 1
ATOM 2075 C C . ALA A 1 297 ? 9.201 -16.373 -15.729 1.00 90.88 297 ALA A C 1
ATOM 2077 O O . ALA A 1 297 ? 9.303 -16.968 -16.802 1.00 90.88 297 ALA A O 1
ATOM 2078 N N . ALA A 1 298 ? 8.006 -16.025 -15.238 1.00 89.69 298 ALA A N 1
ATOM 2079 C CA . ALA A 1 298 ? 6.733 -16.288 -15.914 1.00 89.69 298 ALA A CA 1
ATOM 2080 C C . ALA A 1 298 ? 6.599 -15.565 -17.268 1.00 89.69 298 ALA A C 1
ATOM 2082 O O . ALA A 1 298 ? 5.764 -15.945 -18.091 1.00 89.69 298 ALA A O 1
ATOM 2083 N N . ARG A 1 299 ? 7.422 -14.537 -17.519 1.00 84.88 299 ARG A N 1
ATOM 2084 C CA . ARG A 1 299 ? 7.542 -13.861 -18.820 1.00 84.88 299 ARG A CA 1
ATOM 2085 C C . ARG A 1 299 ? 8.739 -14.334 -19.641 1.00 84.88 299 ARG A C 1
ATOM 2087 O O . ARG A 1 299 ? 8.931 -13.830 -20.736 1.00 84.88 299 ARG A O 1
ATOM 2094 N N . GLY A 1 300 ? 9.504 -15.316 -19.167 1.00 82.44 300 GLY A N 1
ATOM 2095 C CA . GLY A 1 300 ? 10.699 -15.816 -19.850 1.00 82.44 300 GLY A CA 1
ATOM 2096 C C . GLY A 1 300 ? 11.947 -14.959 -19.628 1.00 82.44 300 GLY A C 1
ATOM 2097 O O . GLY A 1 300 ? 12.930 -15.137 -20.341 1.00 82.44 300 GLY A O 1
ATOM 2098 N N . ILE A 1 301 ? 11.923 -14.042 -18.654 1.00 82.56 301 ILE A N 1
ATOM 2099 C CA . ILE A 1 301 ? 13.094 -13.256 -18.252 1.00 82.56 301 ILE A CA 1
ATOM 2100 C C . ILE A 1 301 ? 13.830 -14.054 -17.179 1.00 82.56 301 ILE A C 1
ATOM 2102 O O . ILE A 1 301 ? 13.276 -14.297 -16.108 1.00 82.56 301 ILE A O 1
ATOM 2106 N N . ASP A 1 302 ? 15.064 -14.464 -17.466 1.00 82.31 302 ASP A N 1
ATOM 2107 C CA . ASP A 1 302 ? 15.890 -15.203 -16.511 1.00 82.31 302 ASP A CA 1
ATOM 2108 C C . ASP A 1 302 ? 16.298 -14.296 -15.335 1.00 82.31 302 ASP A C 1
ATOM 2110 O O . ASP A 1 302 ? 17.039 -13.332 -15.548 1.00 82.31 302 ASP A O 1
ATOM 2114 N N . PRO A 1 303 ? 15.860 -14.581 -14.094 1.00 78.81 303 PRO A N 1
ATOM 2115 C CA . PRO A 1 303 ? 16.219 -13.777 -12.934 1.00 78.81 303 PRO A CA 1
ATOM 2116 C C . PRO A 1 303 ? 17.703 -13.894 -12.544 1.00 78.81 303 PRO A C 1
ATOM 2118 O O . PRO A 1 303 ? 18.178 -13.048 -11.790 1.00 78.81 303 PRO A O 1
ATOM 2121 N N . ALA A 1 304 ? 18.454 -14.892 -13.034 1.00 75.06 304 ALA A N 1
ATOM 2122 C CA . ALA A 1 304 ? 19.840 -15.144 -12.617 1.00 75.06 304 ALA A CA 1
ATOM 2123 C C . ALA A 1 304 ? 20.819 -14.000 -12.958 1.00 75.06 304 ALA A C 1
ATOM 2125 O O . ALA A 1 304 ? 21.861 -13.871 -12.313 1.00 75.06 304 ALA A O 1
ATOM 2126 N N . GLY A 1 305 ? 20.486 -13.158 -13.944 1.00 78.00 305 GLY A N 1
ATOM 2127 C CA . GLY A 1 305 ? 21.261 -11.968 -14.316 1.00 78.00 305 GLY A CA 1
ATOM 2128 C C . GLY A 1 305 ? 20.849 -10.680 -13.594 1.00 78.00 305 GLY A C 1
ATOM 2129 O O . GLY A 1 305 ? 21.422 -9.622 -13.863 1.00 78.00 305 GLY A O 1
ATOM 2130 N N . LEU A 1 306 ? 19.843 -10.740 -12.717 1.00 89.50 306 LEU A N 1
ATOM 2131 C CA . LEU A 1 306 ? 19.263 -9.577 -12.055 1.00 89.50 306 LEU A CA 1
ATOM 2132 C C . LEU A 1 306 ? 19.604 -9.572 -10.565 1.00 89.50 306 LEU A C 1
ATOM 2134 O O . LEU A 1 306 ? 19.710 -10.608 -9.913 1.00 89.50 306 LEU A O 1
ATOM 2138 N N . VAL A 1 307 ? 19.704 -8.372 -10.003 1.00 95.00 307 VAL A N 1
ATOM 2139 C CA . VAL A 1 307 ? 19.723 -8.166 -8.555 1.00 95.00 307 VAL A CA 1
ATOM 2140 C C . VAL A 1 307 ? 18.496 -7.346 -8.198 1.00 95.00 307 VAL A C 1
ATOM 2142 O O . VAL A 1 307 ? 18.388 -6.186 -8.590 1.00 95.00 307 VAL A O 1
ATOM 2145 N N . LEU A 1 308 ? 17.569 -7.958 -7.464 1.00 95.25 308 LEU A N 1
ATOM 2146 C CA . LEU A 1 308 ? 16.376 -7.307 -6.930 1.00 95.25 308 LEU A CA 1
ATOM 2147 C C . LEU A 1 308 ? 16.593 -7.102 -5.432 1.00 95.25 308 LEU A C 1
ATOM 2149 O O . LEU A 1 308 ? 16.402 -8.015 -4.630 1.00 95.25 308 LEU A O 1
ATOM 2153 N N . SER A 1 309 ? 17.059 -5.916 -5.057 1.00 97.06 309 SER A N 1
ATOM 2154 C CA . SER A 1 309 ? 17.313 -5.553 -3.664 1.00 97.06 309 SER A CA 1
ATOM 2155 C C . SER A 1 309 ? 16.088 -4.913 -3.012 1.00 97.06 309 SER A C 1
ATOM 2157 O O . SER A 1 309 ? 15.833 -5.129 -1.828 1.00 97.06 309 SER A O 1
ATOM 2159 N N . ASP A 1 310 ? 15.270 -4.183 -3.760 1.00 98.00 310 ASP A N 1
ATOM 2160 C CA . ASP A 1 310 ? 14.017 -3.613 -3.262 1.00 98.00 310 ASP A CA 1
ATOM 2161 C C . ASP A 1 310 ? 12.946 -3.540 -4.364 1.00 98.00 310 ASP A C 1
ATOM 2163 O O . ASP A 1 310 ? 13.141 -4.048 -5.473 1.00 98.00 310 ASP A O 1
ATOM 2167 N N . ALA A 1 311 ? 11.788 -2.962 -4.046 1.00 98.25 311 ALA A N 1
ATOM 2168 C CA . ALA A 1 311 ? 10.677 -2.806 -4.984 1.00 98.25 311 ALA A CA 1
ATOM 2169 C C . ALA A 1 311 ? 10.582 -1.393 -5.580 1.00 98.25 311 ALA A C 1
ATOM 2171 O O . ALA A 1 311 ? 9.981 -1.191 -6.638 1.00 98.25 311 ALA A O 1
ATOM 2172 N N . SER A 1 312 ? 11.142 -0.405 -4.885 1.00 98.19 312 SER A N 1
ATOM 2173 C CA . SER A 1 312 ? 11.057 1.013 -5.237 1.00 98.19 312 SER A CA 1
ATOM 2174 C C . SER A 1 312 ? 12.172 1.495 -6.161 1.00 98.19 312 SER A C 1
ATOM 2176 O O . SER A 1 312 ? 11.956 2.467 -6.894 1.00 98.19 312 SER A O 1
ATOM 2178 N N . GLY A 1 313 ? 13.328 0.824 -6.147 1.00 97.31 313 GLY A N 1
ATOM 2179 C CA . GLY A 1 313 ? 14.529 1.219 -6.877 1.00 97.31 313 GLY A CA 1
ATOM 2180 C C . GLY A 1 313 ? 15.490 2.107 -6.092 1.00 97.31 313 GLY A C 1
ATOM 2181 O O . GLY A 1 313 ? 16.423 2.649 -6.681 1.00 97.31 313 GLY A O 1
ATOM 2182 N N . MET A 1 314 ? 15.261 2.285 -4.789 1.00 97.62 314 MET A N 1
ATOM 2183 C CA . MET A 1 314 ? 16.080 3.130 -3.915 1.00 97.62 314 MET A CA 1
ATOM 2184 C C . MET A 1 314 ? 17.423 2.484 -3.570 1.00 97.62 314 MET A C 1
ATOM 2186 O O . MET A 1 314 ? 18.412 3.175 -3.342 1.00 97.62 314 MET A O 1
ATOM 2190 N N . SER A 1 315 ? 17.485 1.155 -3.539 1.00 97.44 315 SER A N 1
ATOM 2191 C CA . SER A 1 315 ? 18.738 0.444 -3.328 1.00 97.44 315 SER A CA 1
ATOM 2192 C C . SER A 1 315 ? 19.638 0.548 -4.560 1.00 97.44 315 SER A C 1
ATOM 2194 O O . SER A 1 315 ? 19.275 0.143 -5.669 1.00 97.44 315 SER A O 1
ATOM 2196 N N . LEU A 1 316 ? 20.867 1.015 -4.334 1.00 95.25 316 LEU A N 1
ATOM 2197 C CA . LEU A 1 316 ? 21.931 1.027 -5.339 1.00 95.25 316 LEU A CA 1
ATOM 2198 C C . LEU A 1 316 ? 22.486 -0.369 -5.641 1.00 95.25 316 LEU A C 1
ATOM 2200 O O . LEU A 1 316 ? 23.352 -0.488 -6.507 1.00 95.25 316 LEU A O 1
ATOM 2204 N N . ASP A 1 317 ? 21.999 -1.418 -4.976 1.00 96.88 317 ASP A N 1
ATOM 2205 C CA . ASP A 1 317 ? 22.364 -2.807 -5.264 1.00 96.88 317 ASP A CA 1
ATOM 2206 C C . ASP A 1 317 ? 21.526 -3.398 -6.398 1.00 96.88 317 ASP A C 1
ATOM 2208 O O . ASP A 1 317 ? 21.944 -4.378 -7.009 1.00 96.88 317 ASP A O 1
ATOM 2212 N N . ASN A 1 318 ? 20.378 -2.791 -6.726 1.00 96.38 318 ASN A N 1
ATOM 2213 C CA . ASN A 1 318 ? 19.544 -3.255 -7.829 1.00 96.38 318 ASN A CA 1
ATOM 2214 C C . ASN A 1 318 ? 20.339 -3.299 -9.141 1.00 96.38 318 ASN A C 1
ATOM 2216 O O . ASN A 1 318 ? 21.055 -2.354 -9.482 1.00 96.38 318 ASN A O 1
ATOM 2220 N N . ARG A 1 319 ? 20.209 -4.384 -9.898 1.00 94.62 319 ARG A N 1
ATOM 2221 C CA . ARG A 1 319 ? 20.836 -4.558 -11.212 1.00 94.62 319 ARG A CA 1
ATOM 2222 C C . ARG A 1 319 ? 19.809 -5.154 -12.150 1.00 94.62 319 ARG A C 1
ATOM 2224 O O . ARG A 1 319 ? 19.410 -6.299 -11.970 1.00 94.62 319 ARG A O 1
ATOM 2231 N N . ILE A 1 320 ? 19.391 -4.374 -13.138 1.00 90.12 320 ILE A N 1
ATOM 2232 C CA . ILE A 1 320 ? 18.467 -4.814 -14.180 1.00 90.12 320 ILE A CA 1
ATOM 2233 C C . ILE A 1 320 ? 19.022 -4.331 -15.523 1.00 90.12 320 ILE A C 1
ATOM 2235 O O . ILE A 1 320 ? 19.333 -3.143 -15.650 1.00 90.12 320 ILE A O 1
ATOM 2239 N N . PRO A 1 321 ? 19.220 -5.220 -16.509 1.00 86.31 321 PRO A N 1
ATOM 2240 C CA . PRO A 1 321 ? 19.511 -4.789 -17.867 1.00 86.31 321 PRO A CA 1
ATOM 2241 C C . PRO A 1 321 ? 18.242 -4.200 -18.501 1.00 86.31 321 PRO A C 1
ATOM 2243 O O . PRO A 1 321 ? 17.134 -4.588 -18.121 1.00 86.31 321 PRO A O 1
ATOM 2246 N N . PRO A 1 322 ? 18.350 -3.304 -19.491 1.00 79.00 322 PRO A N 1
ATOM 2247 C CA . PRO A 1 322 ? 17.248 -2.992 -20.397 1.00 79.00 322 PRO A CA 1
ATOM 2248 C C . PRO A 1 322 ? 16.992 -4.242 -21.250 1.00 79.00 322 PRO A C 1
ATOM 2250 O O . PRO A 1 322 ? 17.482 -4.368 -22.362 1.00 79.00 322 PRO A O 1
ATOM 2253 N N . ALA A 1 323 ? 16.351 -5.240 -20.650 1.00 64.69 323 ALA A N 1
ATOM 2254 C CA . ALA A 1 323 ? 16.511 -6.634 -21.035 1.00 64.69 323 ALA A CA 1
ATOM 2255 C C . ALA A 1 323 ? 16.216 -6.906 -22.525 1.00 64.69 323 ALA A C 1
ATOM 2257 O O . ALA A 1 323 ? 15.102 -6.617 -22.970 1.00 64.69 323 ALA A O 1
ATOM 2258 N N . PRO A 1 324 ? 17.134 -7.562 -23.261 1.00 45.72 324 PRO A N 1
ATOM 2259 C CA . PRO A 1 324 ? 16.883 -8.121 -24.578 1.00 45.72 324 PRO A CA 1
ATOM 2260 C C . PRO A 1 324 ? 16.402 -9.568 -24.428 1.00 45.72 324 PRO A C 1
ATOM 2262 O O . PRO A 1 324 ? 17.146 -10.536 -24.339 1.00 45.72 324 PRO A O 1
ATOM 2265 N N . SER A 1 325 ? 15.096 -9.737 -24.392 1.00 42.50 325 SER A N 1
ATOM 2266 C CA . SER A 1 325 ? 14.444 -10.883 -25.015 1.00 42.50 325 SER A CA 1
ATOM 2267 C C . SER A 1 325 ? 13.030 -10.419 -25.298 1.00 42.50 325 SER A C 1
ATOM 2269 O O . SER A 1 325 ? 12.510 -9.535 -24.619 1.00 42.50 325 SER A O 1
ATOM 2271 N N . SER A 1 326 ? 12.386 -10.989 -26.296 1.00 41.34 326 SER A N 1
ATOM 2272 C CA . SER A 1 326 ? 10.993 -10.764 -26.701 1.00 41.34 326 SER A CA 1
ATOM 2273 C C . SER A 1 326 ? 9.922 -10.875 -25.582 1.00 41.34 326 SER A C 1
ATOM 2275 O O . SER A 1 326 ? 8.729 -10.871 -25.865 1.00 41.34 326 SER A O 1
ATOM 2277 N N . ALA A 1 327 ? 10.321 -10.966 -24.312 1.00 45.66 327 ALA A N 1
ATOM 2278 C CA . ALA A 1 327 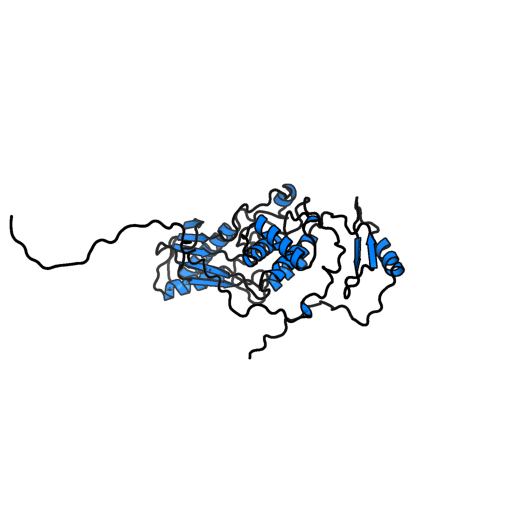? 9.541 -11.165 -23.103 1.00 45.66 327 ALA A CA 1
ATOM 2279 C C . ALA A 1 327 ? 8.860 -9.909 -22.526 1.00 45.66 327 ALA A C 1
ATOM 2281 O O . ALA A 1 327 ? 7.713 -9.996 -22.086 1.00 45.66 327 ALA A O 1
ATOM 2282 N N . TRP A 1 328 ? 9.520 -8.739 -22.513 1.00 47.44 328 TRP A N 1
ATOM 2283 C CA . TRP A 1 328 ? 8.893 -7.504 -21.993 1.00 47.44 328 TRP A CA 1
ATOM 2284 C C . TRP A 1 328 ? 7.809 -6.969 -22.937 1.00 47.44 328 TRP A C 1
ATOM 2286 O O . TRP A 1 328 ? 6.799 -6.427 -22.480 1.00 47.44 328 TRP A O 1
ATOM 2296 N N . CYS A 1 329 ? 8.022 -7.165 -24.242 1.00 41.72 329 CYS A N 1
ATOM 2297 C CA . CYS A 1 329 ? 7.204 -6.642 -25.339 1.00 41.72 329 CYS A CA 1
ATOM 2298 C C . CYS A 1 329 ? 6.432 -7.725 -26.110 1.00 41.72 329 CYS A C 1
ATOM 2300 O O . CYS A 1 329 ? 5.780 -7.415 -27.102 1.00 41.72 329 CYS A O 1
ATOM 2302 N N . GLY A 1 330 ? 6.468 -8.987 -25.666 1.00 45.00 330 GLY A N 1
ATOM 2303 C CA . GLY A 1 330 ? 5.509 -9.993 -26.127 1.00 45.00 330 GLY A CA 1
ATOM 2304 C C . GLY A 1 330 ? 4.079 -9.540 -25.800 1.00 45.00 330 GLY A C 1
ATOM 2305 O O . GLY A 1 330 ? 3.907 -8.705 -24.907 1.00 45.00 330 GLY A O 1
ATOM 2306 N N . PRO A 1 331 ? 3.044 -10.048 -26.498 1.00 39.81 331 PRO A N 1
ATOM 2307 C CA . PRO A 1 331 ? 1.681 -9.544 -26.371 1.00 39.81 331 PRO A CA 1
ATOM 2308 C C . PRO A 1 331 ? 1.261 -9.510 -24.901 1.00 39.81 331 PRO A C 1
ATOM 2310 O O . PRO A 1 331 ? 1.010 -10.540 -24.273 1.00 39.81 331 PRO A O 1
ATOM 2313 N N . TRP A 1 332 ? 1.206 -8.300 -24.341 1.00 40.41 332 TRP A N 1
ATOM 2314 C CA . TRP A 1 332 ? 0.710 -8.090 -22.994 1.00 40.41 332 TRP A CA 1
ATOM 2315 C C . TRP A 1 332 ? -0.743 -8.594 -22.933 1.00 40.41 332 TRP A C 1
ATOM 2317 O O . TRP A 1 332 ? -1.512 -8.384 -23.883 1.00 40.41 332 TRP A O 1
ATOM 2327 N N . PRO A 1 333 ? -1.164 -9.234 -21.828 1.00 38.00 333 PRO A N 1
ATOM 2328 C CA . PRO A 1 333 ? -2.454 -9.915 -21.727 1.00 38.00 333 PRO A CA 1
ATOM 2329 C C . PRO A 1 333 ? -3.687 -8.999 -21.813 1.00 38.00 333 PRO A C 1
ATOM 2331 O O . PRO A 1 333 ? -4.802 -9.488 -21.702 1.00 38.00 333 PRO A O 1
ATOM 2334 N N . TRP A 1 334 ? -3.552 -7.703 -22.106 1.00 36.47 334 TRP A N 1
ATOM 2335 C CA . TRP A 1 334 ? -4.693 -6.887 -22.542 1.00 36.47 334 TRP A CA 1
ATOM 2336 C C . TRP A 1 334 ? -5.347 -7.422 -23.831 1.00 36.47 334 TRP A C 1
ATOM 2338 O O . TRP A 1 334 ? -6.497 -7.095 -24.111 1.00 36.47 334 TRP A O 1
ATOM 2348 N N . THR A 1 335 ? -4.646 -8.265 -24.600 1.00 31.77 335 THR A N 1
ATOM 2349 C CA . THR A 1 335 ? -5.151 -8.883 -25.840 1.00 31.77 335 THR A CA 1
ATOM 2350 C C . THR A 1 335 ? -5.746 -10.285 -25.659 1.00 31.77 335 THR A C 1
ATOM 2352 O O . THR A 1 335 ? -6.406 -10.788 -26.568 1.00 31.77 335 THR A O 1
ATOM 2355 N N . ALA A 1 336 ? -5.586 -10.915 -24.490 1.00 28.70 336 ALA A N 1
ATOM 2356 C CA . ALA A 1 336 ? -6.137 -12.238 -24.204 1.00 28.70 336 ALA A CA 1
ATOM 2357 C C . ALA A 1 336 ? -6.990 -12.180 -22.930 1.00 28.70 336 ALA A C 1
ATOM 2359 O O . ALA A 1 336 ? -6.511 -11.698 -21.909 1.00 28.70 336 ALA A O 1
ATOM 2360 N N . PRO A 1 337 ? -8.240 -12.683 -22.922 1.00 28.44 337 PRO A N 1
ATOM 2361 C CA . PRO A 1 337 ? -9.048 -12.686 -21.711 1.00 28.44 337 PRO A CA 1
ATOM 2362 C C . PRO A 1 337 ? -8.345 -13.537 -20.652 1.00 28.44 337 PRO A C 1
ATOM 2364 O O . PRO A 1 337 ? -8.372 -14.769 -20.714 1.00 28.44 337 PRO A O 1
ATOM 2367 N N . ALA A 1 338 ? -7.704 -12.873 -19.690 1.00 34.34 338 ALA A N 1
ATOM 2368 C CA . ALA A 1 338 ? -7.093 -13.520 -18.548 1.00 34.34 338 ALA A CA 1
ATOM 2369 C C . ALA A 1 338 ? -8.164 -14.377 -17.861 1.00 34.34 338 ALA A C 1
ATOM 2371 O O . ALA A 1 338 ? -9.196 -13.892 -17.383 1.00 34.34 338 ALA A O 1
ATOM 2372 N N . ARG A 1 339 ? -7.959 -15.696 -17.886 1.00 31.89 339 ARG A N 1
ATOM 2373 C CA . ARG A 1 339 ? -8.798 -16.647 -17.160 1.00 31.89 339 ARG A CA 1
ATOM 2374 C C . ARG A 1 339 ? -8.324 -16.657 -15.717 1.00 31.89 339 ARG A C 1
ATOM 2376 O O . ARG A 1 339 ? -7.617 -17.560 -15.295 1.00 31.89 339 ARG A O 1
ATOM 2383 N N . TRP A 1 340 ? -8.728 -15.638 -14.972 1.00 37.84 340 TRP A N 1
ATOM 2384 C CA . TRP A 1 340 ? -8.625 -15.639 -13.520 1.00 37.84 340 TRP A CA 1
ATOM 2385 C C . TRP A 1 340 ? -9.500 -16.778 -12.967 1.00 37.84 340 TRP A C 1
ATOM 2387 O O . TRP A 1 340 ? -10.631 -16.957 -13.450 1.00 37.84 340 TRP A O 1
ATOM 2397 N N . PRO A 1 341 ? -9.027 -17.574 -11.992 1.00 30.61 341 PRO A N 1
ATOM 2398 C CA . PRO A 1 341 ? -9.869 -18.564 -11.338 1.00 30.61 341 PRO A CA 1
ATOM 2399 C C . PRO A 1 341 ? -11.116 -17.877 -10.766 1.00 30.61 341 PRO A C 1
ATOM 2401 O O . PRO A 1 341 ? -11.053 -16.865 -10.073 1.00 30.61 341 PRO A O 1
ATOM 2404 N N . ARG A 1 342 ? -12.291 -18.402 -11.122 1.00 28.52 342 ARG A N 1
ATOM 2405 C CA . ARG A 1 342 ? -13.578 -17.852 -10.692 1.00 28.52 342 ARG A CA 1
ATOM 2406 C C . ARG A 1 342 ? -13.806 -18.172 -9.218 1.00 28.52 342 ARG A C 1
ATOM 2408 O O . ARG A 1 342 ? -14.079 -19.320 -8.884 1.00 28.52 342 ARG A O 1
ATOM 2415 N N . GLY A 1 343 ? -13.809 -17.154 -8.369 1.00 29.09 343 GLY A N 1
ATOM 2416 C CA . GLY A 1 343 ? -14.373 -17.247 -7.026 1.00 29.09 343 GLY A CA 1
ATOM 2417 C C . GLY A 1 343 ? -13.847 -16.150 -6.106 1.00 29.09 343 GLY A C 1
ATOM 2418 O O . GLY A 1 343 ? -12.723 -15.700 -6.296 1.00 29.09 343 GLY A O 1
ATOM 2419 N N . PRO A 1 344 ? -14.628 -15.708 -5.106 1.00 25.73 344 PRO A N 1
ATOM 2420 C CA . PRO A 1 344 ? -14.093 -14.853 -4.064 1.00 25.73 344 PRO A CA 1
ATOM 2421 C C . PRO A 1 344 ? -13.077 -15.675 -3.269 1.00 25.73 344 PRO A C 1
ATOM 2423 O O . PRO A 1 344 ? -13.460 -16.522 -2.455 1.00 25.73 344 PRO A O 1
ATOM 2426 N N . ALA A 1 345 ? -11.787 -15.423 -3.480 1.00 28.33 345 ALA A N 1
ATOM 2427 C CA . ALA A 1 345 ? -10.772 -15.756 -2.497 1.00 28.33 345 ALA A CA 1
ATOM 2428 C C . ALA A 1 345 ? -11.006 -14.835 -1.294 1.00 28.33 345 ALA A C 1
ATOM 2430 O O . ALA A 1 345 ? -10.359 -13.815 -1.106 1.00 28.33 345 ALA A O 1
ATOM 2431 N N . ARG A 1 346 ? -12.012 -15.160 -0.474 1.00 26.66 346 ARG A N 1
ATOM 2432 C CA . ARG A 1 346 ? -12.043 -14.655 0.894 1.00 26.66 346 ARG A CA 1
ATOM 2433 C C . ARG A 1 346 ? -10.735 -15.130 1.506 1.00 26.66 346 ARG A C 1
ATOM 2435 O O . ARG A 1 346 ? -10.516 -16.340 1.526 1.00 26.66 346 ARG A O 1
ATOM 2442 N N . CYS A 1 347 ? -9.909 -14.212 1.999 1.00 24.20 347 CYS A N 1
ATOM 2443 C CA . CYS A 1 347 ? -8.849 -14.516 2.950 1.00 24.20 347 CYS A CA 1
ATOM 2444 C C . CYS A 1 347 ? -9.464 -15.321 4.106 1.00 24.20 347 CYS A C 1
ATOM 2446 O O . CYS A 1 347 ? -9.978 -14.767 5.076 1.00 24.20 347 CYS A O 1
ATOM 2448 N N . ARG A 1 348 ? -9.502 -16.648 3.973 1.00 25.66 348 ARG A N 1
ATOM 2449 C CA . ARG A 1 348 ? -9.753 -17.548 5.085 1.00 25.66 348 ARG A CA 1
ATOM 2450 C C . ARG A 1 348 ? -8.416 -17.672 5.785 1.00 25.66 348 ARG A C 1
ATOM 2452 O O . ARG A 1 348 ? -7.435 -18.104 5.188 1.00 25.66 348 ARG A O 1
ATOM 2459 N N . TRP A 1 349 ? -8.405 -17.257 7.043 1.00 27.69 349 TRP A N 1
ATOM 2460 C CA . TRP A 1 349 ? -7.361 -17.611 7.990 1.00 27.69 349 TRP A CA 1
ATOM 2461 C C . TRP A 1 349 ? -7.033 -19.107 7.867 1.00 27.69 349 TRP A C 1
ATOM 2463 O O . TRP A 1 349 ? -7.968 -19.898 7.699 1.00 27.69 349 TRP A O 1
ATOM 2473 N N . PRO A 1 350 ? -5.748 -19.501 7.928 1.00 27.44 350 PRO A N 1
ATOM 2474 C CA . PRO A 1 350 ? -5.362 -20.893 7.761 1.00 27.44 350 PRO A CA 1
ATOM 2475 C C . PRO A 1 350 ? -6.093 -21.764 8.788 1.00 27.44 350 PRO A C 1
ATOM 2477 O O . PRO A 1 350 ? -5.952 -21.575 9.997 1.00 27.44 350 PRO A O 1
ATOM 2480 N N . ALA A 1 351 ? -6.903 -22.693 8.281 1.00 30.75 351 ALA A N 1
ATOM 2481 C CA . ALA A 1 351 ? -7.330 -23.864 9.027 1.00 30.75 351 ALA A CA 1
ATOM 2482 C C . ALA A 1 351 ? -6.148 -24.842 9.108 1.00 30.75 351 ALA A C 1
ATOM 2484 O O . ALA A 1 351 ? -5.320 -24.878 8.196 1.00 30.75 351 ALA A O 1
ATOM 2485 N N . ASP A 1 352 ? -6.077 -25.577 10.217 1.00 30.33 352 ASP A N 1
ATOM 2486 C CA . ASP A 1 352 ? -4.972 -26.451 10.619 1.00 30.33 352 ASP A CA 1
ATOM 2487 C C . ASP A 1 352 ? -4.319 -27.249 9.477 1.00 30.33 352 ASP A C 1
ATOM 2489 O O . ASP A 1 352 ? -5.025 -27.895 8.693 1.00 30.33 352 ASP A O 1
ATOM 2493 N N . PRO A 1 353 ? -2.977 -27.359 9.453 1.00 32.28 353 PRO A N 1
ATOM 2494 C CA . PRO A 1 353 ? -2.356 -28.536 8.883 1.00 32.28 353 PRO A CA 1
ATOM 2495 C C . PRO A 1 353 ? -2.682 -29.704 9.823 1.00 32.28 353 PRO A C 1
ATOM 2497 O O . PRO A 1 353 ? -2.092 -29.851 10.894 1.00 32.28 353 PRO A O 1
ATOM 2500 N N . GLY A 1 354 ? -3.664 -30.523 9.446 1.00 33.62 354 GLY A N 1
ATOM 2501 C CA 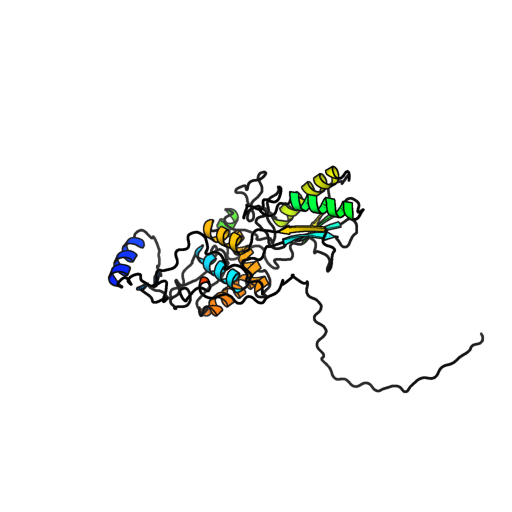. GLY A 1 354 ? -3.884 -31.809 10.101 1.00 33.62 354 GLY A CA 1
ATOM 2502 C C . GLY A 1 354 ? -2.576 -32.618 10.128 1.00 33.62 354 GLY A C 1
ATOM 2503 O O . GLY A 1 354 ? -1.759 -32.492 9.210 1.00 33.62 354 GLY A O 1
ATOM 2504 N N . PRO A 1 355 ? -2.333 -33.426 11.170 1.00 31.53 355 PRO A N 1
ATOM 2505 C CA . PRO A 1 355 ? -1.062 -34.116 11.325 1.00 31.53 355 PRO A CA 1
ATOM 2506 C C . PRO A 1 355 ? -0.854 -35.123 10.188 1.00 31.53 355 PRO A C 1
ATOM 2508 O O . PRO A 1 355 ? -1.666 -36.028 9.985 1.00 31.53 355 PRO A O 1
ATOM 2511 N N . SER A 1 356 ? 0.255 -34.982 9.460 1.00 32.12 356 SER A N 1
ATOM 2512 C CA . SER A 1 356 ? 0.740 -36.001 8.528 1.00 32.12 356 SER A CA 1
ATOM 2513 C C . SER A 1 356 ? 0.995 -37.318 9.277 1.00 32.12 356 SER A C 1
ATOM 2515 O O . SER A 1 356 ? 1.627 -37.296 10.338 1.00 32.12 356 SER A O 1
ATOM 2517 N N . PRO A 1 357 ? 0.557 -38.475 8.752 1.00 32.91 357 PRO A N 1
ATOM 2518 C CA . PRO A 1 357 ? 0.737 -39.748 9.428 1.00 32.91 357 PRO A CA 1
ATOM 2519 C C . PRO A 1 357 ? 2.164 -40.253 9.202 1.00 32.91 357 PRO A C 1
ATOM 2521 O O . PRO A 1 357 ? 2.530 -40.668 8.103 1.00 32.91 357 PRO A O 1
ATOM 2524 N N . THR A 1 358 ? 2.972 -40.262 10.256 1.00 36.19 358 THR A N 1
ATOM 2525 C CA . THR A 1 358 ? 4.178 -41.090 10.335 1.00 36.19 358 THR A CA 1
ATOM 2526 C C . THR A 1 358 ? 4.027 -42.083 11.482 1.00 36.19 358 THR A C 1
ATOM 2528 O O . THR A 1 358 ? 3.548 -41.748 12.561 1.00 36.19 358 THR A O 1
ATOM 2531 N N . GLY A 1 359 ? 4.453 -43.324 11.242 1.00 31.20 359 GLY A N 1
ATOM 2532 C CA . GLY A 1 359 ? 4.764 -44.272 12.310 1.00 31.20 359 GLY A CA 1
ATOM 2533 C C . GLY A 1 359 ? 3.780 -45.422 12.478 1.00 31.20 359 GLY A C 1
ATOM 2534 O O . GLY A 1 359 ? 2.920 -45.420 13.354 1.00 31.20 359 GLY A O 1
ATOM 2535 N N . SER A 1 360 ? 4.004 -46.484 11.707 1.00 40.19 360 SER A N 1
ATOM 2536 C CA . SER A 1 360 ? 3.622 -47.840 12.085 1.00 40.19 360 SER A CA 1
ATOM 2537 C C . SER A 1 360 ? 4.262 -48.211 13.427 1.00 40.19 360 SER A C 1
ATOM 2539 O O . SER A 1 360 ? 5.477 -48.380 13.495 1.00 40.19 360 SER A O 1
ATOM 2541 N N . THR A 1 361 ? 3.469 -48.407 14.478 1.00 33.59 361 THR A N 1
ATOM 2542 C CA . THR A 1 361 ? 3.840 -49.312 15.575 1.00 33.59 361 THR A CA 1
ATOM 2543 C C . THR A 1 361 ? 2.597 -50.010 16.117 1.00 33.59 361 THR A C 1
ATOM 2545 O O . THR A 1 361 ? 1.645 -49.412 16.606 1.00 33.59 361 THR A O 1
ATOM 2548 N N . THR A 1 362 ? 2.622 -51.327 15.975 1.00 40.00 362 THR A N 1
ATOM 2549 C CA . THR A 1 362 ? 1.722 -52.323 16.551 1.00 40.00 362 THR A CA 1
ATOM 2550 C C . THR A 1 362 ? 1.539 -52.152 18.060 1.00 40.00 362 THR A C 1
ATOM 2552 O O . THR A 1 362 ? 2.519 -52.146 18.806 1.00 40.00 362 THR A O 1
ATOM 2555 N N . ARG A 1 363 ? 0.284 -52.152 18.528 1.00 35.53 363 ARG A N 1
ATOM 2556 C CA . ARG A 1 363 ? -0.073 -52.591 19.888 1.00 35.53 363 ARG A CA 1
ATOM 2557 C C . ARG A 1 363 ? -1.237 -53.589 19.844 1.00 35.53 363 ARG A C 1
ATOM 2559 O O . ARG A 1 363 ? -2.101 -53.453 18.978 1.00 35.53 363 ARG A O 1
ATOM 2566 N N . PRO A 1 364 ? -1.265 -54.597 20.736 1.00 35.66 364 PRO A N 1
ATOM 2567 C CA . PRO A 1 364 ? -2.243 -55.677 20.681 1.00 35.66 364 PRO A CA 1
ATOM 2568 C C . PRO A 1 364 ? -3.578 -55.272 21.320 1.00 35.66 364 PRO A C 1
ATOM 2570 O O . PRO A 1 364 ? -3.618 -54.489 22.268 1.00 35.66 364 PRO A O 1
ATOM 2573 N N . ARG A 1 365 ? -4.664 -55.853 20.799 1.00 37.59 365 ARG A N 1
ATOM 2574 C CA . ARG A 1 365 ? -6.037 -55.773 21.327 1.00 37.59 365 ARG A CA 1
ATOM 2575 C C . ARG A 1 365 ? -6.141 -56.322 22.762 1.00 37.59 365 ARG A C 1
ATOM 2577 O O . ARG A 1 365 ? -5.593 -57.396 23.006 1.00 37.59 365 ARG A O 1
ATOM 2584 N N . PRO A 1 366 ? -6.939 -55.711 23.655 1.00 41.56 366 PRO A N 1
ATOM 2585 C CA . PRO A 1 366 ? -7.568 -56.425 24.762 1.00 41.56 366 PRO A CA 1
ATOM 2586 C C . PRO A 1 366 ? -8.945 -56.998 24.339 1.00 41.56 366 PRO A C 1
ATOM 2588 O O . PRO A 1 366 ? -9.524 -56.524 23.355 1.00 41.56 366 PRO A O 1
ATOM 2591 N N . PRO A 1 367 ? -9.461 -58.038 25.026 1.00 44.00 367 PRO A N 1
ATOM 2592 C CA . PRO A 1 367 ? -10.738 -58.685 24.706 1.00 44.00 367 PRO A CA 1
ATOM 2593 C C . PRO A 1 367 ? -11.946 -57.899 25.268 1.00 44.00 367 PRO A C 1
ATOM 2595 O O . PRO A 1 367 ? -11.740 -56.965 26.048 1.00 44.00 367 PRO A O 1
ATOM 2598 N N . PRO A 1 368 ? -13.188 -58.235 24.858 1.00 43.91 368 PRO A N 1
ATOM 2599 C CA . PRO A 1 368 ? -14.356 -57.400 25.110 1.00 43.91 368 PRO A CA 1
ATOM 2600 C C . PRO A 1 368 ? -15.034 -57.645 26.469 1.00 43.91 368 PRO A C 1
ATOM 2602 O O . PRO A 1 368 ? -14.890 -58.702 27.076 1.00 43.91 368 PRO A O 1
ATOM 2605 N N . GLU A 1 369 ? -15.737 -56.581 26.863 1.00 38.28 369 GLU A N 1
ATOM 2606 C CA . GLU A 1 369 ? -16.816 -56.344 27.837 1.00 38.28 369 GLU A CA 1
ATOM 2607 C C . GLU A 1 369 ? -17.403 -57.505 28.657 1.00 38.28 369 GLU A C 1
ATOM 2609 O O . GLU A 1 369 ? -17.739 -58.546 28.112 1.00 38.28 369 GLU A O 1
ATOM 2614 N N . ASP A 1 370 ? -17.670 -57.220 29.943 1.00 33.59 370 ASP A N 1
ATOM 2615 C CA . ASP A 1 370 ? -18.963 -57.508 30.587 1.00 33.59 370 ASP A CA 1
ATOM 2616 C C . ASP A 1 370 ? -19.163 -56.656 31.870 1.00 33.59 370 ASP A C 1
ATOM 2618 O O . ASP A 1 370 ? -18.288 -56.548 32.731 1.00 33.59 370 ASP A O 1
ATOM 2622 N N . TRP A 1 371 ? -20.346 -56.045 31.994 1.00 37.31 371 TRP A N 1
ATOM 2623 C CA . TRP A 1 371 ? -20.944 -55.386 33.179 1.00 37.31 371 TRP A CA 1
ATOM 2624 C C . TRP A 1 371 ? -22.309 -56.096 33.389 1.00 37.31 371 TRP A C 1
ATOM 2626 O O . TRP A 1 371 ? -22.904 -56.402 32.353 1.00 37.31 371 TRP A O 1
ATOM 2636 N N . PRO A 1 372 ? -22.879 -56.363 34.604 1.00 49.91 372 PRO A N 1
ATOM 2637 C CA . PRO A 1 372 ? -23.141 -55.338 35.630 1.00 49.91 372 PRO A CA 1
ATOM 2638 C C . PRO A 1 372 ? -23.222 -55.732 37.140 1.00 49.91 372 PRO A C 1
ATOM 2640 O O . PRO A 1 372 ? -23.836 -56.725 37.499 1.00 49.91 372 PRO A O 1
ATOM 2643 N N . GLY A 1 373 ? -22.756 -54.812 38.014 1.00 36.84 373 GLY A N 1
ATOM 2644 C CA . GLY A 1 373 ? -23.254 -54.451 39.379 1.00 36.84 373 GLY A CA 1
ATOM 2645 C C . GLY A 1 373 ? -23.415 -55.516 40.499 1.00 36.84 373 GLY A C 1
ATOM 2646 O O . GLY A 1 373 ? -23.236 -56.701 40.260 1.00 36.84 373 GLY A O 1
ATOM 2647 N N . PRO A 1 374 ? -23.852 -55.152 41.733 1.00 49.56 374 PRO A N 1
ATOM 2648 C CA . PRO A 1 374 ? -23.647 -53.937 42.535 1.00 49.56 374 PRO A CA 1
ATOM 2649 C C . PRO A 1 374 ? -22.915 -54.198 43.896 1.00 49.56 374 PRO A C 1
ATOM 2651 O O . PRO A 1 374 ? -22.694 -55.329 44.311 1.00 49.56 374 PRO A O 1
ATOM 2654 N N . ARG A 1 375 ? -22.561 -53.099 44.588 1.00 40.06 375 ARG A N 1
ATOM 2655 C CA . ARG A 1 375 ? -22.068 -52.912 45.991 1.00 40.06 375 ARG A CA 1
ATOM 2656 C C . ARG A 1 375 ? -22.662 -53.876 47.060 1.00 40.06 375 ARG A C 1
ATOM 2658 O O . ARG A 1 375 ? -23.815 -54.257 46.872 1.00 40.06 375 ARG A O 1
ATOM 2665 N N . PRO A 1 376 ? -22.004 -54.157 48.229 1.00 51.22 376 PRO A N 1
ATOM 2666 C CA . PRO A 1 376 ? -21.799 -53.150 49.305 1.00 51.22 376 PRO A CA 1
ATOM 2667 C C . PRO A 1 376 ? -20.615 -53.304 50.301 1.00 51.22 376 PRO A C 1
ATOM 2669 O O . PRO A 1 376 ? -20.038 -54.369 50.447 1.00 51.22 376 PRO A O 1
ATOM 2672 N N . ALA A 1 377 ? -20.388 -52.201 51.044 1.00 41.91 377 ALA A N 1
ATOM 2673 C CA . ALA A 1 377 ? -19.812 -52.045 52.400 1.00 41.91 377 ALA A CA 1
ATOM 2674 C C . ALA A 1 377 ? -18.386 -52.598 52.651 1.00 41.91 377 ALA A C 1
ATOM 2676 O O . ALA A 1 377 ? -18.128 -53.784 52.520 1.00 41.91 377 ALA A O 1
ATOM 2677 N N . ARG A 1 378 ? -17.413 -51.791 53.079 1.00 40.75 378 ARG A N 1
ATOM 2678 C CA . ARG A 1 378 ? -17.351 -50.996 54.315 1.00 40.75 378 ARG A CA 1
ATOM 2679 C C . ARG A 1 378 ? -16.290 -49.908 54.215 1.00 40.75 378 ARG A C 1
ATOM 2681 O O . ARG A 1 378 ? -15.321 -50.126 53.457 1.00 40.75 378 ARG A O 1
#

Radius of gyration: 26.87 Å; Cα contacts (8 Å, |Δi|>4): 704; chains: 1; bounding box: 56×76×95 Å

Secondary structure (DSSP, 8-state):
---PPPPPPPTT--PPPTTSPPPPHHHHHHHHHHHTTT---SS--EEEE-TTT--EEEEESTT--B--GGGHHHHHHHHHHHHS-TT-EEEEEEEE-SSTTEEEEE--S---BBSS---TT-STT-SBHHHHHHHHHHHHHHTT----SEEEEE-TTS-S-SS-TTS-HHHHHTTSS----SS-BTTT--EETTEE-SPPPS-HHHHHHHHHHHHHHHHHHHTT---PPPEEEE-PPPTTPPEEEEEEEEEHHHHHHHHHHTT-HHHHHHHHHHHHHHTTS-SSHHHHHHHHHHHHHTTT--GGG-B---SSS--TT-BB----STTSSS--GGGS-----SS----------PPP-------PPPPP----------

Nearest PDB structures (foldseek):
  1w8y-assembly4_D  TM=6.752E-01  e=6.930E-13  Actinomadura sp. R39
  1w5d-assembly1_A  TM=7.423E-01  e=6.252E-11  Bacillus subtilis
  2ex2-assembly1_A  TM=7.060E-01  e=1.368E-11  Escherichia coli
  2exb-assembly1_A  TM=7.063E-01  e=3.366E-11  Escherichia coli
  2ex9-assembly1_A  TM=6.881E-01  e=7.830E-11  Escherichia coli

Mean predicted aligned error: 10.53 Å

Solvent-accessible surface area (backbone atoms only — not comparable to full-atom values): 21298 Å² total; per-residue (Å²): 137,86,79,75,76,76,81,75,75,63,89,87,70,77,75,83,62,90,83,60,82,80,78,51,50,66,60,47,47,64,54,49,55,65,74,52,58,88,63,93,57,100,71,79,50,35,60,42,56,41,73,75,70,22,47,76,47,39,75,39,59,27,83,46,48,38,67,51,36,62,61,32,36,58,50,30,48,47,15,27,66,67,41,35,65,48,80,42,54,33,44,42,34,32,25,42,36,90,50,94,40,27,33,22,38,38,40,45,52,42,25,33,29,29,66,43,59,52,32,90,87,38,57,71,24,14,22,12,38,34,40,36,16,39,43,30,32,52,41,34,54,76,67,72,49,74,68,52,52,32,42,28,34,19,58,73,62,42,48,78,73,47,54,68,86,67,45,52,68,67,45,39,74,70,56,65,41,65,72,59,58,26,24,15,32,58,53,52,20,33,70,59,72,89,43,72,40,94,49,61,53,93,50,36,48,60,52,49,50,52,52,31,53,54,34,27,44,53,32,25,45,76,72,72,39,83,49,74,88,59,49,75,45,81,42,78,68,48,86,89,42,57,76,48,31,63,36,50,38,36,30,48,45,57,49,50,50,48,26,64,76,69,61,37,34,53,47,24,46,48,45,20,17,50,15,3,43,52,63,72,36,58,24,19,71,66,23,21,40,52,31,34,40,50,36,38,43,76,43,72,40,72,50,88,74,45,37,72,70,60,28,31,25,73,24,79,70,21,21,44,33,50,66,84,55,48,43,88,29,32,83,60,63,92,82,46,87,76,82,67,83,88,67,86,81,66,86,69,75,88,72,78,84,71,84,81,90,78,79,93,73,93,78,84,85,81,85,85,87,91,84,84,89,80,88,84,88,133

pLDDT: mean 83.5, std 22.7, range [24.2, 98.88]

Foldseek 3Di:
DDDDPQDPDPPPDDDDDPPDDDDALVVVVVVVVVVCPPVPDPDDWDFDADLAQRHTSDTDNQLFWAQCFQVLLVLLVLLLVVQHDLQDWFKFFWFQAPDLQEIETEQRQAALDFLAPADCPDQRNNHHLLNRLLLLLVLCVVVVRAHHQAYAYEQVQEDDWQDQPLFDPVCQVQVLDHRATSYAHRLQFDDPHRDGDSDGDPDRRQNSSQSSQVSNQVSNVVVVHHDDRHHYYYDHGDAPTGIRGMTIHGGNNSLSVVCSVVLRQSSQLSSLLVSLVSVVHRSYQVSSVVSSCVSCVVLVRHCPSWDPSGSSSSRSRTIDGNHDDSRVSHPDCSVPPPCDPDDPPPPRDDDDPDDDDDDDDDDDDDDDDDDDDDDDDD

Sequence (378 aa):
MSTRPAAAHPHGAVLPDPGAPLPSAAEVAAAVGPALDGASAGRRSVLVADALTGAPLHEQDPDTALVPASNQKLVTLLSLLTHADPGERLRTAVVAGEEPDTVVLVAGGDTLLRPGRSDPDAVQGRAGVRTLAQDTARALVARGAGAPRTVRWDAGLFPGPALNEAWAAGDVAAGQIGPVAPMAFWSHRVPAGDVASPARPGDAAADVAAVFAAELRAALAAEGIAAPPFRLAPGPAPRGAAELAAVESATLAEQAELMIQDSDNHLAEVLSRIAARAAGHPGSITGGREAAAEALAARGIDPAGLVLSDASGMSLDNRIPPAPSSAWCGPWPWTAPARWPRGPARCRWPADPGPSPTGSTTRPRPPPEDWPGPRPAR